Protein AF-0000000066107433 (afdb_homodimer)

Sequence (444 aa):
MSATPRVRVLEIFASLQGEGINLGRPAVFVRLAGCPIRCIYCDTKYSWDFNAGVEMGVEEIVAKALALSVVGHVVVTGGEPLIWQRRGLEELACALRALGSVEVETSGAYPPTPELDRCVDFYDVSPKLSNAGVKAPFSPFYASSPKAWFKFVVSNADDVEEVERFVVAYGIPRGRVFLMPMAESPEEHGEALRRIWDAAVRGGFRVTPRLHIMAWGNARGKMSATPRVRVLEIFASLQGEGINLGRPAVFVRLAGCPIRCIYCDTKYSWDFNAGVEMGVEEIVAKALALSVVGHVVVTGGEPLIWQRRGLEELACALRALGSVEVETSGAYPPTPELDRCVDFYDVSPKLSNAGVKAPFSPFYASSPKAWFKFVVSNADDVEEVERFVVAYGIPRGRVFLMPMAESPEEHGEALRRIWDAAVRGGFRVTPRLHIMAWGNARGK

Secondary structure (DSSP, 8-state):
-----EEEEEEEEEEE--SGGGTT-EEEEEEEP--SS--TT-TTGGG--TT-SEEEEHHHHHHHHHHT---EEEEEEES-GGGGTTTTHHHHHHHHGGGEEEEEEE-SSSPPPHHHHHH-SEEEE----GGGSS-----HHHHH-TTEEEEEEESSHHHHHHHHHHHHHHT--GGGEEEEE--SSHHHHHHHHHHHHHHHHHHT-EE---HHHHHHTT-TT-/-----EEEEEEEEEEE--SGGGTT-EEEEEEEP--SS--TT-TTGGG--TT-SEEEEHHHHHHHHHHT---EEEEEEES-GGGGTTTTHHHHHHHHGGGEEEEEEE-SSSPPPHHHHHH-SEEEE----GGGSS-----HHHHH-TTEEEEEEESSHHHHHHHHHHHHHHT--GGGEEEEE--SSHHHHHHHHHHHHHHHHHHT-EE---HHHHHHTT-TT-

pLDDT: mean 96.52, std 6.35, range [39.53, 98.94]

Nearest PDB structures (foldseek):
  6nhl-assembly1_B-2  TM=7.619E-01  e=6.346E-13  Escherichia coli K-12
  6nhl-assembly1_A  TM=7.654E-01  e=3.118E-12  Escherichia coli K-12
  4nmd-assembly1_A  TM=4.166E-01  e=2.588E-02  Geobacter sulfurreducens PCA
  4nmf-assembly1_A  TM=4.288E-01  e=5.076E-02  Geobacter sulfurreducens PCA
  5lky-assembly1_B  TM=4.663E-01  e=1.226E+00  Staphylococcus aureus subsp. aureus NCTC 8325

Structure (mmCIF, N/CA/C/O backbone):
data_AF-0000000066107433-model_v1
#
loop_
_entity.id
_entity.type
_entity.pdbx_description
1 polymer '7-carboxy-7-deazaguanine synthase'
#
loop_
_atom_site.group_PDB
_atom_site.id
_atom_site.type_symbol
_atom_site.label_atom_id
_atom_site.label_alt_id
_atom_site.label_comp_id
_atom_site.label_asym_id
_atom_site.label_entity_id
_atom_site.label_seq_id
_atom_site.pdbx_PDB_ins_code
_atom_site.Cartn_x
_atom_site.Cartn_y
_atom_site.Cartn_z
_atom_site.occupancy
_atom_site.B_iso_or_equiv
_atom_site.auth_seq_id
_atom_site.auth_comp_id
_atom_site.auth_asym_id
_atom_site.auth_atom_id
_atom_site.pdbx_PDB_model_num
ATOM 1 N N . MET A 1 1 ? -16.359 -33.125 -28.562 1 39.53 1 MET A N 1
ATOM 2 C CA . MET A 1 1 ? -16.688 -31.984 -27.719 1 39.53 1 MET A CA 1
ATOM 3 C C . MET A 1 1 ? -15.438 -31.469 -27 1 39.53 1 MET A C 1
ATOM 5 O O . MET A 1 1 ? -14.805 -32.219 -26.234 1 39.53 1 MET A O 1
ATOM 9 N N . SER A 1 2 ? -14.602 -30.594 -27.516 1 45.78 2 SER A N 1
ATOM 10 C CA . SER A 1 2 ? -13.227 -30.297 -27.141 1 45.78 2 SER A CA 1
ATOM 11 C C . SER A 1 2 ? -13.109 -30.016 -25.656 1 45.78 2 SER A C 1
ATOM 13 O O . SER A 1 2 ? -13.891 -29.234 -25.094 1 45.78 2 SER A O 1
ATOM 15 N N . ALA A 1 3 ? -12.68 -30.906 -24.875 1 60.78 3 ALA A N 1
ATOM 16 C CA . ALA A 1 3 ? -12.711 -30.938 -23.422 1 60.78 3 ALA A CA 1
ATOM 17 C C . ALA A 1 3 ? -12.219 -29.625 -22.828 1 60.78 3 ALA A C 1
ATOM 19 O O . ALA A 1 3 ? -11.25 -29.047 -23.312 1 60.78 3 ALA A O 1
ATOM 20 N N . THR A 1 4 ? -13.062 -28.797 -22.188 1 73.69 4 THR A N 1
ATOM 21 C CA . THR A 1 4 ? -12.727 -27.547 -21.531 1 73.69 4 THR A CA 1
ATOM 22 C C . THR A 1 4 ? -11.445 -27.688 -20.703 1 73.69 4 THR A C 1
ATOM 24 O O . THR A 1 4 ? -11.305 -28.641 -19.938 1 73.69 4 THR A O 1
ATOM 27 N N . PRO A 1 5 ? -10.414 -26.969 -21.109 1 87.44 5 PRO A N 1
ATOM 28 C CA . PRO A 1 5 ? -9.164 -27.094 -20.359 1 87.44 5 PRO A CA 1
ATOM 29 C C . PRO A 1 5 ? -9.383 -27.125 -18.844 1 87.44 5 PRO A C 1
ATOM 31 O O . PRO A 1 5 ? -10.328 -26.516 -18.344 1 87.44 5 PRO A O 1
ATOM 34 N N . ARG A 1 6 ? -8.727 -28.078 -18.219 1 94.25 6 ARG A N 1
ATOM 35 C CA . ARG A 1 6 ? -8.797 -28.234 -16.766 1 94.25 6 ARG A CA 1
ATOM 36 C C . ARG A 1 6 ? -7.465 -27.891 -16.125 1 94.25 6 ARG A C 1
ATOM 38 O O . ARG A 1 6 ? -6.402 -28.156 -16.688 1 94.25 6 ARG A O 1
ATOM 45 N N . VAL A 1 7 ? -7.5 -27.219 -15.016 1 96.62 7 VAL A N 1
ATOM 46 C CA . VAL A 1 7 ? -6.32 -26.922 -14.211 1 96.62 7 VAL A CA 1
ATOM 47 C C . VAL A 1 7 ? -6.52 -27.438 -12.789 1 96.62 7 VAL A C 1
ATOM 49 O O . VAL A 1 7 ? -7.633 -27.797 -12.406 1 96.62 7 VAL A O 1
ATOM 52 N N . ARG A 1 8 ? -5.461 -27.578 -12.094 1 97.62 8 ARG A N 1
ATOM 53 C CA . ARG A 1 8 ? -5.562 -28 -10.703 1 97.62 8 ARG A CA 1
ATOM 54 C C . ARG A 1 8 ? -5.594 -26.812 -9.758 1 97.62 8 ARG A C 1
ATOM 56 O O . ARG A 1 8 ? -4.668 -26 -9.75 1 97.62 8 ARG A O 1
ATOM 63 N N . VAL A 1 9 ? -6.652 -26.75 -8.992 1 98.44 9 VAL A N 1
ATOM 64 C CA . VAL A 1 9 ? -6.934 -25.625 -8.117 1 98.44 9 VAL A CA 1
ATOM 65 C C . VAL A 1 9 ? -6.809 -26.047 -6.656 1 98.44 9 VAL A C 1
ATOM 67 O O . VAL A 1 9 ? -7.383 -27.062 -6.254 1 98.44 9 VAL A O 1
ATOM 70 N N . LEU A 1 10 ? -6.004 -25.344 -5.898 1 98.19 10 LEU A N 1
ATOM 71 C CA . LEU A 1 10 ? -5.863 -25.609 -4.469 1 98.19 10 LEU A CA 1
ATOM 72 C C . LEU A 1 10 ? -6.992 -24.953 -3.682 1 98.19 10 LEU A C 1
ATOM 74 O O . LEU A 1 10 ? -7.547 -25.562 -2.764 1 98.19 10 LEU A O 1
ATOM 78 N N . GLU A 1 11 ? -7.348 -23.75 -3.986 1 97.88 11 GLU A N 1
ATOM 79 C CA . GLU A 1 11 ? -8.391 -23.016 -3.277 1 97.88 11 GLU A CA 1
ATOM 80 C C . GLU A 1 11 ? -8.875 -21.812 -4.09 1 97.88 11 GLU A C 1
ATOM 82 O O . GLU A 1 11 ? -8.133 -21.281 -4.918 1 97.88 11 GLU A O 1
ATOM 87 N N . ILE A 1 12 ? -10.031 -21.469 -3.979 1 98.56 12 ILE A N 1
ATOM 88 C CA . ILE A 1 12 ? -10.688 -20.266 -4.465 1 98.56 12 ILE A CA 1
ATOM 89 C C . ILE A 1 12 ? -11.336 -19.531 -3.295 1 98.56 12 ILE A C 1
ATOM 91 O O . ILE A 1 12 ? -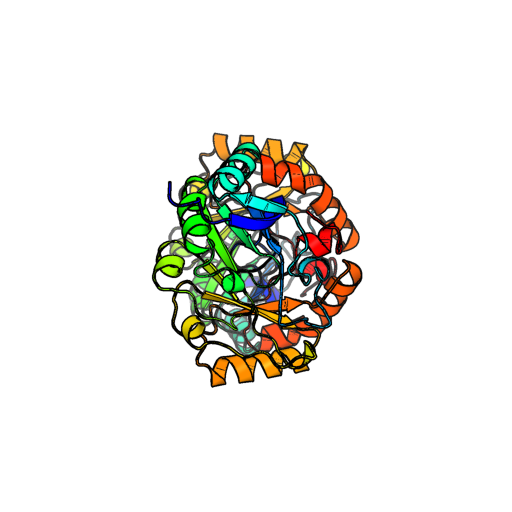12.18 -20.094 -2.59 1 98.56 12 ILE A O 1
ATOM 95 N N . PHE A 1 13 ? -10.938 -18.328 -3.045 1 98.19 13 PHE A N 1
ATOM 96 C CA . PHE A 1 13 ? -11.453 -17.594 -1.89 1 98.19 13 PHE A CA 1
ATOM 97 C C . PHE A 1 13 ? -11.43 -16.094 -2.139 1 98.19 13 PHE A C 1
ATOM 99 O O . PHE A 1 13 ? -10.781 -15.625 -3.074 1 98.19 13 PHE A O 1
ATOM 106 N N . ALA A 1 14 ? -12.172 -15.352 -1.384 1 98.44 14 ALA A N 1
ATOM 107 C CA . ALA A 1 14 ? -12.172 -13.891 -1.41 1 98.44 14 ALA A CA 1
ATOM 108 C C . ALA A 1 14 ? -11.367 -13.32 -0.245 1 98.44 14 ALA A C 1
ATOM 110 O O . ALA A 1 14 ? -11.438 -13.836 0.875 1 98.44 14 ALA A O 1
ATOM 111 N N . SER A 1 15 ? -10.578 -12.359 -0.499 1 98.31 15 SER A N 1
ATOM 112 C CA . SER A 1 15 ? -9.734 -11.711 0.505 1 98.31 15 SER A CA 1
ATOM 113 C C . SER A 1 15 ? -9.227 -10.367 0.011 1 98.31 15 SER A C 1
ATOM 115 O O . SER A 1 15 ? -9.789 -9.789 -0.923 1 98.31 15 SER A O 1
ATOM 117 N N . LEU A 1 16 ? -8.336 -9.789 0.695 1 98.5 16 LEU A N 1
ATOM 118 C CA . LEU A 1 16 ? -7.613 -8.602 0.253 1 98.5 16 LEU A CA 1
ATOM 119 C C . LEU A 1 16 ? -6.301 -8.984 -0.428 1 98.5 16 LEU A C 1
ATOM 121 O O . LEU A 1 16 ? -5.586 -9.867 0.048 1 98.5 16 LEU A O 1
ATOM 125 N N . GLN A 1 17 ? -6.051 -8.391 -1.572 1 98.5 17 GLN A N 1
ATOM 126 C CA . GLN A 1 17 ? -4.691 -8.492 -2.102 1 98.5 17 GLN A CA 1
ATOM 127 C C . GLN A 1 17 ? -3.676 -7.914 -1.124 1 98.5 17 GLN A C 1
ATOM 129 O O . GLN A 1 17 ? -3.725 -6.723 -0.802 1 98.5 17 GLN A O 1
ATOM 134 N N . GLY A 1 18 ? -2.777 -8.719 -0.676 1 97.69 18 GLY A N 1
ATOM 135 C CA . GLY A 1 18 ? -1.954 -8.336 0.46 1 97.69 18 GLY A CA 1
ATOM 136 C C . GLY A 1 18 ? -0.61 -7.762 0.056 1 97.69 18 GLY A C 1
ATOM 137 O O . GLY A 1 18 ? 0.207 -7.418 0.913 1 97.69 18 GLY A O 1
ATOM 138 N N . GLU A 1 19 ? -0.327 -7.648 -1.232 1 97.75 19 GLU A N 1
ATOM 139 C CA . GLU A 1 19 ? 1.009 -7.27 -1.683 1 97.75 19 GLU A CA 1
ATOM 140 C C . GLU A 1 19 ? 0.954 -6.535 -3.021 1 97.75 19 GLU A C 1
ATOM 142 O O . GLU A 1 19 ? -0.054 -6.602 -3.729 1 97.75 19 GLU A O 1
ATOM 147 N N . GLY A 1 20 ? 1.992 -5.75 -3.24 1 98 20 GLY A N 1
ATOM 148 C CA . GLY A 1 20 ? 2.223 -5.215 -4.57 1 98 20 GLY A CA 1
ATOM 149 C C . GLY A 1 20 ? 1.396 -3.977 -4.867 1 98 20 GLY A C 1
ATOM 150 O O . GLY A 1 20 ? 0.952 -3.287 -3.947 1 98 20 GLY A O 1
ATOM 151 N N . ILE A 1 21 ? 1.193 -3.75 -6.156 1 97.69 21 ILE A N 1
ATOM 152 C CA . ILE A 1 21 ? 0.624 -2.492 -6.629 1 97.69 21 ILE A CA 1
ATOM 153 C C . ILE A 1 21 ? -0.867 -2.447 -6.297 1 97.69 21 ILE A C 1
ATOM 155 O O . ILE A 1 21 ? -1.452 -1.366 -6.188 1 97.69 21 ILE A O 1
ATOM 159 N N . ASN A 1 22 ? -1.45 -3.594 -6.086 1 98.25 22 ASN A N 1
ATOM 160 C CA . ASN A 1 22 ? -2.881 -3.654 -5.801 1 98.25 22 ASN A CA 1
ATOM 161 C C . ASN A 1 22 ? -3.146 -3.957 -4.328 1 98.25 22 ASN A C 1
ATOM 163 O O . ASN A 1 22 ? -4.219 -4.449 -3.973 1 98.25 22 ASN A O 1
ATOM 167 N N . LEU A 1 23 ? -2.186 -3.656 -3.518 1 98.38 23 LEU A N 1
ATOM 168 C CA . LEU A 1 23 ? -2.273 -3.883 -2.08 1 98.38 23 LEU A CA 1
ATOM 169 C C . LEU A 1 23 ? -3.582 -3.332 -1.522 1 98.38 23 LEU A C 1
ATOM 171 O O . LEU A 1 23 ? -3.975 -2.207 -1.843 1 98.38 23 LEU A O 1
ATOM 175 N N . GLY A 1 24 ? -4.227 -4.219 -0.746 1 98.31 24 GLY A N 1
ATOM 176 C CA . GLY A 1 24 ? -5.398 -3.789 0.005 1 98.31 24 GLY A CA 1
ATOM 177 C C . GLY A 1 24 ? -6.695 -3.953 -0.766 1 98.31 24 GLY A C 1
ATOM 178 O O . GLY A 1 24 ? -7.781 -3.818 -0.198 1 98.31 24 GLY A O 1
ATOM 179 N N . ARG A 1 25 ? -6.656 -4.238 -2.039 1 98.31 25 ARG A N 1
ATOM 180 C CA . ARG A 1 25 ? -7.852 -4.359 -2.869 1 98.31 25 ARG A CA 1
ATOM 181 C C . ARG A 1 25 ? -8.57 -5.68 -2.613 1 98.31 25 ARG A C 1
ATOM 183 O O . ARG A 1 25 ? -7.938 -6.738 -2.59 1 98.31 25 ARG A O 1
ATOM 190 N N . PRO A 1 26 ? -9.852 -5.586 -2.395 1 98.5 26 PRO A N 1
ATOM 191 C CA . PRO A 1 26 ? -10.602 -6.844 -2.396 1 98.5 26 PRO A CA 1
ATOM 192 C C . PRO A 1 26 ? -10.453 -7.621 -3.705 1 98.5 26 PRO A C 1
ATOM 194 O O . PRO A 1 26 ? -10.453 -7.023 -4.785 1 98.5 26 PRO A O 1
ATOM 197 N N . ALA A 1 27 ? -10.305 -8.922 -3.562 1 98.69 27 ALA A N 1
ATOM 198 C CA . ALA A 1 27 ? -10.102 -9.75 -4.75 1 98.69 27 ALA A CA 1
ATOM 199 C C . ALA A 1 27 ? -10.547 -11.188 -4.5 1 98.69 27 ALA A C 1
ATOM 201 O O . ALA A 1 27 ? -10.633 -11.625 -3.35 1 98.69 27 ALA A O 1
ATOM 202 N N . VAL A 1 28 ? -10.867 -11.844 -5.555 1 98.81 28 VAL A N 1
ATOM 203 C CA . VAL A 1 28 ? -10.977 -13.297 -5.535 1 98.81 28 VAL A CA 1
ATOM 204 C C . VAL A 1 28 ? -9.641 -13.922 -5.926 1 98.81 28 VAL A C 1
ATOM 206 O O . VAL A 1 28 ? -9 -13.484 -6.883 1 98.81 28 VAL A O 1
ATOM 209 N N . PHE A 1 29 ? -9.258 -14.906 -5.199 1 98.81 29 PHE A N 1
ATOM 210 C CA . PHE A 1 29 ? -8.008 -15.617 -5.457 1 98.81 29 PHE A CA 1
ATOM 211 C C . PHE A 1 29 ? -8.281 -17 -6.02 1 98.81 29 PHE A C 1
ATOM 213 O O . PHE A 1 29 ? -9.141 -17.734 -5.508 1 98.81 29 PHE A O 1
ATOM 220 N N . VAL A 1 30 ? -7.617 -17.281 -7.043 1 98.81 30 VAL A N 1
ATOM 221 C CA . VAL A 1 30 ? -7.539 -18.625 -7.578 1 98.81 30 VAL A CA 1
ATOM 222 C C . VAL A 1 30 ? -6.113 -19.156 -7.449 1 98.81 30 VAL A C 1
ATOM 224 O O . VAL A 1 30 ? -5.219 -18.734 -8.188 1 98.81 30 VAL A O 1
ATOM 227 N N . ARG A 1 31 ? -5.926 -20.047 -6.531 1 98.56 31 ARG A N 1
ATOM 228 C CA . ARG A 1 31 ? -4.594 -20.594 -6.285 1 98.56 31 ARG A CA 1
ATOM 229 C C . ARG A 1 31 ? -4.414 -21.938 -6.984 1 98.56 31 ARG A C 1
ATOM 231 O O . ARG A 1 31 ? -5.105 -22.906 -6.66 1 98.56 31 ARG A O 1
ATOM 238 N N . LEU A 1 32 ? -3.51 -21.984 -7.867 1 98.44 32 LEU A N 1
ATOM 239 C CA . LEU A 1 32 ? -3.256 -23.188 -8.641 1 98.44 32 LEU A CA 1
ATOM 240 C C . LEU A 1 32 ? -2.15 -24.031 -7.996 1 98.44 32 LEU A C 1
ATOM 242 O O . LEU A 1 32 ? -1.384 -23.516 -7.176 1 98.44 32 LEU A O 1
ATOM 246 N N . ALA A 1 33 ? -2.113 -25.25 -8.383 1 97.94 33 ALA A N 1
ATOM 247 C CA . ALA A 1 33 ? -1.151 -26.188 -7.812 1 97.94 33 ALA A CA 1
ATOM 248 C C . ALA A 1 33 ? 0.144 -26.203 -8.617 1 97.94 33 ALA A C 1
ATOM 250 O O . ALA A 1 33 ? 0.143 -25.922 -9.812 1 97.94 33 ALA A O 1
ATOM 251 N N . GLY A 1 34 ? 1.255 -26.547 -7.887 1 98.06 34 GLY A N 1
ATOM 252 C CA . GLY A 1 34 ? 2.51 -26.875 -8.539 1 98.06 34 GLY A CA 1
ATOM 253 C C . GLY A 1 34 ? 3.459 -25.703 -8.648 1 98.06 34 GLY A C 1
ATOM 254 O O . GLY A 1 34 ? 3.084 -24.641 -9.148 1 98.06 34 GLY A O 1
ATOM 255 N N . CYS A 1 35 ? 4.602 -25.859 -8.195 1 97.5 35 CYS A N 1
ATOM 256 C CA . CYS A 1 35 ? 5.672 -24.891 -8.367 1 97.5 35 CYS A CA 1
ATOM 257 C C . CYS A 1 35 ? 7.027 -25.578 -8.477 1 97.5 35 CYS A C 1
ATOM 259 O O . CYS A 1 35 ? 7.469 -26.234 -7.539 1 97.5 35 CYS A O 1
ATOM 261 N N . PRO A 1 36 ? 7.723 -25.391 -9.539 1 96.5 36 PRO A N 1
ATOM 262 C CA . PRO A 1 36 ? 9.031 -26.031 -9.688 1 96.5 36 PRO A CA 1
ATOM 263 C C . PRO A 1 36 ? 10.148 -25.281 -8.984 1 96.5 36 PRO A C 1
ATOM 265 O O . PRO A 1 36 ? 11.258 -25.797 -8.852 1 96.5 36 PRO A O 1
ATOM 268 N N . ILE A 1 37 ? 10.008 -24.016 -8.469 1 95.31 37 ILE A N 1
ATOM 269 C CA . ILE A 1 37 ? 11.086 -23.141 -8.008 1 95.31 37 ILE A CA 1
ATOM 270 C C . ILE A 1 37 ? 11.5 -23.531 -6.598 1 95.31 37 ILE A C 1
ATOM 272 O O . ILE A 1 37 ? 12.695 -23.547 -6.281 1 95.31 37 ILE A O 1
ATOM 276 N N . ARG A 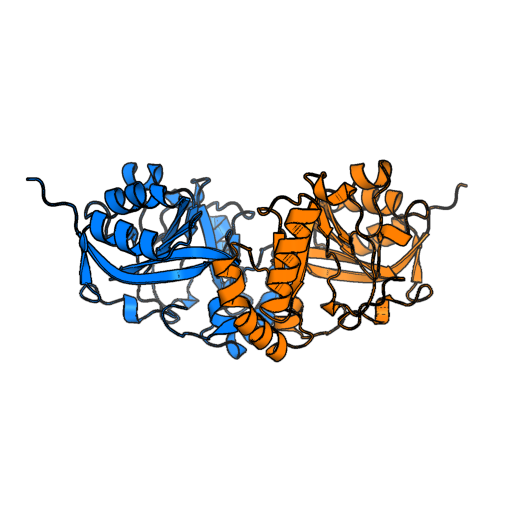1 38 ? 10.531 -23.766 -5.707 1 94.38 38 ARG A N 1
ATOM 277 C CA . ARG A 1 38 ? 10.742 -24.312 -4.367 1 94.38 38 ARG A CA 1
ATOM 278 C C . ARG A 1 38 ? 11.617 -23.375 -3.533 1 94.38 38 ARG A C 1
ATOM 280 O O . ARG A 1 38 ? 12.594 -23.812 -2.92 1 94.38 38 ARG A O 1
ATOM 287 N N . CYS A 1 39 ? 11.258 -22.141 -3.439 1 96.31 39 CYS A N 1
ATOM 288 C CA . CYS A 1 39 ? 11.984 -21.156 -2.633 1 96.31 39 CYS A CA 1
ATOM 289 C C . CYS A 1 39 ? 11.969 -21.562 -1.16 1 96.31 39 CYS A C 1
ATOM 291 O O . CYS A 1 39 ? 10.945 -22 -0.64 1 96.31 39 CYS A O 1
ATOM 293 N N . ILE A 1 40 ? 13.039 -21.328 -0.429 1 95.69 40 ILE A N 1
ATOM 294 C CA . ILE A 1 40 ? 13.18 -21.797 0.945 1 95.69 40 ILE A CA 1
ATOM 295 C C . ILE A 1 40 ? 12.25 -21 1.862 1 95.69 40 ILE A C 1
ATOM 297 O O . ILE A 1 40 ? 11.805 -21.516 2.891 1 95.69 40 ILE A O 1
ATOM 301 N N . TYR A 1 41 ? 11.922 -19.781 1.521 1 94.19 41 TYR A N 1
ATOM 302 C CA . TYR A 1 41 ? 11.125 -18.938 2.389 1 94.19 41 TYR A CA 1
ATOM 303 C C . TYR A 1 41 ? 9.664 -18.922 1.951 1 94.19 41 TYR A C 1
ATOM 305 O O . TYR A 1 41 ? 8.883 -18.062 2.373 1 94.19 41 TYR A O 1
ATOM 313 N N . CYS A 1 42 ? 9.32 -19.844 1.088 1 94.25 42 CYS A N 1
ATOM 314 C CA . CYS A 1 42 ? 7.957 -19.828 0.566 1 94.25 42 CYS A CA 1
ATOM 315 C C . CYS A 1 42 ? 6.938 -19.953 1.694 1 94.25 42 CYS A C 1
ATOM 317 O O . CYS A 1 42 ? 7.016 -20.891 2.5 1 94.25 42 CYS A O 1
ATOM 319 N N . ASP A 1 43 ? 5.953 -19.047 1.712 1 88.88 43 ASP A N 1
ATOM 320 C CA . ASP A 1 43 ? 4.949 -19.078 2.771 1 88.88 43 ASP A CA 1
ATOM 321 C C . ASP A 1 43 ? 3.768 -19.969 2.395 1 88.88 43 ASP A C 1
ATOM 323 O O . ASP A 1 43 ? 2.822 -20.109 3.172 1 88.88 43 ASP A O 1
ATOM 327 N N . THR A 1 44 ? 3.764 -20.578 1.164 1 91.94 44 THR A N 1
ATOM 328 C CA . THR A 1 44 ? 2.697 -21.438 0.669 1 91.94 44 THR A CA 1
ATOM 329 C C . THR A 1 44 ? 3.27 -22.75 0.116 1 91.94 44 THR A C 1
ATOM 331 O O . THR A 1 44 ? 2.912 -23.172 -0.985 1 91.94 44 THR A O 1
ATOM 334 N N . LYS A 1 45 ? 4.082 -23.375 0.83 1 92.38 45 LYS A N 1
ATOM 335 C CA . LYS A 1 45 ? 4.785 -24.594 0.418 1 92.38 45 LYS A CA 1
ATOM 336 C C . LYS A 1 45 ? 3.803 -25.688 0.005 1 92.38 45 LYS A C 1
ATOM 338 O O . LYS A 1 45 ? 4.133 -26.547 -0.815 1 92.38 45 LYS A O 1
ATOM 343 N N . TYR A 1 46 ? 2.6 -25.562 0.519 1 92 46 TYR A N 1
ATOM 344 C CA . TYR A 1 46 ? 1.591 -26.562 0.189 1 92 46 TYR A CA 1
ATOM 345 C C . TYR A 1 46 ? 1.165 -26.453 -1.27 1 92 46 TYR A C 1
ATOM 347 O O . TYR A 1 46 ? 0.494 -27.344 -1.8 1 92 46 TYR A O 1
ATOM 355 N N . SER A 1 47 ? 1.619 -25.406 -1.946 1 94.31 47 SER A N 1
ATOM 356 C CA . SER A 1 47 ? 1.275 -25.219 -3.352 1 94.31 47 SER A CA 1
ATOM 357 C C . SER A 1 47 ? 2.322 -25.844 -4.266 1 94.31 47 SER A C 1
ATOM 359 O O . SER A 1 47 ? 2.152 -25.875 -5.484 1 94.31 47 SER A O 1
ATOM 361 N N . TRP A 1 48 ? 3.363 -26.469 -3.73 1 96 48 TRP A N 1
ATOM 362 C CA . TRP A 1 48 ? 4.484 -26.969 -4.52 1 96 48 TRP A CA 1
ATOM 363 C C . TRP A 1 48 ? 4.078 -28.203 -5.309 1 96 48 TRP A C 1
ATOM 365 O O . TRP A 1 48 ? 4.582 -28.453 -6.41 1 96 48 TRP A O 1
ATOM 375 N N . ASP A 1 49 ? 3.18 -28.953 -4.668 1 96.12 49 ASP A N 1
ATOM 376 C CA . ASP A 1 49 ? 2.838 -30.266 -5.211 1 96.12 49 ASP A CA 1
ATOM 377 C C . ASP A 1 49 ? 1.983 -30.141 -6.473 1 96.12 49 ASP A C 1
ATOM 379 O O . ASP A 1 49 ? 0.866 -29.609 -6.418 1 96.12 49 ASP A O 1
ATOM 383 N N . PHE A 1 50 ? 2.402 -30.75 -7.527 1 94.38 50 PHE A N 1
ATOM 384 C CA . PHE A 1 50 ? 1.744 -30.672 -8.828 1 94.38 50 PHE A CA 1
ATOM 385 C C . PHE A 1 50 ? 0.415 -31.422 -8.812 1 94.38 50 PHE A C 1
ATOM 387 O O . PHE A 1 50 ? -0.446 -31.172 -9.656 1 94.38 50 PHE A O 1
ATOM 394 N N . ASN A 1 51 ? 0.326 -32.281 -7.934 1 95.31 51 ASN A N 1
ATOM 395 C CA . ASN A 1 51 ? -0.855 -33.125 -7.906 1 95.31 51 ASN A CA 1
ATOM 396 C C . ASN A 1 51 ? -1.835 -32.688 -6.82 1 95.31 51 ASN A C 1
ATOM 398 O O . ASN A 1 51 ? -2.881 -33.312 -6.637 1 95.31 51 ASN A O 1
ATOM 402 N N . ALA A 1 52 ? -1.495 -31.656 -6.09 1 95.75 52 ALA A N 1
ATOM 403 C CA . ALA A 1 52 ? -2.371 -31.172 -5.02 1 95.75 52 ALA A CA 1
ATOM 404 C C . ALA A 1 52 ? -3.617 -30.5 -5.59 1 95.75 52 ALA A C 1
ATOM 406 O O . ALA A 1 52 ? -3.725 -30.312 -6.805 1 95.75 52 ALA A O 1
ATOM 407 N N . GLY A 1 53 ? -4.559 -30.344 -4.758 1 96.12 53 GLY A N 1
ATOM 408 C CA . GLY A 1 53 ? -5.777 -29.672 -5.176 1 96.12 53 GLY A CA 1
ATOM 409 C C . GLY A 1 53 ? -6.727 -30.578 -5.945 1 96.12 53 GLY A C 1
ATOM 410 O O . GLY A 1 53 ? -6.73 -31.781 -5.746 1 96.12 53 GLY A O 1
ATOM 411 N N . VAL A 1 54 ? -7.57 -29.938 -6.715 1 97.38 54 VAL A N 1
ATOM 412 C CA . VAL A 1 54 ? -8.594 -30.641 -7.473 1 97.38 54 VAL A CA 1
ATOM 413 C C . VAL A 1 54 ? -8.609 -30.156 -8.922 1 97.38 54 VAL A C 1
ATOM 415 O O . VAL A 1 54 ? -8.469 -28.953 -9.172 1 97.38 54 VAL A O 1
ATOM 418 N N . GLU A 1 55 ? -8.688 -31.094 -9.781 1 97.25 55 GLU A N 1
ATOM 419 C CA . GLU A 1 55 ? -8.859 -30.719 -11.188 1 97.25 55 GLU A CA 1
ATOM 420 C C . GLU A 1 55 ? -10.219 -30.078 -11.43 1 97.25 55 GLU A C 1
ATOM 422 O O . GLU A 1 55 ? -11.25 -30.656 -11.055 1 97.25 55 GLU A O 1
ATOM 427 N N . MET A 1 56 ? -10.227 -28.906 -11.93 1 97.31 56 MET A N 1
ATOM 428 C CA . MET A 1 56 ? -11.461 -28.172 -12.195 1 97.31 56 MET A CA 1
ATOM 429 C C . MET A 1 56 ? -11.461 -27.594 -13.609 1 97.31 56 MET A C 1
ATOM 431 O O . MET A 1 56 ? -10.422 -27.156 -14.102 1 97.31 56 MET A O 1
ATOM 435 N N . GLY A 1 57 ? -12.602 -27.625 -14.219 1 97.38 57 GLY A N 1
ATOM 436 C CA . GLY A 1 57 ? -12.766 -26.906 -15.477 1 97.38 57 GLY A CA 1
ATOM 437 C C . GLY A 1 57 ? -12.844 -25.406 -15.297 1 97.38 57 GLY A C 1
ATOM 438 O O . GLY A 1 57 ? -13.227 -24.922 -14.227 1 97.38 57 GLY A O 1
ATOM 439 N N . VAL A 1 58 ? -12.5 -24.703 -16.375 1 97.5 58 VAL A N 1
ATOM 440 C CA . VAL A 1 58 ? -12.469 -23.25 -16.344 1 97.5 58 VAL A CA 1
ATOM 441 C C . VAL A 1 58 ? -13.836 -22.719 -15.938 1 97.5 58 VAL A C 1
ATOM 443 O O . VAL A 1 58 ? -13.938 -21.828 -15.086 1 97.5 58 VAL A O 1
ATOM 446 N N . GLU A 1 59 ? -14.844 -23.25 -16.484 1 96.56 59 GLU A N 1
ATOM 447 C CA . GLU A 1 59 ? -16.203 -22.781 -16.188 1 96.56 59 GLU A CA 1
ATOM 448 C C . GLU A 1 59 ? -16.547 -22.984 -14.727 1 96.56 59 GLU A C 1
ATOM 450 O O . GLU A 1 59 ? -17.203 -22.141 -14.109 1 96.56 59 GLU A O 1
ATOM 455 N N . GLU A 1 60 ? -16.125 -24.125 -14.227 1 97.81 60 GLU A N 1
ATOM 456 C CA . GLU A 1 60 ? -16.359 -24.438 -12.82 1 97.81 60 GLU A CA 1
ATOM 457 C C . GLU A 1 60 ? -15.656 -23.438 -11.914 1 97.81 60 GLU A C 1
ATOM 459 O O . GLU A 1 60 ? -16.234 -22.969 -10.922 1 97.81 60 GLU A O 1
ATOM 464 N N . ILE A 1 61 ? -14.477 -23.125 -12.227 1 98.56 61 ILE A N 1
ATOM 465 C CA . ILE A 1 61 ? -13.68 -22.172 -11.453 1 98.56 61 ILE A CA 1
ATOM 466 C C . ILE A 1 61 ? -14.352 -20.812 -11.453 1 98.56 61 ILE A C 1
ATOM 468 O O . ILE A 1 61 ? -14.508 -20.188 -10.406 1 98.56 61 ILE A O 1
ATOM 472 N N . VAL A 1 62 ? -14.781 -20.359 -12.602 1 98.19 62 VAL A N 1
ATOM 473 C CA . VAL A 1 62 ? -15.414 -19.047 -12.742 1 98.19 62 VAL A CA 1
ATOM 474 C C . VAL A 1 62 ? -16.703 -19.016 -11.93 1 98.19 62 VAL A C 1
ATOM 476 O O . VAL A 1 62 ? -17 -18.031 -11.25 1 98.19 62 VAL A O 1
ATOM 479 N N . ALA A 1 63 ? -17.453 -20.094 -11.992 1 98.31 63 ALA A N 1
ATOM 480 C CA . ALA A 1 63 ? -18.703 -20.172 -11.242 1 98.31 63 ALA A CA 1
ATOM 481 C C . ALA A 1 63 ? -18.453 -20.062 -9.742 1 98.31 63 ALA A C 1
ATOM 483 O O . ALA A 1 63 ? -19.156 -19.328 -9.031 1 98.31 63 ALA A O 1
ATOM 484 N N . LYS A 1 64 ? -17.5 -20.781 -9.258 1 98.56 64 LYS A N 1
ATOM 485 C CA . LYS A 1 64 ? -17.141 -20.734 -7.84 1 98.56 64 LYS A CA 1
ATOM 486 C C . LYS A 1 64 ? -16.672 -19.328 -7.441 1 98.56 64 LYS A C 1
ATOM 488 O O . LYS A 1 64 ? -16.984 -18.844 -6.359 1 98.56 64 LYS A O 1
ATOM 493 N N . ALA A 1 65 ? -15.844 -18.719 -8.297 1 98.62 65 ALA A N 1
ATOM 494 C CA . ALA A 1 65 ? -15.352 -17.375 -8.039 1 98.62 65 ALA A CA 1
ATOM 495 C C . ALA A 1 65 ? -16.5 -16.375 -7.965 1 98.62 65 ALA A C 1
ATOM 497 O O . ALA A 1 65 ? -16.562 -15.547 -7.051 1 98.62 65 ALA A O 1
ATOM 498 N N . LEU A 1 66 ? -17.422 -16.469 -8.922 1 98.19 66 LEU A N 1
ATOM 499 C CA . LEU A 1 66 ? -18.562 -15.562 -8.969 1 98.19 66 LEU A CA 1
ATOM 500 C C . LEU A 1 66 ? -19.438 -15.727 -7.727 1 98.19 66 LEU A C 1
ATOM 502 O O . LEU A 1 66 ? -20.016 -14.75 -7.246 1 98.19 66 LEU A O 1
ATOM 506 N N . ALA A 1 67 ? -19.469 -16.938 -7.199 1 98.25 67 ALA A N 1
ATOM 507 C CA . ALA A 1 67 ? -20.312 -17.25 -6.051 1 98.25 67 ALA A CA 1
ATOM 508 C C . ALA A 1 67 ? -19.812 -16.547 -4.797 1 98.25 67 ALA A C 1
ATOM 510 O O . ALA A 1 67 ? -20.547 -16.406 -3.814 1 98.25 67 ALA A O 1
ATOM 511 N N . LEU A 1 68 ? -18.578 -16.109 -4.746 1 98.06 68 LEU A N 1
ATOM 512 C CA . LEU A 1 68 ? -18 -15.422 -3.596 1 98.06 68 LEU A CA 1
ATOM 513 C C . LEU A 1 68 ? -18.516 -13.984 -3.508 1 98.06 68 LEU A C 1
ATOM 515 O O . LEU A 1 68 ? -18.328 -13.32 -2.484 1 98.06 68 LEU A O 1
ATOM 519 N N . SER A 1 69 ? -19.078 -13.414 -4.543 1 97.25 69 SER A N 1
ATOM 520 C CA . SER A 1 69 ? -19.766 -12.133 -4.59 1 97.25 69 SER A CA 1
ATOM 521 C C . SER A 1 69 ? -18.797 -10.977 -4.359 1 97.25 69 SER A C 1
ATOM 523 O O . SER A 1 69 ? -19.156 -9.992 -3.703 1 97.25 69 SER A O 1
ATOM 525 N N . VAL A 1 70 ? -17.562 -11.172 -4.699 1 97.62 70 VAL A N 1
ATOM 526 C CA . VAL A 1 70 ? -16.531 -10.133 -4.758 1 97.62 70 VAL A CA 1
ATOM 527 C C . VAL A 1 70 ? -16.109 -9.922 -6.207 1 97.62 70 VAL A C 1
ATOM 529 O O . VAL A 1 70 ? -15.68 -10.867 -6.883 1 97.62 70 VAL A O 1
ATOM 532 N N . VAL A 1 71 ? -16.266 -8.68 -6.664 1 96.12 71 VAL A N 1
ATOM 533 C CA . VAL A 1 71 ? -15.984 -8.398 -8.062 1 96.12 71 VAL A CA 1
ATOM 534 C C . VAL A 1 71 ? -15 -7.234 -8.164 1 96.12 71 VAL A C 1
ATOM 536 O O . VAL A 1 71 ? -14.766 -6.523 -7.18 1 96.12 71 VAL A O 1
ATOM 539 N N . GLY A 1 72 ? -14.352 -7.133 -9.328 1 97.56 72 GLY A N 1
ATOM 540 C CA . GLY A 1 72 ? -13.445 -6.027 -9.602 1 97.56 72 GLY A CA 1
ATOM 541 C C . GLY A 1 72 ? -12.016 -6.473 -9.844 1 97.56 72 GLY A C 1
ATOM 542 O O . GLY A 1 72 ? -11.289 -5.852 -10.625 1 97.56 72 GLY A O 1
ATOM 543 N N . HIS A 1 73 ? -11.672 -7.504 -9.117 1 98.62 73 HIS A N 1
ATOM 544 C CA . HIS A 1 73 ? -10.281 -7.934 -9.172 1 98.62 73 HIS A CA 1
ATOM 545 C C . HIS A 1 73 ? -10.156 -9.43 -8.891 1 98.62 73 HIS A C 1
ATOM 547 O O . HIS A 1 73 ? -10.805 -9.953 -7.977 1 98.62 73 HIS A O 1
ATOM 553 N N . VAL A 1 74 ? -9.422 -10.117 -9.664 1 98.88 74 VAL A N 1
ATOM 554 C CA . VAL A 1 74 ? -9.125 -11.523 -9.422 1 98.88 74 VAL A CA 1
ATOM 555 C C . VAL A 1 74 ? -7.617 -11.758 -9.508 1 98.88 74 VAL A C 1
ATOM 557 O O . VAL A 1 74 ? -6.941 -11.203 -10.375 1 98.88 74 VAL A O 1
ATOM 560 N N . VAL A 1 75 ? -7.121 -12.547 -8.633 1 98.88 75 VAL A N 1
ATOM 561 C CA . VAL A 1 75 ? -5.699 -12.875 -8.578 1 98.88 75 VAL A CA 1
ATOM 562 C C . VAL A 1 75 ? -5.504 -14.367 -8.852 1 98.88 75 VAL A C 1
ATOM 564 O O . VAL A 1 75 ? -6.023 -15.211 -8.117 1 98.88 75 VAL A O 1
ATOM 567 N N . VAL A 1 76 ? -4.852 -14.648 -9.922 1 98.94 76 VAL A N 1
ATOM 568 C CA . VAL A 1 76 ? -4.406 -16.016 -10.18 1 98.94 76 VAL A CA 1
ATOM 569 C C . VAL A 1 76 ? -3.02 -16.219 -9.578 1 98.94 76 VAL A C 1
ATOM 571 O O . VAL A 1 76 ? -2.062 -15.547 -9.961 1 98.94 76 VAL A O 1
ATOM 574 N N . THR A 1 77 ? -2.998 -17.047 -8.609 1 98.25 77 THR A N 1
ATOM 575 C CA . THR A 1 77 ? -1.763 -17.312 -7.875 1 98.25 77 THR A CA 1
ATOM 576 C C . THR A 1 77 ? -1.557 -18.797 -7.668 1 98.25 77 THR A C 1
ATOM 578 O O . THR A 1 77 ? -2.131 -19.625 -8.391 1 98.25 77 THR A O 1
ATOM 581 N N . GLY A 1 78 ? -0.697 -19.094 -6.672 1 95.25 78 GLY A N 1
ATOM 582 C CA . GLY A 1 78 ? -0.347 -20.469 -6.406 1 95.25 78 GLY A CA 1
ATOM 583 C C . GLY A 1 78 ? 1.148 -20.734 -6.438 1 95.25 78 GLY A C 1
ATOM 584 O O . GLY A 1 78 ? 1.937 -19.875 -6.027 1 95.25 78 GLY A O 1
ATOM 585 N N . GLY A 1 79 ? 1.441 -22.094 -6.656 1 94.62 79 GLY A N 1
ATOM 586 C CA . GLY A 1 79 ? 2.865 -22.234 -6.918 1 94.62 79 GLY A CA 1
ATOM 587 C C . GLY A 1 79 ? 3.371 -21.297 -7.996 1 94.62 79 GLY A C 1
ATOM 588 O O . GLY A 1 79 ? 3.436 -20.078 -7.793 1 94.62 79 GLY A O 1
ATOM 589 N N . GLU A 1 80 ? 3.553 -21.828 -9.133 1 98.06 80 GLU A N 1
ATOM 590 C CA . GLU A 1 80 ? 3.822 -21.031 -10.32 1 98.06 80 GLU A CA 1
ATOM 591 C C . GLU A 1 80 ? 2.715 -21.188 -11.359 1 98.06 80 GLU A C 1
ATOM 593 O O . GLU A 1 80 ? 2.725 -22.141 -12.141 1 98.06 80 GLU A O 1
ATOM 598 N N . PRO A 1 81 ? 1.787 -20.219 -11.352 1 98.25 81 PRO A N 1
ATOM 599 C CA . PRO A 1 81 ? 0.625 -20.359 -12.234 1 98.25 81 PRO A CA 1
ATOM 600 C C . PRO A 1 81 ? 1.013 -20.547 -13.695 1 98.25 81 PRO A C 1
ATOM 602 O O . PRO A 1 81 ? 0.304 -21.234 -14.445 1 98.25 81 PRO A O 1
ATOM 605 N N . LEU A 1 82 ? 2.105 -20 -14.109 1 98.5 82 LEU A N 1
ATOM 606 C CA . LEU A 1 82 ? 2.424 -20 -15.531 1 98.5 82 LEU A CA 1
ATOM 607 C C . LEU A 1 82 ? 2.816 -21.391 -16.016 1 98.5 82 LEU A C 1
ATOM 609 O O . LEU A 1 82 ? 2.914 -21.625 -17.219 1 98.5 82 LEU A O 1
ATOM 613 N N . ILE A 1 83 ? 3 -22.344 -15.117 1 97.12 83 ILE A N 1
ATOM 614 C CA . ILE A 1 83 ? 3.291 -23.719 -15.547 1 97.12 83 ILE A CA 1
ATOM 615 C C . ILE A 1 83 ? 2.057 -24.312 -16.219 1 97.12 83 ILE A C 1
ATOM 617 O O . ILE A 1 83 ? 2.143 -25.359 -16.859 1 97.12 83 ILE A O 1
ATOM 621 N N . TRP A 1 84 ? 0.96 -23.672 -16.062 1 97.81 84 TRP A N 1
ATOM 622 C CA . TRP A 1 84 ? -0.292 -24.188 -16.609 1 97.81 84 TRP A CA 1
ATOM 623 C C . TRP A 1 84 ? -0.593 -23.578 -17.969 1 97.81 84 TRP A C 1
ATOM 625 O O . TRP A 1 84 ? -1.648 -23.828 -18.547 1 97.81 84 TRP A O 1
ATOM 635 N N . GLN A 1 85 ? 0.294 -22.781 -18.469 1 97.69 85 GLN A N 1
ATOM 636 C CA . GLN A 1 85 ? 0.141 -22.281 -19.828 1 97.69 85 GLN A CA 1
ATOM 637 C C . GLN A 1 85 ? -0.03 -23.422 -20.828 1 97.69 85 GLN A C 1
ATOM 639 O O . GLN A 1 85 ? 0.577 -24.484 -20.672 1 97.69 85 GLN A O 1
ATOM 644 N N . ARG A 1 86 ? -0.877 -23.094 -21.828 1 96.62 86 ARG A N 1
ATOM 645 C CA . ARG A 1 86 ? -1.2 -24.062 -22.875 1 96.62 86 ARG A CA 1
ATOM 646 C C . ARG A 1 86 ? -1.869 -25.297 -22.297 1 96.62 86 ARG A C 1
ATOM 648 O O . ARG A 1 86 ? -1.935 -26.344 -22.938 1 96.62 86 ARG A O 1
ATOM 655 N N . ARG A 1 87 ? -2.229 -25.203 -21.047 1 95.62 87 ARG A N 1
ATOM 656 C CA . ARG A 1 87 ? -2.945 -26.266 -20.359 1 95.62 87 ARG A CA 1
ATOM 657 C C . ARG A 1 87 ? -4.16 -25.719 -19.609 1 95.62 87 ARG A C 1
ATOM 659 O O . ARG A 1 87 ? -4.516 -26.219 -18.547 1 95.62 87 ARG A O 1
ATOM 666 N N . GLY A 1 88 ? -4.656 -24.641 -20.141 1 97.12 88 GLY A N 1
ATOM 667 C CA . GLY A 1 88 ? -5.906 -24.141 -19.578 1 97.12 88 GLY A CA 1
ATOM 668 C C . GLY A 1 88 ? -5.77 -22.766 -18.938 1 97.12 88 GLY A C 1
ATOM 669 O O . GLY A 1 88 ? -6.77 -22.094 -18.688 1 97.12 88 GLY A O 1
ATOM 670 N N . LEU A 1 89 ? -4.52 -22.312 -18.688 1 98.44 89 LEU A N 1
ATOM 671 C CA . LEU A 1 89 ? -4.32 -21.062 -17.969 1 98.44 89 LEU A CA 1
ATOM 672 C C . LEU A 1 89 ? -4.859 -19.891 -18.781 1 98.44 89 LEU A C 1
ATOM 674 O O . LEU A 1 89 ? -5.461 -18.969 -18.234 1 98.44 89 LEU A O 1
ATOM 678 N N . GLU A 1 90 ? -4.629 -19.906 -20.141 1 98.5 90 GLU A N 1
ATOM 679 C CA . GLU A 1 90 ? -5.105 -18.812 -21 1 98.5 90 GLU A CA 1
ATOM 680 C C . GLU A 1 90 ? -6.625 -18.703 -20.953 1 98.5 90 GLU A C 1
ATOM 682 O O . GLU A 1 90 ? -7.164 -17.609 -20.75 1 98.5 90 GLU A O 1
ATOM 687 N N . GLU A 1 91 ? -7.254 -19.828 -21.109 1 98.38 91 GLU A N 1
ATOM 688 C CA . GLU A 1 91 ? -8.711 -19.859 -21.047 1 98.38 91 GLU A CA 1
ATOM 689 C C . GLU A 1 91 ? -9.227 -19.391 -19.688 1 98.38 91 GLU A C 1
ATOM 691 O O . GLU A 1 91 ? -10.211 -18.656 -19.625 1 98.38 91 GLU A O 1
ATOM 696 N N . LEU A 1 92 ? -8.523 -19.844 -18.641 1 98.62 92 LEU A N 1
ATOM 697 C CA . LEU A 1 92 ? -8.914 -19.453 -17.297 1 98.62 92 LEU A CA 1
ATOM 698 C C . LEU A 1 92 ? -8.805 -17.938 -17.125 1 98.62 92 LEU A C 1
ATOM 700 O O . LEU A 1 92 ? -9.766 -17.297 -16.703 1 98.62 92 LEU A O 1
ATOM 704 N N . ALA A 1 93 ? -7.645 -17.391 -17.438 1 98.81 93 ALA A N 1
ATOM 705 C CA . ALA A 1 93 ? -7.41 -15.953 -17.281 1 98.81 93 ALA A CA 1
ATOM 706 C C . ALA A 1 93 ? -8.438 -15.133 -18.047 1 98.81 93 ALA A C 1
ATOM 708 O O . ALA A 1 93 ? -8.984 -14.156 -17.531 1 98.81 93 ALA A O 1
ATOM 709 N N . CYS A 1 94 ? -8.719 -15.531 -19.281 1 98.69 94 CYS A N 1
ATOM 710 C CA . CYS A 1 94 ? -9.688 -14.812 -20.109 1 98.69 94 CYS A CA 1
ATOM 711 C C . CYS A 1 94 ? -11.086 -14.898 -19.516 1 98.69 94 CYS A C 1
ATOM 713 O O . CYS A 1 94 ? -11.812 -13.898 -19.484 1 98.69 94 CYS A O 1
ATOM 715 N N . ALA A 1 95 ? -11.422 -16.062 -19.031 1 98.5 95 ALA A N 1
ATOM 716 C CA . ALA A 1 95 ? -12.758 -16.25 -18.469 1 98.5 95 ALA A CA 1
ATOM 717 C C . ALA A 1 95 ? -12.93 -15.445 -17.188 1 98.5 95 ALA A C 1
ATOM 719 O O . ALA A 1 95 ? -14.016 -14.938 -16.906 1 98.5 95 ALA A O 1
ATOM 720 N N . LEU A 1 96 ? -11.891 -15.297 -16.406 1 98.75 96 LEU A N 1
ATOM 721 C CA . LEU A 1 96 ? -11.945 -14.617 -15.125 1 98.75 96 LEU A CA 1
ATOM 722 C C . LEU A 1 96 ? -12.133 -13.109 -15.312 1 98.75 96 LEU A C 1
ATOM 724 O O . LEU A 1 96 ? -12.453 -12.398 -14.359 1 98.75 96 LEU A O 1
ATOM 728 N N . ARG A 1 97 ? -11.953 -12.617 -16.531 1 98.56 97 ARG A N 1
ATOM 729 C CA . ARG A 1 97 ? -12.172 -11.203 -16.812 1 98.56 97 ARG A CA 1
ATOM 730 C C . ARG A 1 97 ? -13.617 -10.805 -16.531 1 98.56 97 ARG A C 1
ATOM 732 O O . ARG A 1 97 ? -13.914 -9.625 -16.359 1 98.56 97 ARG A O 1
ATOM 739 N N . ALA A 1 98 ? -14.492 -11.797 -16.5 1 97.56 98 ALA A N 1
ATOM 740 C CA . ALA A 1 98 ? -15.891 -11.531 -16.156 1 97.56 98 ALA A CA 1
ATOM 741 C C . ALA A 1 98 ? -16.016 -10.969 -14.742 1 97.56 98 ALA A C 1
ATOM 743 O O . ALA A 1 98 ? -17.016 -10.344 -14.406 1 97.56 98 ALA A O 1
ATOM 744 N N . LEU A 1 99 ? -15.008 -11.203 -13.891 1 97.94 99 LEU A N 1
ATOM 745 C CA . LEU A 1 99 ? -15.031 -10.734 -12.508 1 97.94 99 LEU A CA 1
ATOM 746 C C . LEU A 1 99 ? -14.344 -9.383 -12.383 1 97.94 99 LEU A C 1
ATOM 748 O O . LEU A 1 99 ? -14.453 -8.719 -11.352 1 97.94 99 LEU A O 1
ATOM 752 N N . GLY A 1 100 ? -13.594 -8.953 -13.328 1 98.19 100 GLY A N 1
ATOM 753 C CA . GLY A 1 100 ? -12.836 -7.715 -13.289 1 98.19 100 GLY A CA 1
ATOM 754 C C . GLY A 1 100 ? -11.422 -7.859 -13.82 1 98.19 100 GLY A C 1
ATOM 755 O O . GLY A 1 100 ? -11.188 -8.633 -14.75 1 98.19 100 GLY A O 1
ATOM 756 N N . SER A 1 101 ? -10.547 -6.996 -13.328 1 98.81 101 SER A N 1
ATOM 757 C CA . SER A 1 101 ? -9.148 -7.051 -13.742 1 98.81 101 SER A CA 1
ATOM 758 C C . SER A 1 101 ? -8.484 -8.344 -13.273 1 98.81 101 SER A C 1
ATOM 760 O O . SER A 1 101 ? -8.75 -8.812 -12.164 1 98.81 101 SER A O 1
ATOM 762 N N . VAL A 1 102 ? -7.59 -8.875 -14.055 1 98.94 102 VAL A N 1
ATOM 763 C CA . VAL A 1 102 ? -6.898 -10.125 -13.758 1 98.94 102 VAL A CA 1
ATOM 764 C C . VAL A 1 102 ? -5.434 -9.836 -13.43 1 98.94 102 VAL A C 1
ATOM 766 O O . VAL A 1 102 ? -4.723 -9.219 -14.219 1 98.94 102 VAL A O 1
ATOM 769 N N . GLU A 1 103 ? -5.027 -10.211 -12.305 1 98.94 103 GLU A N 1
ATOM 770 C CA . GLU A 1 103 ? -3.645 -10.156 -11.844 1 98.94 103 GLU A CA 1
ATOM 771 C C . GLU A 1 103 ? -3.053 -11.555 -11.695 1 98.94 103 GLU A C 1
ATOM 773 O O . GLU A 1 103 ? -3.695 -12.453 -11.148 1 98.94 103 GLU A O 1
ATOM 778 N N . VAL A 1 104 ? -1.877 -11.781 -12.211 1 98.94 104 VAL A N 1
ATOM 779 C CA . VAL A 1 104 ? -1.177 -13.055 -12.07 1 98.94 104 VAL A CA 1
ATOM 780 C C . VAL A 1 104 ? 0.072 -12.867 -11.211 1 98.94 104 VAL A C 1
ATOM 782 O O . VAL A 1 104 ? 0.921 -12.023 -11.516 1 98.94 104 VAL A O 1
ATOM 785 N N . GLU A 1 105 ? 0.16 -13.578 -10.148 1 98.75 105 GLU A N 1
ATOM 786 C CA . GLU A 1 105 ? 1.386 -13.633 -9.359 1 98.75 105 GLU A CA 1
ATOM 787 C C . GLU A 1 105 ? 2.346 -14.688 -9.898 1 98.75 105 GLU A C 1
ATOM 789 O O . GLU A 1 105 ? 1.977 -15.859 -10.047 1 98.75 105 GLU A O 1
ATOM 794 N N . THR A 1 106 ? 3.547 -14.32 -10.164 1 98.69 106 THR A N 1
ATOM 795 C CA . THR A 1 106 ? 4.488 -15.211 -10.828 1 98.69 106 THR A CA 1
ATOM 796 C C . THR A 1 106 ? 5.914 -14.953 -10.344 1 98.69 106 THR A C 1
ATOM 798 O O . THR A 1 106 ? 6.223 -13.859 -9.867 1 98.69 106 THR A O 1
ATOM 801 N N . SER A 1 107 ? 6.734 -15.969 -10.445 1 97.94 107 SER A N 1
ATOM 802 C CA . SER A 1 107 ? 8.156 -15.836 -10.141 1 97.94 107 SER A CA 1
ATOM 803 C C . SER A 1 107 ? 8.875 -15.016 -11.195 1 97.94 107 SER A C 1
ATOM 805 O O . SER A 1 107 ? 9.969 -14.5 -10.953 1 97.94 107 SER A O 1
ATOM 807 N N . GLY A 1 108 ? 8.312 -14.883 -12.312 1 98.56 108 GLY A N 1
ATOM 808 C CA . GLY A 1 108 ? 8.969 -14.219 -13.422 1 98.56 108 GLY A CA 1
ATOM 809 C C . GLY A 1 108 ? 9.867 -15.141 -14.227 1 98.56 108 GLY A C 1
ATOM 810 O O . GLY A 1 108 ? 10.508 -14.703 -15.188 1 98.56 108 GLY A O 1
ATOM 811 N N . ALA A 1 109 ? 9.859 -16.438 -13.938 1 98.06 109 ALA A N 1
ATOM 812 C CA . ALA A 1 109 ? 10.742 -17.406 -14.594 1 98.06 109 ALA A CA 1
ATOM 813 C C . ALA A 1 109 ? 10.266 -17.703 -16.016 1 98.06 109 ALA A C 1
ATOM 815 O O . ALA A 1 109 ? 11.07 -18 -16.906 1 98.06 109 ALA A O 1
ATOM 816 N N . TYR A 1 110 ? 8.945 -17.625 -16.234 1 98.12 110 TYR A N 1
ATOM 817 C CA . TYR A 1 110 ? 8.344 -18.016 -17.5 1 98.12 110 TYR A CA 1
ATOM 818 C C . TYR A 1 110 ? 7.621 -16.828 -18.156 1 98.12 110 TYR A C 1
ATOM 820 O O . TYR A 1 110 ? 6.844 -16.141 -17.5 1 98.12 110 TYR A O 1
ATOM 828 N N . PRO A 1 111 ? 7.828 -16.609 -19.375 1 98.62 111 PRO A N 1
ATOM 829 C CA . PRO A 1 111 ? 7.039 -15.586 -20.062 1 98.62 111 PRO A CA 1
ATOM 830 C C . PRO A 1 111 ? 5.621 -16.062 -20.391 1 98.62 111 PRO A C 1
ATOM 832 O O . PRO A 1 111 ? 5.402 -17.234 -20.641 1 98.62 111 PRO A O 1
ATOM 835 N N . PRO A 1 112 ? 4.723 -15.172 -20.375 1 98.88 112 PRO A N 1
ATOM 836 C CA . PRO A 1 112 ? 3.369 -15.547 -20.797 1 98.88 112 PRO A CA 1
ATOM 837 C C . PRO A 1 112 ? 3.254 -15.758 -22.297 1 98.88 112 PRO A C 1
ATOM 839 O O . PRO A 1 112 ? 3.982 -15.133 -23.078 1 98.88 112 PRO A O 1
ATOM 842 N N . THR A 1 113 ? 2.324 -16.641 -22.719 1 98.75 113 THR A N 1
ATOM 843 C CA . THR A 1 113 ? 1.923 -16.656 -24.109 1 98.75 113 THR A CA 1
ATOM 844 C C . THR A 1 113 ? 1.229 -15.352 -24.5 1 98.75 113 THR A C 1
ATOM 846 O O . THR A 1 113 ? 0.713 -14.641 -23.625 1 98.75 113 THR A O 1
ATOM 849 N N . PRO A 1 114 ? 1.25 -15.055 -25.766 1 98.62 114 PRO A N 1
ATOM 850 C CA . PRO A 1 114 ? 0.498 -13.875 -26.203 1 98.62 114 PRO A CA 1
ATOM 851 C C . PRO A 1 114 ? -0.974 -13.938 -25.797 1 98.62 114 PRO A C 1
ATOM 853 O O . PRO A 1 114 ? -1.564 -12.906 -25.453 1 98.62 114 PRO A O 1
ATOM 856 N N . GLU A 1 115 ? -1.52 -15.117 -25.844 1 98.31 115 GLU A N 1
ATOM 857 C CA . GLU A 1 115 ? -2.922 -15.297 -25.484 1 98.31 115 GLU A CA 1
ATOM 858 C C . GLU A 1 115 ? -3.156 -14.977 -24.016 1 98.31 115 GLU A C 1
ATOM 860 O O . GLU A 1 115 ? -4.145 -14.328 -23.656 1 98.31 115 GLU A O 1
ATOM 865 N N . LEU A 1 116 ? -2.271 -15.492 -23.172 1 98.81 116 LEU A N 1
ATOM 866 C CA . LEU A 1 116 ? -2.377 -15.18 -21.75 1 98.81 116 LEU A CA 1
ATOM 867 C C . LEU A 1 116 ? -2.225 -13.68 -21.5 1 98.81 116 LEU A C 1
ATOM 869 O O . LEU A 1 116 ? -3.016 -13.086 -20.781 1 98.81 116 LEU A O 1
ATOM 873 N N . ASP A 1 117 ? -1.239 -13.07 -22.156 1 98.88 117 ASP A N 1
ATOM 874 C CA . ASP A 1 117 ? -0.931 -11.656 -21.953 1 98.88 117 ASP A CA 1
ATOM 875 C C . ASP A 1 117 ? -2.127 -10.781 -22.312 1 98.88 117 ASP A C 1
ATOM 877 O O . ASP A 1 117 ? -2.35 -9.742 -21.703 1 98.88 117 ASP A O 1
ATOM 881 N N . ARG A 1 118 ? -2.871 -11.188 -23.25 1 98.62 118 ARG A N 1
ATOM 882 C CA . ARG A 1 118 ? -4.031 -10.422 -23.688 1 98.62 118 ARG A CA 1
ATOM 883 C C . ARG A 1 118 ? -5.09 -10.359 -22.594 1 98.62 118 ARG A C 1
ATOM 885 O O . ARG A 1 118 ? -5.883 -9.414 -22.531 1 98.62 118 ARG A O 1
ATOM 892 N N . CYS A 1 119 ? -5.062 -11.344 -21.719 1 98.75 119 CYS A N 1
ATOM 893 C CA . CYS A 1 119 ? -6.137 -11.461 -20.734 1 98.75 119 CYS A CA 1
ATOM 894 C C . CYS A 1 119 ? -5.672 -11.016 -19.359 1 98.75 119 CYS A C 1
ATOM 896 O O . CYS A 1 119 ? -6.461 -10.992 -18.406 1 98.75 119 CYS A O 1
ATOM 898 N N . VAL A 1 120 ? -4.438 -10.68 -19.203 1 98.94 120 VAL A N 1
ATOM 899 C CA . VAL A 1 120 ? -3.871 -10.305 -17.922 1 98.94 120 VAL A CA 1
ATOM 900 C C . VAL A 1 120 ? -3.68 -8.789 -17.859 1 98.94 120 VAL A C 1
ATOM 902 O O . VAL A 1 120 ? -3.191 -8.18 -18.812 1 98.94 120 VAL A O 1
ATOM 905 N N . ASP A 1 121 ? -4.109 -8.172 -16.766 1 98.94 121 ASP A N 1
ATOM 906 C CA . ASP A 1 121 ? -3.973 -6.73 -16.594 1 98.94 121 ASP A CA 1
ATOM 907 C C . ASP A 1 121 ? -2.729 -6.391 -15.781 1 98.94 121 ASP A C 1
ATOM 909 O O . ASP A 1 121 ? -2.115 -5.34 -15.984 1 98.94 121 ASP A O 1
ATOM 913 N N . PHE A 1 122 ? -2.326 -7.219 -14.805 1 98.88 122 PHE A N 1
ATOM 914 C CA . PHE A 1 122 ? -1.169 -7.027 -13.945 1 98.88 122 PHE A CA 1
ATOM 915 C C . PHE A 1 122 ? -0.379 -8.32 -13.797 1 98.88 122 PHE A C 1
ATOM 917 O O . PHE A 1 122 ? -0.957 -9.383 -13.547 1 98.88 122 PHE A O 1
ATOM 924 N N . TYR A 1 123 ? 0.854 -8.219 -14.008 1 98.94 123 TYR A N 1
ATOM 925 C CA . TYR A 1 123 ? 1.771 -9.25 -13.516 1 98.94 123 TYR A CA 1
ATOM 926 C C . TYR A 1 123 ? 2.457 -8.797 -12.234 1 98.94 123 TYR A C 1
ATOM 928 O O . TYR A 1 123 ? 3.201 -7.816 -12.234 1 98.94 123 TYR A O 1
ATOM 936 N N . ASP A 1 124 ? 2.16 -9.438 -11.18 1 98.88 124 ASP A N 1
ATOM 937 C CA . ASP A 1 124 ? 2.9 -9.266 -9.93 1 98.88 124 ASP A CA 1
ATOM 938 C C . ASP A 1 124 ? 4.082 -10.234 -9.852 1 98.88 124 ASP A C 1
ATOM 940 O O . ASP A 1 124 ? 3.914 -11.391 -9.469 1 98.88 124 ASP A O 1
ATOM 944 N N . VAL A 1 125 ? 5.238 -9.758 -10.164 1 98.88 125 VAL A N 1
ATOM 945 C CA . VAL A 1 125 ? 6.406 -10.602 -10.422 1 98.88 125 VAL A CA 1
ATOM 946 C C . VAL A 1 125 ? 7.336 -10.578 -9.211 1 98.88 125 VAL A C 1
ATOM 948 O O . VAL A 1 125 ? 7.668 -9.508 -8.688 1 98.88 125 VAL A O 1
ATOM 951 N N . SER A 1 126 ? 7.73 -11.703 -8.773 1 98.5 126 SER A N 1
ATOM 952 C CA . SER A 1 126 ? 8.648 -11.828 -7.645 1 98.5 126 SER A CA 1
ATOM 953 C C . SER A 1 126 ? 9.938 -12.531 -8.055 1 98.5 126 SER A C 1
ATOM 955 O O . SER A 1 126 ? 10.117 -13.719 -7.766 1 98.5 126 SER A O 1
ATOM 957 N N . PRO A 1 127 ? 10.812 -11.773 -8.68 1 98.62 127 PRO A N 1
ATOM 958 C CA . PRO A 1 127 ? 12.086 -12.406 -9.008 1 98.62 127 PRO A CA 1
ATOM 959 C C . PRO A 1 127 ? 12.812 -12.945 -7.781 1 98.62 127 PRO A C 1
ATOM 961 O O . PRO A 1 127 ? 12.664 -12.406 -6.684 1 98.62 127 PRO A O 1
ATOM 964 N N . LYS A 1 128 ? 13.484 -13.984 -7.961 1 98.5 128 LYS A N 1
ATOM 965 C CA . LYS A 1 128 ? 14.141 -14.641 -6.836 1 98.5 128 LYS A CA 1
ATOM 966 C C . LYS A 1 128 ? 15.594 -14.188 -6.703 1 98.5 128 LYS A C 1
ATOM 968 O O . LYS A 1 128 ? 16.359 -14.266 -7.664 1 98.5 128 LYS A O 1
ATOM 973 N N . LEU A 1 129 ? 15.898 -13.727 -5.52 1 98.5 129 LEU A N 1
ATOM 974 C CA . LEU A 1 129 ? 17.266 -13.375 -5.16 1 98.5 129 LEU A CA 1
ATOM 975 C C . LEU A 1 129 ? 18.016 -14.578 -4.59 1 98.5 129 LEU A C 1
ATOM 977 O O . LEU A 1 129 ? 17.469 -15.688 -4.543 1 98.5 129 LEU A O 1
ATOM 981 N N . SER A 1 130 ? 19.25 -14.281 -4.172 1 98.19 130 SER A N 1
ATOM 982 C CA . SER A 1 130 ? 20.062 -15.344 -3.586 1 98.19 130 SER A CA 1
ATOM 983 C C . SER A 1 130 ? 19.438 -15.875 -2.299 1 98.19 130 SER A C 1
ATOM 985 O O . SER A 1 130 ? 19.562 -17.062 -1.978 1 98.19 130 SER A O 1
ATOM 987 N N . ASN A 1 131 ? 18.656 -15.078 -1.612 1 98.06 131 ASN A N 1
ATOM 988 C CA . ASN A 1 131 ? 18.078 -15.453 -0.327 1 98.06 131 ASN A CA 1
ATOM 989 C C . ASN A 1 131 ? 16.953 -16.469 -0.496 1 98.06 131 ASN A C 1
ATOM 991 O O . ASN A 1 131 ? 16.484 -17.062 0.484 1 98.06 131 ASN A O 1
ATOM 995 N N . ALA A 1 132 ? 16.562 -16.703 -1.716 1 97.88 132 ALA A N 1
ATOM 996 C CA . ALA A 1 132 ? 15.547 -17.719 -1.979 1 97.88 132 ALA A CA 1
ATOM 997 C C . ALA A 1 132 ? 16.125 -19.125 -1.854 1 97.88 132 ALA A C 1
ATOM 999 O O . ALA A 1 132 ? 15.383 -20.094 -1.767 1 97.88 132 ALA A O 1
ATOM 1000 N N . GLY A 1 133 ? 17.438 -19.203 -1.917 1 97.62 133 GLY A N 1
ATOM 1001 C CA . GLY A 1 133 ? 18.109 -20.5 -1.776 1 97.62 133 GLY A CA 1
ATOM 1002 C C . GLY A 1 133 ? 18.016 -21.359 -3.021 1 97.62 133 GLY A C 1
ATOM 1003 O O . GLY A 1 133 ? 18.234 -22.562 -2.963 1 97.62 133 GLY A O 1
ATOM 1004 N N . VAL A 1 134 ? 17.516 -20.812 -4.117 1 95.62 134 VAL A N 1
ATOM 1005 C CA . VAL A 1 134 ? 17.375 -21.516 -5.387 1 95.62 134 VAL A CA 1
ATOM 1006 C C . VAL A 1 134 ? 17.828 -20.625 -6.531 1 95.62 134 VAL A C 1
ATOM 1008 O O . VAL A 1 134 ? 17.906 -19.406 -6.387 1 95.62 134 VAL A O 1
ATOM 1011 N N . LYS A 1 135 ? 18.219 -21.281 -7.621 1 91.81 135 LYS A N 1
ATOM 1012 C CA . LYS A 1 135 ? 18.469 -20.562 -8.867 1 91.81 135 LYS A CA 1
ATOM 1013 C C . LYS A 1 135 ? 17.234 -20.578 -9.766 1 91.81 135 LYS A C 1
ATOM 1015 O O . LYS A 1 135 ? 16.781 -21.656 -10.18 1 91.81 135 LYS A O 1
ATOM 1020 N N . ALA A 1 136 ? 16.625 -19.484 -9.859 1 93.94 136 ALA A N 1
ATOM 1021 C CA . ALA A 1 136 ? 15.477 -19.359 -10.75 1 93.94 136 ALA A CA 1
ATOM 1022 C C . ALA A 1 136 ? 15.766 -18.375 -11.883 1 93.94 136 ALA A C 1
ATOM 1024 O O . ALA A 1 136 ? 16.344 -17.312 -11.656 1 93.94 136 ALA A O 1
ATOM 1025 N N . PRO A 1 137 ? 15.461 -18.781 -13.117 1 96.12 137 PRO A N 1
ATOM 1026 C CA . PRO A 1 137 ? 15.641 -17.828 -14.211 1 96.12 137 PRO A CA 1
ATOM 1027 C C . PRO A 1 137 ? 14.672 -16.641 -14.125 1 96.12 137 PRO A C 1
ATOM 1029 O O . PRO A 1 137 ? 13.711 -16.688 -13.352 1 96.12 137 PRO A O 1
ATOM 1032 N N . PHE A 1 138 ? 14.945 -15.617 -14.812 1 98.44 138 PHE A N 1
ATOM 1033 C CA . PHE A 1 138 ? 14.078 -14.453 -14.961 1 98.44 138 PHE A CA 1
ATOM 1034 C C . PHE A 1 138 ? 13.867 -14.117 -16.438 1 98.44 138 PHE A C 1
ATOM 1036 O O . PHE A 1 138 ? 14.836 -13.977 -17.188 1 98.44 138 PHE A O 1
ATOM 1043 N N . SER A 1 139 ? 12.664 -14.102 -16.828 1 98.5 139 SER A N 1
ATOM 1044 C CA . SER A 1 139 ? 12.352 -13.766 -18.203 1 98.5 139 SER A CA 1
ATOM 1045 C C . SER A 1 139 ? 12.422 -12.266 -18.453 1 98.5 139 SER A C 1
ATOM 1047 O O . SER A 1 139 ? 11.727 -11.492 -17.781 1 98.5 139 SER A O 1
ATOM 1049 N N . PRO A 1 140 ? 13.07 -11.844 -19.469 1 97.5 140 PRO A N 1
ATOM 1050 C CA . PRO A 1 140 ? 13.172 -10.422 -19.781 1 97.5 140 PRO A CA 1
ATOM 1051 C C . PRO A 1 140 ? 11.844 -9.82 -20.234 1 97.5 140 PRO A C 1
ATOM 1053 O O . PRO A 1 140 ? 11.703 -8.594 -20.297 1 97.5 140 PRO A O 1
ATOM 1056 N N . PHE A 1 141 ? 10.922 -10.672 -20.547 1 98.62 141 PHE A N 1
ATOM 1057 C CA . PHE A 1 141 ? 9.602 -10.195 -20.922 1 98.62 141 PHE A CA 1
ATOM 1058 C C . PHE A 1 141 ? 9.078 -9.18 -19.922 1 98.62 141 PHE A C 1
ATOM 1060 O O . PHE A 1 141 ? 8.562 -8.125 -20.297 1 98.62 141 PHE A O 1
ATOM 1067 N N . TYR A 1 142 ? 9.273 -9.5 -18.703 1 98.81 142 TYR A N 1
ATOM 1068 C CA . TYR A 1 142 ? 8.602 -8.734 -17.641 1 98.81 142 TYR A CA 1
ATOM 1069 C C . TYR A 1 142 ? 9.211 -7.344 -17.516 1 98.81 142 TYR A C 1
ATOM 1071 O O . TYR A 1 142 ? 8.492 -6.375 -17.25 1 98.81 142 TYR A O 1
ATOM 1079 N N . ALA A 1 143 ? 10.477 -7.242 -17.703 1 98.56 143 ALA A N 1
ATOM 1080 C CA . ALA A 1 143 ? 11.125 -5.934 -17.625 1 98.56 143 ALA A CA 1
ATOM 1081 C C . ALA A 1 143 ? 10.562 -4.98 -18.688 1 98.56 143 ALA A C 1
ATOM 1083 O O . ALA A 1 143 ? 10.484 -3.771 -18.453 1 98.56 143 ALA A O 1
ATOM 1084 N N . SER A 1 144 ? 10.102 -5.484 -19.766 1 97.94 144 SER A N 1
ATOM 1085 C CA . SER A 1 144 ? 9.656 -4.668 -20.891 1 97.94 144 SER A CA 1
ATOM 1086 C C . SER A 1 144 ? 8.141 -4.488 -20.875 1 97.94 144 SER A C 1
ATOM 1088 O O . SER A 1 144 ? 7.605 -3.637 -21.594 1 97.94 144 SER A O 1
ATOM 1090 N N . SER A 1 145 ? 7.43 -5.258 -20.156 1 98.62 145 SER A N 1
ATOM 1091 C CA . SER A 1 145 ? 5.969 -5.199 -20.141 1 98.62 145 SER A CA 1
ATOM 1092 C C . SER A 1 145 ? 5.469 -4.09 -19.219 1 98.62 145 SER A C 1
ATOM 1094 O O . SER A 1 145 ? 5.801 -4.066 -18.031 1 98.62 145 SER A O 1
ATOM 1096 N N . PRO A 1 146 ? 4.613 -3.211 -19.719 1 98.25 146 PRO A N 1
ATOM 1097 C CA . PRO A 1 146 ? 4.055 -2.176 -18.844 1 98.25 146 PRO A CA 1
ATOM 1098 C C . PRO A 1 146 ? 3.072 -2.736 -17.828 1 98.25 146 PRO A C 1
ATOM 1100 O O . PRO A 1 146 ? 2.674 -2.029 -16.891 1 98.25 146 PRO A O 1
ATOM 1103 N N . LYS A 1 147 ? 2.709 -4.012 -17.922 1 98.81 147 LYS A N 1
ATOM 1104 C CA . LYS A 1 147 ? 1.763 -4.66 -17.016 1 98.81 147 LYS A CA 1
ATOM 1105 C C . LYS A 1 147 ? 2.479 -5.254 -15.805 1 98.81 147 LYS A C 1
ATOM 1107 O O . LYS A 1 147 ? 1.837 -5.656 -14.828 1 98.81 147 LYS A O 1
ATOM 1112 N N . ALA A 1 148 ? 3.826 -5.27 -15.859 1 98.88 148 ALA A N 1
ATOM 1113 C CA . ALA A 1 148 ? 4.602 -5.977 -14.844 1 98.88 148 ALA A CA 1
ATOM 1114 C C . ALA A 1 148 ? 4.992 -5.039 -13.703 1 98.88 148 ALA A C 1
ATOM 1116 O O . ALA A 1 148 ? 5.477 -3.932 -13.938 1 98.88 148 ALA A O 1
ATOM 1117 N N . TRP A 1 149 ? 4.707 -5.477 -12.539 1 98.88 149 TRP A N 1
ATOM 1118 C CA . TRP A 1 149 ? 5.168 -4.887 -11.281 1 98.88 149 TRP A CA 1
ATOM 1119 C C . TRP A 1 149 ? 5.977 -5.895 -10.477 1 98.88 149 TRP A C 1
ATOM 1121 O O . TRP A 1 149 ? 5.648 -7.082 -10.438 1 98.88 149 TRP A O 1
ATOM 1131 N N . PHE A 1 150 ? 7.016 -5.402 -9.812 1 98.94 150 PHE A N 1
ATOM 1132 C CA . PHE A 1 150 ? 7.988 -6.316 -9.219 1 98.94 150 PHE A CA 1
ATOM 1133 C C . PHE A 1 150 ? 7.988 -6.195 -7.699 1 98.94 150 PHE A C 1
ATOM 1135 O O . PHE A 1 150 ? 8.008 -5.09 -7.16 1 98.94 150 PHE A O 1
ATOM 1142 N N . LYS A 1 151 ? 7.91 -7.277 -7.043 1 98.75 151 LYS A N 1
ATOM 1143 C CA . LYS A 1 151 ? 8.078 -7.328 -5.594 1 98.75 151 LYS A CA 1
ATOM 1144 C C . LYS A 1 151 ? 9.18 -8.305 -5.203 1 98.75 151 LYS A C 1
ATOM 1146 O O . LYS A 1 151 ? 9.008 -9.523 -5.316 1 98.75 151 LYS A O 1
ATOM 1151 N N . PHE A 1 152 ? 10.258 -7.824 -4.773 1 98.88 152 PHE A N 1
ATOM 1152 C CA . PHE A 1 152 ? 11.398 -8.625 -4.328 1 98.88 152 PHE A CA 1
ATOM 1153 C C . PHE A 1 152 ? 11.281 -8.945 -2.842 1 98.88 152 PHE A C 1
ATOM 1155 O O . PHE A 1 152 ? 11.102 -8.047 -2.018 1 98.88 152 PHE A O 1
ATOM 1162 N N . VAL A 1 153 ? 11.406 -10.211 -2.516 1 98.81 153 VAL A N 1
ATOM 1163 C CA . VAL A 1 153 ? 11.422 -10.609 -1.112 1 98.81 153 VAL A CA 1
ATOM 1164 C C . VAL A 1 153 ? 12.789 -10.312 -0.501 1 98.81 153 VAL A C 1
ATOM 1166 O O . VAL A 1 153 ? 13.812 -10.812 -0.979 1 98.81 153 VAL A O 1
ATOM 1169 N N . VAL A 1 154 ? 12.781 -9.508 0.531 1 98.88 154 VAL A N 1
ATOM 1170 C CA . VAL A 1 154 ? 14.047 -9.086 1.122 1 98.88 154 VAL A CA 1
ATOM 1171 C C . VAL A 1 154 ? 13.977 -9.219 2.643 1 98.88 154 VAL A C 1
ATOM 1173 O O . VAL A 1 154 ? 12.914 -9.039 3.238 1 98.88 154 VAL A O 1
ATOM 1176 N N . SER A 1 155 ? 15.148 -9.461 3.283 1 98.25 155 SER A N 1
ATOM 1177 C CA . SER A 1 155 ? 15.18 -9.664 4.727 1 98.25 155 SER A CA 1
ATOM 1178 C C . SER A 1 155 ? 16.141 -8.688 5.398 1 98.25 155 SER A C 1
ATOM 1180 O O . SER A 1 155 ? 16.125 -8.531 6.621 1 98.25 155 SER A O 1
ATOM 1182 N N . ASN A 1 156 ? 16.984 -8.086 4.648 1 98.31 156 ASN A N 1
ATOM 1183 C CA . ASN A 1 156 ? 17.984 -7.176 5.176 1 98.31 156 ASN A CA 1
ATOM 1184 C C . ASN A 1 156 ? 18.531 -6.258 4.086 1 98.31 156 ASN A C 1
ATOM 1186 O O . ASN A 1 156 ? 18.109 -6.324 2.934 1 98.31 156 ASN A O 1
ATOM 1190 N N . ALA A 1 157 ? 19.469 -5.422 4.445 1 98.44 157 ALA A N 1
ATOM 1191 C CA . ALA A 1 157 ? 20.016 -4.406 3.551 1 98.44 157 ALA A CA 1
ATOM 1192 C C . ALA A 1 157 ? 20.812 -5.043 2.41 1 98.44 157 ALA A C 1
ATOM 1194 O O . ALA A 1 157 ? 20.812 -4.531 1.289 1 98.44 157 ALA A O 1
ATOM 1195 N N . ASP A 1 158 ? 21.469 -6.16 2.709 1 98.69 158 ASP A N 1
ATOM 1196 C CA . ASP A 1 158 ? 22.219 -6.852 1.662 1 98.69 158 ASP A CA 1
ATOM 1197 C C . ASP A 1 158 ? 21.297 -7.316 0.542 1 98.69 158 ASP A C 1
ATOM 1199 O O . ASP A 1 158 ? 21.656 -7.254 -0.636 1 98.69 158 ASP A O 1
ATOM 1203 N N . ASP A 1 159 ? 20.156 -7.832 0.904 1 98.88 159 ASP A N 1
ATOM 1204 C CA . ASP A 1 159 ? 19.156 -8.211 -0.098 1 98.88 159 ASP A CA 1
ATOM 1205 C C . ASP A 1 159 ? 18.75 -7.012 -0.949 1 98.88 159 ASP A C 1
ATOM 1207 O O . ASP A 1 159 ? 18.578 -7.137 -2.162 1 98.88 159 ASP A O 1
ATOM 1211 N N . VAL A 1 160 ? 18.578 -5.844 -0.347 1 98.88 160 VAL A N 1
ATOM 1212 C CA . VAL A 1 160 ? 18.188 -4.633 -1.056 1 98.88 160 VAL A CA 1
ATOM 1213 C C . VAL A 1 160 ? 19.266 -4.246 -2.066 1 98.88 160 VAL A C 1
ATOM 1215 O O . VAL A 1 160 ? 18.953 -3.836 -3.188 1 98.88 160 VAL A O 1
ATOM 1218 N N . GLU A 1 161 ? 20.484 -4.391 -1.667 1 98.75 161 GLU A N 1
ATOM 1219 C CA . GLU A 1 161 ? 21.578 -4.133 -2.596 1 98.75 161 GLU A CA 1
ATOM 1220 C C . GLU A 1 161 ? 21.531 -5.082 -3.791 1 98.75 161 GLU A C 1
ATOM 1222 O O . GLU A 1 161 ? 21.781 -4.672 -4.926 1 98.75 161 GLU A O 1
ATOM 1227 N N . GLU A 1 162 ? 21.219 -6.34 -3.461 1 98.88 162 GLU A N 1
ATOM 1228 C CA . GLU A 1 162 ? 21.078 -7.301 -4.551 1 98.88 162 GLU A CA 1
ATOM 1229 C C . GLU A 1 162 ? 19.938 -6.914 -5.48 1 98.88 162 GLU A C 1
ATOM 1231 O O . GLU A 1 162 ? 20.016 -7.109 -6.695 1 98.88 162 GLU A O 1
ATOM 1236 N N . VAL A 1 163 ? 18.844 -6.398 -4.949 1 98.88 163 VAL A N 1
ATOM 1237 C CA . VAL A 1 163 ? 17.75 -5.91 -5.766 1 98.88 163 VAL A CA 1
ATOM 1238 C C . VAL A 1 163 ? 18.234 -4.82 -6.711 1 98.88 163 VAL A C 1
ATOM 1240 O O . VAL A 1 163 ? 17.922 -4.828 -7.902 1 98.88 163 VAL A O 1
ATOM 1243 N N . GLU A 1 164 ? 19 -3.865 -6.195 1 98.69 164 GLU A N 1
ATOM 1244 C CA . GLU A 1 164 ? 19.547 -2.787 -7.016 1 98.69 164 GLU A CA 1
ATOM 1245 C C . GLU A 1 164 ? 20.344 -3.34 -8.203 1 98.69 164 GLU A C 1
ATOM 1247 O O . GLU A 1 164 ? 20.141 -2.914 -9.344 1 98.69 164 GLU A O 1
ATOM 1252 N N . ARG A 1 165 ? 21.188 -4.324 -7.898 1 98.62 165 ARG A N 1
ATOM 1253 C CA . ARG A 1 165 ? 22 -4.93 -8.961 1 98.62 165 ARG A CA 1
ATOM 1254 C C . ARG A 1 165 ? 21.109 -5.629 -9.984 1 98.62 165 ARG A C 1
ATOM 1256 O O . ARG A 1 165 ? 21.344 -5.531 -11.188 1 98.62 165 ARG A O 1
ATOM 1263 N N . PHE A 1 166 ? 20.109 -6.34 -9.516 1 98.69 166 PHE A N 1
ATOM 1264 C CA . PHE A 1 166 ? 19.172 -7.066 -10.367 1 98.69 166 PHE A CA 1
ATOM 1265 C C . PHE A 1 166 ? 18.438 -6.109 -11.289 1 98.69 166 PHE A C 1
ATOM 1267 O O . PHE A 1 166 ? 18.344 -6.34 -12.5 1 98.69 166 PHE A O 1
ATOM 1274 N N . VAL A 1 167 ? 17.875 -5.039 -10.703 1 98.62 167 VAL A N 1
ATOM 1275 C CA . VAL A 1 167 ? 17.078 -4.035 -11.398 1 98.62 167 VAL A CA 1
ATOM 1276 C C . VAL A 1 167 ? 17.906 -3.379 -12.5 1 98.62 167 VAL A C 1
ATOM 1278 O O . VAL A 1 167 ? 17.438 -3.197 -13.625 1 98.62 167 VAL A O 1
ATOM 1281 N N . VAL A 1 168 ? 19.156 -3.049 -12.219 1 98.31 168 VAL A N 1
ATOM 1282 C CA . VAL A 1 168 ? 20.062 -2.441 -13.188 1 98.31 168 VAL A CA 1
ATOM 1283 C C . VAL A 1 168 ? 20.391 -3.447 -14.289 1 98.31 168 VAL A C 1
ATOM 1285 O O . VAL A 1 168 ? 20.312 -3.121 -15.477 1 98.31 168 VAL A O 1
ATOM 1288 N N . ALA A 1 169 ? 20.672 -4.645 -13.93 1 98.19 169 ALA A N 1
ATOM 1289 C CA . ALA A 1 169 ? 21.109 -5.672 -14.867 1 98.19 169 ALA A CA 1
ATOM 1290 C C . ALA A 1 169 ? 20.016 -5.969 -15.898 1 98.19 169 ALA A C 1
ATOM 1292 O O . ALA A 1 169 ? 20.297 -6.199 -17.078 1 98.19 169 ALA A O 1
ATOM 1293 N N . TYR A 1 170 ? 18.766 -5.949 -15.477 1 98.19 170 TYR A N 1
ATOM 1294 C CA . TYR A 1 170 ? 17.688 -6.371 -16.359 1 98.19 170 TYR A CA 1
ATOM 1295 C C . TYR A 1 170 ? 16.938 -5.168 -16.906 1 98.19 170 TYR A C 1
ATOM 1297 O O . TYR A 1 170 ? 15.961 -5.324 -17.656 1 98.19 170 TYR A O 1
ATOM 1305 N N . GLY A 1 171 ? 17.328 -4.012 -16.516 1 98.12 171 GLY A N 1
ATOM 1306 C CA . GLY A 1 171 ? 16.703 -2.801 -17.016 1 98.12 171 GLY A CA 1
ATOM 1307 C C . GLY A 1 171 ? 15.266 -2.633 -16.547 1 98.12 171 GLY A C 1
ATOM 1308 O O . GLY A 1 171 ? 14.398 -2.201 -17.312 1 98.12 171 GLY A O 1
ATOM 1309 N N . ILE A 1 172 ? 14.953 -3.02 -15.328 1 98.5 172 ILE A N 1
ATOM 1310 C CA . ILE A 1 172 ? 13.617 -2.891 -14.758 1 98.5 172 ILE A CA 1
ATOM 1311 C C . ILE A 1 172 ? 13.375 -1.444 -14.328 1 98.5 172 ILE A C 1
ATOM 1313 O O . ILE A 1 172 ? 14.195 -0.856 -13.617 1 98.5 172 ILE A O 1
ATOM 1317 N N . PRO A 1 173 ? 12.281 -0.859 -14.789 1 96.5 173 PRO A N 1
ATOM 1318 C CA . PRO A 1 173 ? 11.992 0.491 -14.305 1 96.5 173 PRO A CA 1
ATOM 1319 C C . PRO A 1 173 ? 11.852 0.554 -12.781 1 96.5 173 PRO A C 1
ATOM 1321 O O . PRO A 1 173 ? 11.023 -0.153 -12.203 1 96.5 173 PRO A O 1
ATOM 1324 N N . ARG A 1 174 ? 12.523 1.419 -12.18 1 95.12 174 ARG A N 1
ATOM 1325 C CA . ARG A 1 174 ? 12.602 1.505 -10.727 1 95.12 174 ARG A CA 1
ATOM 1326 C C . ARG A 1 174 ? 11.234 1.819 -10.125 1 95.12 174 ARG A C 1
ATOM 1328 O O . ARG A 1 174 ? 10.914 1.354 -9.031 1 95.12 174 ARG A O 1
ATOM 1335 N N . GLY A 1 175 ? 10.469 2.568 -10.852 1 95.5 175 GLY A N 1
ATOM 1336 C CA . GLY A 1 175 ? 9.164 2.98 -10.359 1 95.5 175 GLY A CA 1
ATOM 1337 C C . GLY A 1 175 ? 8.172 1.833 -10.242 1 95.5 175 GLY A C 1
ATOM 1338 O O . GLY A 1 175 ? 7.109 1.981 -9.641 1 95.5 175 GLY A O 1
ATOM 1339 N N . ARG A 1 176 ? 8.523 0.665 -10.719 1 98.06 176 ARG A N 1
ATOM 1340 C CA . ARG A 1 176 ? 7.629 -0.489 -10.68 1 98.06 176 ARG A CA 1
ATOM 1341 C C . ARG A 1 176 ? 8.172 -1.565 -9.742 1 98.06 176 ARG A C 1
ATOM 1343 O O . ARG A 1 176 ? 7.719 -2.713 -9.781 1 98.06 176 ARG A O 1
ATOM 1350 N N . VAL A 1 177 ? 9.148 -1.178 -8.891 1 98.69 177 VAL A N 1
ATOM 1351 C CA . VAL A 1 177 ? 9.812 -2.125 -8.008 1 98.69 177 VAL A CA 1
ATOM 1352 C C . VAL A 1 177 ? 9.375 -1.887 -6.566 1 98.69 177 VAL A C 1
ATOM 1354 O O . VAL A 1 177 ? 9.391 -0.751 -6.086 1 98.69 177 VAL A O 1
ATOM 1357 N N . PHE A 1 178 ? 9.008 -2.959 -5.949 1 98.88 178 PHE A N 1
ATOM 1358 C CA . PHE A 1 178 ? 8.719 -2.982 -4.52 1 98.88 178 PHE A CA 1
ATOM 1359 C C . PHE A 1 178 ? 9.672 -3.92 -3.791 1 98.88 178 PHE A C 1
ATOM 1361 O O . PHE A 1 178 ? 10.062 -4.961 -4.328 1 98.88 178 PHE A O 1
ATOM 1368 N N . LEU A 1 179 ? 10.039 -3.494 -2.584 1 98.94 179 LEU A N 1
ATOM 1369 C CA . LEU A 1 179 ? 10.633 -4.41 -1.618 1 98.94 179 LEU A CA 1
ATOM 1370 C C . LEU A 1 179 ? 9.578 -5 -0.698 1 98.94 179 LEU A C 1
ATOM 1372 O O . LEU A 1 179 ? 8.727 -4.277 -0.169 1 98.94 179 LEU A O 1
ATOM 1376 N N . MET A 1 180 ? 9.633 -6.258 -0.554 1 98.88 180 MET A N 1
ATOM 1377 C CA . MET A 1 180 ? 8.648 -6.945 0.28 1 98.88 180 MET A CA 1
ATOM 1378 C C . MET A 1 180 ? 9.336 -7.723 1.396 1 98.88 180 MET A C 1
ATOM 1380 O O . MET A 1 180 ? 10.148 -8.609 1.131 1 98.88 180 MET A O 1
ATOM 1384 N N . PRO A 1 181 ? 9.023 -7.461 2.689 1 98.44 181 PRO A N 1
ATOM 1385 C CA . PRO A 1 181 ? 9.68 -8.133 3.811 1 98.44 181 PRO A CA 1
ATOM 1386 C C . PRO A 1 181 ? 9.469 -9.641 3.801 1 98.44 181 PRO A C 1
ATOM 1388 O O . PRO A 1 181 ? 8.336 -10.109 3.605 1 98.44 181 PRO A O 1
ATOM 1391 N N . MET A 1 182 ? 10.562 -10.32 3.994 1 98.12 182 MET A N 1
ATOM 1392 C CA . MET A 1 182 ? 10.516 -11.766 4.18 1 98.12 182 MET A CA 1
ATOM 1393 C C . MET A 1 182 ? 9.969 -12.125 5.559 1 98.12 182 MET A C 1
ATOM 1395 O O . MET A 1 182 ? 10.555 -11.766 6.578 1 98.12 182 MET A O 1
ATOM 1399 N N . ALA A 1 183 ? 8.797 -12.82 5.543 1 96.56 183 ALA A N 1
ATOM 1400 C CA . ALA A 1 183 ? 8.195 -13.109 6.844 1 96.56 183 ALA A CA 1
ATOM 1401 C C . ALA A 1 183 ? 7.148 -14.211 6.734 1 96.56 183 ALA A C 1
ATOM 1403 O O . ALA A 1 183 ? 6.516 -14.375 5.688 1 96.56 183 ALA A O 1
ATOM 1404 N N . GLU A 1 184 ? 6.949 -14.938 7.824 1 94.56 184 GLU A N 1
ATOM 1405 C CA . GLU A 1 184 ? 5.875 -15.914 7.93 1 94.56 184 GLU A CA 1
ATOM 1406 C C . GLU A 1 184 ? 4.992 -15.641 9.148 1 94.56 184 GLU A C 1
ATOM 1408 O O . GLU A 1 184 ? 4.031 -16.375 9.398 1 94.56 184 GLU A O 1
ATOM 1413 N N . SER A 1 185 ? 5.375 -14.688 9.938 1 94.88 185 SER A N 1
ATOM 1414 C CA . SER A 1 185 ? 4.602 -14.242 11.094 1 94.88 185 SER A CA 1
ATOM 1415 C C . SER A 1 185 ? 4.57 -12.719 11.195 1 94.88 185 SER A C 1
ATOM 1417 O O . SER A 1 185 ? 5.418 -12.039 10.609 1 94.88 185 SER A O 1
ATOM 1419 N N . PRO A 1 186 ? 3.58 -12.211 11.953 1 94.75 186 PRO A N 1
ATOM 1420 C CA . PRO A 1 186 ? 3.535 -10.766 12.141 1 94.75 186 PRO A CA 1
ATOM 1421 C C . PRO A 1 186 ? 4.816 -10.211 12.758 1 94.75 186 PRO A C 1
ATOM 1423 O O . PRO A 1 186 ? 5.301 -9.156 12.336 1 94.75 186 PRO A O 1
ATOM 1426 N N . GLU A 1 187 ? 5.348 -10.922 13.734 1 95.38 187 GLU A N 1
ATOM 1427 C CA . GLU A 1 187 ? 6.566 -10.477 14.406 1 95.38 187 GLU A CA 1
ATOM 1428 C C . GLU A 1 187 ? 7.742 -10.43 13.438 1 95.38 187 GLU A C 1
ATOM 1430 O O . GLU A 1 187 ? 8.5 -9.453 13.414 1 95.38 187 GLU A O 1
ATOM 1435 N N . GLU A 1 188 ? 7.91 -11.43 12.664 1 96.44 188 GLU A N 1
ATOM 1436 C CA . GLU A 1 188 ? 8.977 -11.484 11.672 1 96.44 188 GLU A CA 1
ATOM 1437 C C . GLU A 1 188 ? 8.82 -10.367 10.633 1 96.44 188 GLU A C 1
ATOM 1439 O O . GLU A 1 188 ? 9.812 -9.805 10.172 1 96.44 188 GLU A O 1
ATOM 1444 N N . HIS A 1 189 ? 7.605 -10.148 10.297 1 97.19 189 HIS A N 1
ATOM 1445 C CA . HIS A 1 189 ? 7.332 -9.102 9.32 1 97.19 189 HIS A CA 1
ATOM 1446 C C . HIS A 1 189 ? 7.816 -7.742 9.812 1 97.19 189 HIS A C 1
ATOM 1448 O O . HIS A 1 189 ? 8.508 -7.023 9.086 1 97.19 189 HIS A O 1
ATOM 1454 N N . GLY A 1 190 ? 7.406 -7.414 11.062 1 96.62 190 GLY A N 1
ATOM 1455 C CA . GLY A 1 190 ? 7.867 -6.164 11.648 1 96.62 190 GLY A CA 1
ATOM 1456 C C . GLY A 1 190 ? 9.383 -6.059 11.719 1 96.62 190 GLY A C 1
ATOM 1457 O O . GLY A 1 190 ? 9.953 -5.008 11.414 1 96.62 190 GLY A O 1
ATOM 1458 N N . GLU A 1 191 ? 10.039 -7.137 12.062 1 97.56 191 GLU A N 1
ATOM 1459 C CA . GLU A 1 191 ? 11.5 -7.16 12.18 1 97.56 191 GLU A CA 1
ATOM 1460 C C . GLU A 1 191 ? 12.156 -6.945 10.82 1 97.56 191 GLU A C 1
ATOM 1462 O O . GLU A 1 191 ? 13.094 -6.148 10.695 1 97.56 191 GLU A O 1
ATOM 1467 N N . ALA A 1 192 ? 11.703 -7.672 9.852 1 98 192 ALA A N 1
ATOM 1468 C CA . ALA A 1 192 ? 12.25 -7.52 8.508 1 98 192 ALA A CA 1
ATOM 1469 C C . ALA A 1 192 ? 12.031 -6.105 7.977 1 98 192 ALA A C 1
ATOM 1471 O O . ALA A 1 192 ? 12.922 -5.523 7.352 1 98 192 ALA A O 1
ATOM 1472 N N . LEU A 1 193 ? 10.852 -5.637 8.211 1 98.06 193 LEU A N 1
ATOM 1473 C CA . LEU A 1 193 ? 10.523 -4.277 7.797 1 98.06 193 LEU A CA 1
ATOM 1474 C C . LEU A 1 193 ? 11.508 -3.277 8.391 1 98.06 193 LEU A C 1
ATOM 1476 O O . LEU A 1 193 ? 12.039 -2.424 7.676 1 98.06 193 LEU A O 1
ATOM 1480 N N . ARG A 1 194 ? 11.828 -3.352 9.656 1 97.94 194 ARG A N 1
ATOM 1481 C CA . ARG A 1 194 ? 12.797 -2.473 10.312 1 97.94 194 ARG A CA 1
ATOM 1482 C C . ARG A 1 194 ? 14.172 -2.604 9.672 1 97.94 194 ARG A C 1
ATOM 1484 O O . ARG A 1 194 ? 14.852 -1.602 9.438 1 97.94 194 ARG A O 1
ATOM 1491 N N . ARG A 1 195 ? 14.555 -3.812 9.375 1 98.44 195 ARG A N 1
ATOM 1492 C CA . ARG A 1 195 ? 15.891 -4.086 8.867 1 98.44 195 ARG A CA 1
ATOM 1493 C C . ARG A 1 195 ? 16.094 -3.484 7.484 1 98.44 195 ARG A C 1
ATOM 1495 O O . ARG A 1 195 ? 17.203 -3.107 7.117 1 98.44 195 ARG A O 1
ATOM 1502 N N . ILE A 1 196 ? 15 -3.355 6.738 1 98.62 196 ILE A N 1
ATOM 1503 C CA . ILE A 1 196 ? 15.188 -2.953 5.348 1 98.62 196 ILE A CA 1
ATOM 1504 C C . ILE A 1 196 ? 14.82 -1.479 5.184 1 98.62 196 ILE A C 1
ATOM 1506 O O . ILE A 1 196 ? 15.07 -0.885 4.133 1 98.62 196 ILE A O 1
ATOM 1510 N N . TRP A 1 197 ? 14.273 -0.839 6.191 1 98.5 197 TRP A N 1
ATOM 1511 C CA . TRP A 1 197 ? 13.664 0.482 6.121 1 98.5 197 TRP A CA 1
ATOM 1512 C C . TRP A 1 197 ? 14.641 1.51 5.566 1 98.5 197 TRP A C 1
ATOM 1514 O O . TRP A 1 197 ? 14.383 2.137 4.539 1 98.5 197 TRP A O 1
ATOM 1524 N N . ASP A 1 198 ? 15.805 1.658 6.168 1 98.06 198 ASP A N 1
ATOM 1525 C CA . ASP A 1 198 ? 16.781 2.676 5.777 1 98.06 198 ASP A CA 1
ATOM 1526 C C . ASP A 1 198 ? 17.328 2.395 4.383 1 98.06 198 ASP A C 1
ATOM 1528 O O . ASP A 1 198 ? 17.562 3.32 3.602 1 98.06 198 ASP A O 1
ATOM 1532 N N . ALA A 1 199 ? 17.578 1.123 4.125 1 98.44 199 ALA A N 1
ATOM 1533 C CA . ALA A 1 199 ? 18.078 0.753 2.807 1 98.44 199 ALA A CA 1
ATOM 1534 C C . ALA A 1 199 ? 17.078 1.099 1.713 1 98.44 199 ALA A C 1
ATOM 1536 O O . ALA A 1 199 ? 17.469 1.502 0.612 1 98.44 199 ALA A O 1
ATOM 1537 N N . ALA A 1 200 ? 15.789 0.867 2 1 98.5 200 ALA A N 1
ATOM 1538 C CA . ALA A 1 200 ? 14.742 1.224 1.044 1 98.5 200 ALA A CA 1
ATOM 1539 C C . ALA A 1 200 ? 14.734 2.727 0.775 1 98.5 200 ALA A C 1
ATOM 1541 O O . ALA A 1 200 ? 14.688 3.156 -0.38 1 98.5 200 ALA A O 1
ATOM 1542 N N . VAL A 1 201 ? 14.805 3.525 1.812 1 98.25 201 VAL A N 1
ATOM 1543 C CA . VAL A 1 201 ? 14.789 4.98 1.703 1 98.25 201 VAL A CA 1
ATOM 1544 C C . VAL A 1 201 ? 16 5.449 0.903 1 98.25 201 VAL A C 1
ATOM 1546 O O . VAL A 1 201 ? 15.859 6.207 -0.062 1 98.25 201 VAL A O 1
ATOM 1549 N N . ARG A 1 202 ? 17.156 4.953 1.227 1 96.25 202 ARG A N 1
ATOM 1550 C CA . ARG A 1 202 ? 18.391 5.363 0.574 1 96.25 202 ARG A CA 1
ATOM 1551 C C . ARG A 1 202 ? 18.422 4.91 -0.882 1 96.25 202 ARG A C 1
ATOM 1553 O O . ARG A 1 202 ? 18.891 5.645 -1.757 1 96.25 202 ARG A O 1
ATOM 1560 N N . GLY A 1 203 ? 17.906 3.736 -1.091 1 96 203 GLY A N 1
ATOM 1561 C CA . GLY A 1 203 ? 17.938 3.16 -2.426 1 96 203 GLY A CA 1
ATOM 1562 C C . GLY A 1 203 ? 16.828 3.66 -3.326 1 96 203 GLY A C 1
ATOM 1563 O O . GLY A 1 203 ? 16.844 3.414 -4.531 1 96 203 GLY A O 1
ATOM 1564 N N . GLY A 1 204 ? 15.859 4.316 -2.707 1 97.25 204 GLY A N 1
ATOM 1565 C CA . GLY A 1 204 ? 14.75 4.832 -3.486 1 97.25 204 GLY A CA 1
ATOM 1566 C C . GLY A 1 204 ? 13.766 3.758 -3.912 1 97.25 204 GLY A C 1
ATOM 1567 O O . GLY A 1 204 ? 13.211 3.816 -5.012 1 97.25 204 GLY A O 1
ATOM 1568 N N . PHE A 1 205 ? 13.609 2.725 -3.158 1 98.44 205 PHE A N 1
ATOM 1569 C CA . PHE A 1 205 ? 12.68 1.647 -3.479 1 98.44 205 PHE A CA 1
ATOM 1570 C C . PHE A 1 205 ? 11.391 1.781 -2.67 1 98.44 205 PHE A C 1
ATOM 1572 O O . PHE A 1 205 ? 11.43 2.127 -1.487 1 98.44 205 PHE A O 1
ATOM 1579 N N . ARG A 1 206 ? 10.344 1.531 -3.307 1 98.62 206 ARG A N 1
ATOM 1580 C CA . ARG A 1 206 ? 9.07 1.427 -2.598 1 98.62 206 ARG A CA 1
ATOM 1581 C C . ARG A 1 206 ? 8.984 0.12 -1.816 1 98.62 206 ARG A C 1
ATOM 1583 O O . ARG A 1 206 ? 9.555 -0.892 -2.225 1 98.62 206 ARG A O 1
ATOM 1590 N N . VAL A 1 207 ? 8.258 0.173 -0.689 1 98.81 207 VAL A N 1
ATOM 1591 C CA . VAL A 1 207 ? 8.062 -1.018 0.131 1 98.81 207 VAL A CA 1
ATOM 1592 C C . VAL A 1 207 ? 6.586 -1.412 0.121 1 98.81 207 VAL A C 1
ATOM 1594 O O . VAL A 1 207 ? 5.707 -0.552 0.21 1 98.81 207 VAL A O 1
ATOM 1597 N N . THR A 1 208 ? 6.32 -2.648 -0.111 1 98.69 208 THR A N 1
ATOM 1598 C CA . THR A 1 208 ? 4.988 -3.215 0.065 1 98.69 208 THR A CA 1
ATOM 1599 C C . THR A 1 208 ? 4.984 -4.258 1.181 1 98.69 208 THR A C 1
ATOM 1601 O O . THR A 1 208 ? 5.855 -5.125 1.228 1 98.69 208 THR A O 1
ATOM 1604 N N . PRO A 1 209 ? 4.047 -4.152 2.143 1 98.12 209 PRO A N 1
ATOM 1605 C CA . PRO A 1 209 ? 3.939 -5.203 3.156 1 98.12 209 PRO A CA 1
ATOM 1606 C C . PRO A 1 209 ? 3.268 -6.469 2.625 1 98.12 209 PRO A C 1
ATOM 1608 O O . PRO A 1 209 ? 3.055 -6.598 1.417 1 98.12 209 PRO A O 1
ATOM 1611 N N . ARG A 1 210 ? 3.113 -7.387 3.488 1 97.38 210 ARG A N 1
ATOM 1612 C CA . ARG A 1 210 ? 2.221 -8.523 3.305 1 97.38 210 ARG A CA 1
ATOM 1613 C C . ARG A 1 210 ? 1.067 -8.484 4.301 1 97.38 210 ARG A C 1
ATOM 1615 O O . ARG A 1 210 ? 1.178 -9.016 5.41 1 97.38 210 ARG A O 1
ATOM 1622 N N . LEU A 1 211 ? -0.016 -7.891 3.854 1 97.19 211 LEU A N 1
ATOM 1623 C CA . LEU A 1 211 ? -1.124 -7.613 4.762 1 97.19 211 LEU A CA 1
ATOM 1624 C C . LEU A 1 211 ? -1.604 -8.891 5.438 1 97.19 211 LEU A C 1
ATOM 1626 O O . LEU A 1 211 ? -1.859 -8.906 6.645 1 97.19 211 LEU A O 1
ATOM 1630 N N . HIS A 1 212 ? -1.708 -9.984 4.648 1 96 212 HIS A N 1
ATOM 1631 C CA . HIS A 1 212 ? -2.248 -11.227 5.191 1 96 212 HIS A CA 1
ATOM 1632 C C . HIS A 1 212 ? -1.327 -11.812 6.258 1 96 212 HIS A C 1
ATOM 1634 O O . HIS A 1 212 ? -1.797 -12.383 7.242 1 96 212 HIS A O 1
ATOM 1640 N N . ILE A 1 213 ? -0.025 -11.648 6.066 1 95.69 213 ILE A N 1
ATOM 1641 C CA . ILE A 1 213 ? 0.924 -12.133 7.059 1 95.69 213 ILE A CA 1
ATOM 1642 C C . ILE A 1 213 ? 0.83 -11.281 8.32 1 95.69 213 ILE A C 1
ATOM 1644 O O . ILE A 1 213 ? 0.889 -11.805 9.438 1 95.69 213 ILE A O 1
ATOM 1648 N N . MET A 1 214 ? 0.654 -10.008 8.172 1 94.38 214 MET A N 1
ATOM 1649 C CA . MET A 1 214 ? 0.538 -9.102 9.312 1 94.38 214 MET A CA 1
ATOM 1650 C C . MET A 1 214 ? -0.708 -9.422 10.133 1 94.38 214 MET A C 1
ATOM 1652 O O . MET A 1 214 ? -0.7 -9.281 11.359 1 94.38 214 MET A O 1
ATOM 1656 N N . ALA A 1 215 ? -1.705 -9.867 9.438 1 93.88 215 ALA A N 1
ATOM 1657 C CA . ALA A 1 215 ? -2.98 -10.117 10.102 1 93.88 215 ALA A CA 1
ATOM 1658 C C . ALA A 1 215 ? -3.047 -11.539 10.648 1 93.88 215 ALA A C 1
ATOM 1660 O O . ALA A 1 215 ? -3.486 -11.758 11.781 1 93.88 215 ALA A O 1
ATOM 1661 N N . TRP A 1 216 ? -2.479 -12.523 9.805 1 93.25 216 TRP A N 1
ATOM 1662 C CA . TRP A 1 216 ? -2.84 -13.906 10.086 1 93.25 216 TRP A CA 1
ATOM 1663 C C . TRP A 1 216 ? -1.605 -14.797 10.102 1 93.25 216 TRP A C 1
ATOM 1665 O O . TRP A 1 216 ? -1.714 -16.016 10.266 1 93.25 216 TRP A O 1
ATOM 1675 N N . GLY A 1 217 ? -0.479 -14.195 9.938 1 91.38 217 GLY A N 1
ATOM 1676 C CA . GLY A 1 217 ? 0.667 -15.062 9.703 1 91.38 217 GLY A CA 1
ATOM 1677 C C . GLY A 1 217 ? 0.53 -15.914 8.461 1 91.38 217 GLY A C 1
ATOM 1678 O O . GLY A 1 217 ? 0.116 -15.422 7.406 1 91.38 217 GLY A O 1
ATOM 1679 N N . ASN A 1 218 ? 0.89 -17.078 8.484 1 86.5 218 ASN A N 1
ATOM 1680 C CA . ASN A 1 218 ? 0.884 -17.906 7.289 1 86.5 218 ASN A CA 1
ATOM 1681 C C . ASN A 1 218 ? -0.389 -18.75 7.199 1 86.5 218 ASN A C 1
ATOM 1683 O O . ASN A 1 218 ? -0.386 -19.828 6.602 1 86.5 218 ASN A O 1
ATOM 1687 N N . ALA A 1 219 ? -1.422 -18.281 7.746 1 88.44 219 ALA A N 1
ATOM 1688 C CA . ALA A 1 219 ? -2.695 -19 7.676 1 88.44 219 ALA A CA 1
ATOM 1689 C C . ALA A 1 219 ? -3.16 -19.141 6.23 1 88.44 219 ALA A C 1
ATOM 1691 O O . ALA A 1 219 ? -3.023 -18.219 5.43 1 88.44 219 ALA A O 1
ATOM 1692 N N . ARG A 1 220 ? -3.701 -20.281 5.859 1 85.44 220 ARG A N 1
ATOM 1693 C CA . ARG A 1 220 ? -4.148 -20.578 4.5 1 85.44 220 ARG A CA 1
ATOM 1694 C C . ARG A 1 220 ? -5.477 -19.891 4.203 1 85.44 220 ARG A C 1
ATOM 1696 O O . ARG A 1 220 ? -6.375 -19.875 5.047 1 85.44 220 ARG A O 1
ATOM 1703 N N . GLY A 1 221 ? -5.633 -19.438 2.99 1 84.88 221 GLY A N 1
ATOM 1704 C CA . GLY A 1 221 ? -6.902 -18.906 2.52 1 84.88 221 GLY A CA 1
ATOM 1705 C C . GLY A 1 221 ? -7.281 -17.594 3.176 1 84.88 221 GLY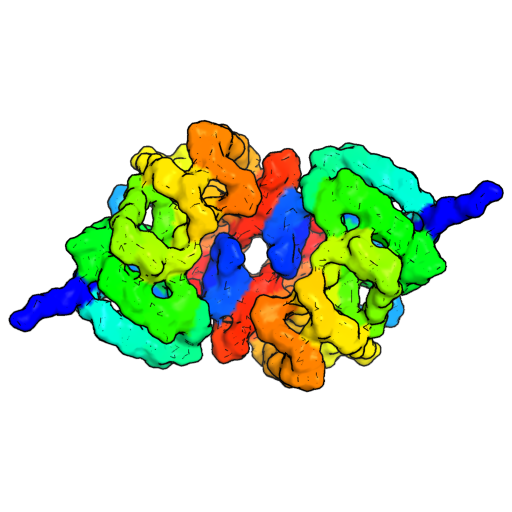 A C 1
ATOM 1706 O O . GLY A 1 221 ? -8.461 -17.312 3.383 1 84.88 221 GLY A O 1
ATOM 1707 N N . LYS A 1 222 ? -6.312 -16.984 3.684 1 87.75 222 LYS A N 1
ATOM 1708 C CA . LYS A 1 222 ? -6.559 -15.672 4.273 1 87.75 222 LYS A CA 1
ATOM 1709 C C . LYS A 1 222 ? -6.027 -14.555 3.379 1 87.75 222 LYS A C 1
ATOM 1711 O O . LYS A 1 222 ? -5.105 -14.773 2.588 1 87.75 222 LYS A O 1
ATOM 1716 N N . MET B 1 1 ? 11.633 44.594 2.432 1 40.16 1 MET B N 1
ATOM 1717 C CA . MET B 1 1 ? 12.078 43.312 1.962 1 40.16 1 MET B CA 1
ATOM 1718 C C . MET B 1 1 ? 11.094 42.219 2.357 1 40.16 1 MET B C 1
ATOM 1720 O O . MET B 1 1 ? 10.852 42 3.545 1 40.16 1 MET B O 1
ATOM 1724 N N . SER B 1 2 ? 10 41.938 1.662 1 46.88 2 SER B N 1
ATOM 1725 C CA . SER B 1 2 ? 8.781 41.25 2.059 1 46.88 2 SER B CA 1
ATOM 1726 C C . SER B 1 2 ? 9.094 39.906 2.756 1 46.88 2 SER B C 1
ATOM 1728 O O . SER B 1 2 ? 9.922 39.125 2.281 1 46.88 2 SER B O 1
ATOM 1730 N N . ALA B 1 3 ? 9.055 39.844 4.012 1 60.31 3 ALA B N 1
ATOM 1731 C CA . ALA B 1 3 ? 9.539 38.781 4.902 1 60.31 3 ALA B CA 1
ATOM 1732 C C . ALA B 1 3 ? 9.086 37.406 4.426 1 60.31 3 ALA B C 1
ATOM 1734 O O . ALA B 1 3 ? 7.934 37.25 4.023 1 60.31 3 ALA B O 1
ATOM 1735 N N . THR B 1 4 ? 9.922 36.531 3.916 1 74.25 4 THR B N 1
ATOM 1736 C CA . THR B 1 4 ? 9.648 35.188 3.482 1 74.25 4 THR B CA 1
ATOM 1737 C C . THR B 1 4 ? 8.711 34.469 4.465 1 74.25 4 THR B C 1
ATOM 1739 O O . THR B 1 4 ? 8.938 34.5 5.676 1 74.25 4 THR B O 1
ATOM 1742 N N . PRO B 1 5 ? 7.516 34.156 3.998 1 87.5 5 PRO B N 1
ATOM 1743 C CA . PRO B 1 5 ? 6.582 33.5 4.918 1 87.5 5 PRO B CA 1
ATOM 1744 C C . PRO B 1 5 ? 7.254 32.438 5.773 1 87.5 5 PRO B C 1
ATOM 1746 O O . PRO B 1 5 ? 8.203 31.781 5.328 1 87.5 5 PRO B O 1
ATOM 1749 N N . ARG B 1 6 ? 6.953 32.5 7.039 1 94.31 6 ARG B N 1
ATOM 1750 C CA . ARG B 1 6 ? 7.484 31.531 7.992 1 94.31 6 ARG B CA 1
ATOM 1751 C C . ARG B 1 6 ? 6.375 30.625 8.531 1 94.31 6 ARG B C 1
ATOM 1753 O O . ARG B 1 6 ? 5.242 31.078 8.719 1 94.31 6 ARG B O 1
ATOM 1760 N N . VAL B 1 7 ? 6.656 29.375 8.672 1 96.69 7 VAL B N 1
ATOM 1761 C CA . VAL B 1 7 ? 5.742 28.422 9.289 1 96.69 7 VAL B CA 1
ATOM 1762 C C . VAL B 1 7 ? 6.441 27.719 10.453 1 96.69 7 VAL B C 1
ATOM 1764 O O . VAL B 1 7 ? 7.656 27.844 10.617 1 96.69 7 VAL B O 1
ATOM 1767 N N . ARG B 1 8 ? 5.68 27.141 11.297 1 97.62 8 ARG B N 1
ATOM 1768 C CA . ARG B 1 8 ? 6.262 26.406 12.414 1 97.62 8 ARG B CA 1
ATOM 1769 C C . ARG B 1 8 ? 6.41 24.922 12.078 1 97.62 8 ARG B C 1
ATOM 1771 O O . ARG B 1 8 ? 5.426 24.25 11.758 1 97.62 8 ARG B O 1
ATOM 1778 N N . VAL B 1 9 ? 7.629 24.469 12.164 1 98.44 9 VAL B N 1
ATOM 1779 C CA . VAL B 1 9 ? 8 23.109 11.758 1 98.44 9 VAL B CA 1
ATOM 1780 C C . VAL B 1 9 ? 8.391 22.297 12.984 1 98.44 9 VAL B C 1
ATOM 1782 O O . VAL B 1 9 ? 9.195 22.734 13.805 1 98.44 9 VAL B O 1
ATOM 1785 N N . LEU B 1 10 ? 7.766 21.156 13.148 1 98.19 10 LEU B N 1
ATOM 1786 C CA . LEU B 1 10 ? 8.102 20.234 14.234 1 98.19 10 LEU B CA 1
ATOM 1787 C C . LEU B 1 10 ? 9.312 19.391 13.875 1 98.19 10 LEU B C 1
ATOM 1789 O O . LEU B 1 10 ? 10.203 19.172 14.703 1 98.19 10 LEU B O 1
ATOM 1793 N N . GLU B 1 11 ? 9.375 18.875 12.688 1 97.81 11 GLU B N 1
ATOM 1794 C CA . GLU B 1 11 ? 10.477 18.016 12.25 1 97.81 11 GLU B CA 1
ATOM 1795 C C . GLU B 1 11 ? 10.508 17.906 10.727 1 97.81 11 GLU B C 1
ATOM 1797 O O . GLU B 1 11 ? 9.484 18.062 10.062 1 97.81 11 GLU B O 1
ATOM 1802 N N . ILE B 1 12 ? 11.586 17.766 10.188 1 98.56 12 ILE B N 1
ATOM 1803 C CA . ILE B 1 12 ? 11.891 17.438 8.797 1 98.56 12 ILE B CA 1
ATOM 1804 C C . ILE B 1 12 ? 12.758 16.172 8.75 1 98.56 12 ILE B C 1
ATOM 1806 O O . ILE B 1 12 ? 13.844 16.141 9.328 1 98.56 12 ILE B O 1
ATOM 1810 N N . PHE B 1 13 ? 12.281 15.141 8.117 1 98.19 13 PHE B N 1
ATOM 1811 C CA . PHE B 1 13 ? 13.016 13.883 8.109 1 98.19 13 PHE B CA 1
ATOM 1812 C C . PHE B 1 13 ? 12.703 13.086 6.852 1 98.19 13 PHE B C 1
ATOM 1814 O O . PHE B 1 13 ? 11.742 13.383 6.141 1 98.19 13 PHE B O 1
ATOM 1821 N N . ALA B 1 14 ? 13.523 12.133 6.52 1 98.44 14 ALA B N 1
ATOM 1822 C CA . ALA B 1 14 ? 13.305 11.203 5.414 1 98.44 14 ALA B CA 1
ATOM 1823 C C . ALA B 1 14 ? 12.828 9.852 5.93 1 98.44 14 ALA B C 1
ATOM 1825 O O . ALA B 1 14 ? 13.312 9.359 6.953 1 98.44 14 ALA B O 1
ATOM 1826 N N . SER B 1 15 ? 11.875 9.305 5.305 1 98.38 15 SER B N 1
ATOM 1827 C CA . SER B 1 15 ? 11.297 8.016 5.672 1 98.38 15 SER B CA 1
ATOM 1828 C C . SER B 1 15 ? 10.477 7.426 4.531 1 98.38 15 SER B C 1
ATOM 1830 O O . SER B 1 15 ? 10.641 7.824 3.375 1 98.38 15 SER B O 1
ATOM 1832 N N . LEU B 1 16 ? 9.758 6.414 4.793 1 98.5 16 LEU B N 1
ATOM 1833 C CA . LEU B 1 16 ? 8.773 5.863 3.865 1 98.5 16 LEU B CA 1
ATOM 1834 C C . LEU B 1 16 ? 7.387 6.43 4.145 1 98.5 16 LEU B C 1
ATOM 1836 O O . LEU B 1 16 ? 6.984 6.551 5.301 1 98.5 16 LEU B O 1
ATOM 1840 N N . GLN B 1 17 ? 6.719 6.859 3.092 1 98.5 17 GLN B N 1
ATOM 1841 C CA . GLN B 1 17 ? 5.297 7.129 3.264 1 98.5 17 GLN B CA 1
ATOM 1842 C C . GLN B 1 17 ? 4.555 5.879 3.725 1 98.5 17 GLN B C 1
ATOM 1844 O O . GLN B 1 17 ? 4.527 4.867 3.018 1 98.5 17 GLN B O 1
ATOM 1849 N N . GLY B 1 18 ? 3.965 5.941 4.867 1 97.69 18 GLY B N 1
ATOM 1850 C CA . GLY B 1 18 ? 3.484 4.734 5.516 1 97.69 18 GLY B CA 1
ATOM 1851 C C . GLY B 1 18 ? 2.012 4.469 5.266 1 97.69 18 GLY B C 1
ATOM 1852 O O . GLY B 1 18 ? 1.456 3.492 5.773 1 97.69 18 GLY B O 1
ATOM 1853 N N . GLU B 1 19 ? 1.325 5.309 4.5 1 97.81 19 GLU B N 1
ATOM 1854 C CA . GLU B 1 19 ? -0.124 5.203 4.359 1 97.81 19 GLU B CA 1
ATOM 1855 C C . GLU B 1 19 ? -0.586 5.73 3.002 1 97.81 19 GLU B C 1
ATOM 1857 O O . GLU B 1 19 ? 0.154 6.445 2.324 1 97.81 19 GLU B O 1
ATOM 1862 N N . GLY B 1 20 ? -1.745 5.238 2.607 1 98 20 GLY B N 1
ATOM 1863 C CA . GLY B 1 20 ? -2.443 5.848 1.485 1 98 20 GLY B CA 1
ATOM 1864 C C . GLY B 1 20 ? -1.935 5.371 0.137 1 98 20 GLY B C 1
ATOM 1865 O O . GLY B 1 20 ? -1.34 4.297 0.036 1 98 20 GLY B O 1
ATOM 1866 N N . ILE B 1 21 ? -2.166 6.215 -0.856 1 97.69 21 ILE B N 1
ATOM 1867 C CA . ILE B 1 21 ? -1.953 5.82 -2.244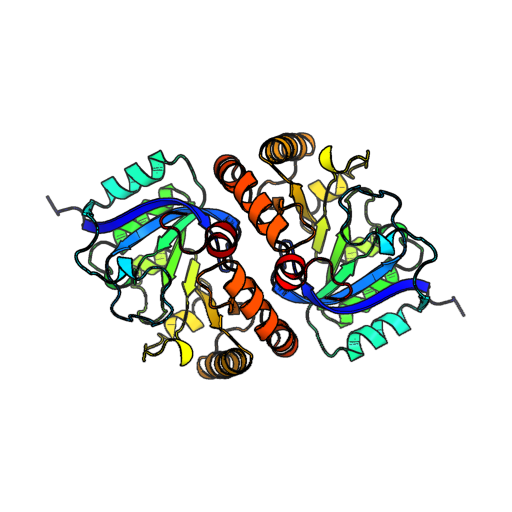 1 97.69 21 ILE B CA 1
ATOM 1868 C C . ILE B 1 21 ? -0.456 5.758 -2.539 1 97.69 21 ILE B C 1
ATOM 1870 O O . ILE B 1 21 ? -0.027 5.047 -3.451 1 97.69 21 ILE B O 1
ATOM 1874 N N . ASN B 1 22 ? 0.326 6.43 -1.743 1 98.25 22 ASN B N 1
ATOM 1875 C CA . ASN B 1 22 ? 1.768 6.461 -1.968 1 98.25 22 ASN B CA 1
ATOM 1876 C C . ASN B 1 22 ? 2.512 5.602 -0.95 1 98.25 22 ASN B C 1
ATOM 1878 O O . ASN B 1 22 ? 3.701 5.809 -0.708 1 98.25 22 ASN B O 1
ATOM 1882 N N . LEU B 1 23 ? 1.806 4.668 -0.393 1 98.38 23 LEU B N 1
ATOM 1883 C CA . LEU B 1 23 ? 2.363 3.76 0.603 1 98.38 23 LEU B CA 1
ATOM 1884 C C . LEU B 1 23 ? 3.686 3.172 0.121 1 98.38 23 LEU B C 1
ATOM 1886 O O . LEU B 1 23 ? 3.791 2.73 -1.024 1 98.38 23 LEU B O 1
ATOM 1890 N N . GLY B 1 24 ? 4.664 3.275 1.035 1 98.31 24 GLY B N 1
ATOM 1891 C CA . GLY B 1 24 ? 5.934 2.602 0.804 1 98.31 24 GLY B CA 1
ATOM 1892 C C . GLY B 1 24 ? 6.941 3.463 0.069 1 98.31 24 GLY B C 1
ATOM 1893 O O . GLY B 1 24 ? 8.117 3.104 -0.029 1 98.31 24 GLY B O 1
ATOM 1894 N N . ARG B 1 25 ? 6.555 4.59 -0.456 1 98.31 25 ARG B N 1
ATOM 1895 C CA . ARG B 1 25 ? 7.445 5.453 -1.226 1 98.31 25 ARG B CA 1
ATOM 1896 C C . ARG B 1 25 ? 8.391 6.223 -0.309 1 98.31 25 ARG B C 1
ATOM 1898 O O . ARG B 1 25 ? 7.957 6.805 0.688 1 98.31 25 ARG B O 1
ATOM 1905 N N . PRO B 1 26 ? 9.656 6.184 -0.646 1 98.5 26 PRO B N 1
ATOM 1906 C CA . PRO B 1 26 ? 10.539 7.113 0.059 1 98.5 26 PRO B CA 1
ATOM 1907 C C . PRO B 1 26 ? 10.109 8.57 -0.094 1 98.5 26 PRO B C 1
ATOM 1909 O O . PRO B 1 26 ? 9.695 8.984 -1.18 1 98.5 26 PRO B O 1
ATOM 1912 N N . ALA B 1 27 ? 10.203 9.289 1.009 1 98.69 27 ALA B N 1
ATOM 1913 C CA . ALA B 1 27 ? 9.766 10.68 0.979 1 98.69 27 ALA B CA 1
ATOM 1914 C C . ALA B 1 27 ? 10.461 11.5 2.062 1 98.69 27 ALA B C 1
ATOM 1916 O O . ALA B 1 27 ? 10.961 10.945 3.043 1 98.69 27 ALA B O 1
ATOM 1917 N N . VAL B 1 28 ? 10.531 12.758 1.826 1 98.81 28 VAL B N 1
ATOM 1918 C CA . VAL B 1 28 ? 10.852 13.719 2.881 1 98.81 28 VAL B CA 1
ATOM 1919 C C . VAL B 1 28 ? 9.562 14.227 3.525 1 98.81 28 VAL B C 1
ATOM 1921 O O . VAL B 1 28 ? 8.594 14.547 2.828 1 98.81 28 VAL B O 1
ATOM 1924 N N . PHE B 1 29 ? 9.562 14.273 4.801 1 98.81 29 PHE B N 1
ATOM 1925 C CA . PHE B 1 29 ? 8.406 14.75 5.559 1 98.81 29 PHE B CA 1
ATOM 1926 C C . PHE B 1 29 ? 8.695 16.125 6.172 1 98.81 29 PHE B C 1
ATOM 1928 O O . PHE B 1 29 ? 9.758 16.328 6.75 1 98.81 29 PHE B O 1
ATOM 1935 N N . VAL B 1 30 ? 7.785 16.953 5.973 1 98.81 30 VAL B N 1
ATOM 1936 C CA . VAL B 1 30 ? 7.742 18.234 6.684 1 98.81 30 VAL B CA 1
ATOM 1937 C C . VAL B 1 30 ? 6.516 18.281 7.59 1 98.81 30 VAL B C 1
ATOM 1939 O O . VAL B 1 30 ? 5.387 18.422 7.109 1 98.81 30 VAL B O 1
ATOM 1942 N N . ARG B 1 31 ? 6.746 18.141 8.859 1 98.56 31 ARG B N 1
ATOM 1943 C CA . ARG B 1 31 ? 5.645 18.125 9.812 1 98.56 31 ARG B CA 1
ATOM 1944 C C . ARG B 1 31 ? 5.453 19.5 10.453 1 98.56 31 ARG B C 1
ATOM 1946 O O . ARG B 1 31 ? 6.34 20 11.156 1 98.56 31 ARG B O 1
ATOM 1953 N N . LEU B 1 32 ? 4.336 20.062 10.234 1 98.44 32 LEU B N 1
ATOM 1954 C CA . LEU B 1 32 ? 4.031 21.391 10.758 1 98.44 32 LEU B CA 1
ATOM 1955 C C . LEU B 1 32 ? 3.305 21.297 12.094 1 98.44 32 LEU B C 1
ATOM 1957 O O . LEU B 1 32 ? 2.764 20.25 12.438 1 98.44 32 LEU B O 1
ATOM 1961 N N . ALA B 1 33 ? 3.328 22.391 12.781 1 97.88 33 ALA B N 1
ATOM 1962 C CA . ALA B 1 33 ? 2.732 22.438 14.109 1 97.88 33 ALA B CA 1
ATOM 1963 C C . ALA B 1 33 ? 1.271 22.875 14.047 1 97.88 33 ALA B C 1
ATOM 1965 O O . ALA B 1 33 ? 0.867 23.578 13.117 1 97.88 33 ALA B O 1
ATOM 1966 N N . GLY B 1 34 ? 0.493 22.391 15.07 1 98.06 34 GLY B N 1
ATOM 1967 C CA . GLY B 1 34 ? -0.84 22.922 15.312 1 98.06 34 GLY B CA 1
ATOM 1968 C C . GLY B 1 34 ? -1.936 22.094 14.656 1 98.06 34 GLY B C 1
ATOM 1969 O O . GLY B 1 34 ? -1.882 21.812 13.461 1 98.06 34 GLY B O 1
ATOM 1970 N N . CYS B 1 35 ? -2.863 21.703 15.406 1 97.5 35 CYS B N 1
ATOM 1971 C CA . CYS B 1 35 ? -4.059 21.031 14.898 1 97.5 35 CYS B CA 1
ATOM 1972 C C . CYS B 1 35 ? -5.273 21.375 15.758 1 97.5 35 CYS B C 1
ATOM 1974 O O . CYS B 1 35 ? -5.312 21.047 16.938 1 97.5 35 CYS B O 1
ATOM 1976 N N . PRO B 1 36 ? -6.277 21.938 15.18 1 96.5 36 PRO B N 1
ATOM 1977 C CA . PRO B 1 36 ? -7.465 22.297 15.969 1 96.5 36 PRO B CA 1
ATOM 1978 C C . PRO B 1 36 ? -8.414 21.109 16.156 1 96.5 36 PRO B C 1
ATOM 1980 O O . PRO B 1 36 ? -9.344 21.188 16.969 1 96.5 36 PRO B O 1
ATOM 1983 N N . ILE B 1 37 ? -8.297 19.906 15.492 1 95.31 37 ILE B N 1
ATOM 1984 C CA . ILE B 1 37 ? -9.281 18.844 15.438 1 95.31 37 ILE B CA 1
ATOM 1985 C C . ILE B 1 37 ? -9.188 17.984 16.703 1 95.31 37 ILE B C 1
ATOM 1987 O O . ILE B 1 37 ? -10.211 17.594 17.281 1 95.31 37 ILE B O 1
ATOM 1991 N N . ARG B 1 38 ? -7.977 17.625 17.109 1 94.44 38 ARG B N 1
ATOM 1992 C CA . ARG B 1 38 ? -7.68 16.953 18.375 1 94.44 38 ARG B CA 1
ATOM 1993 C C . ARG B 1 38 ? -8.383 15.594 18.453 1 94.44 38 ARG B C 1
ATOM 1995 O O . ARG B 1 38 ? -9.047 15.289 19.438 1 94.44 38 ARG B O 1
ATOM 2002 N N . CYS B 1 39 ? -8.188 14.766 17.484 1 96.31 39 CYS B N 1
ATOM 2003 C CA . CYS B 1 39 ? -8.766 13.43 17.453 1 96.31 39 CYS B CA 1
ATOM 2004 C C . CYS B 1 39 ? -8.242 12.594 18.625 1 96.31 39 CYS B C 1
ATOM 2006 O O . CYS B 1 39 ? -7.055 12.641 18.938 1 96.31 39 CYS B O 1
ATOM 2008 N N . ILE B 1 40 ? -9.055 11.75 19.219 1 95.69 40 ILE B N 1
ATOM 2009 C CA . ILE B 1 40 ? -8.703 11.016 20.422 1 95.69 40 ILE B CA 1
ATOM 2010 C C . ILE B 1 40 ? -7.664 9.945 20.094 1 95.69 40 ILE B C 1
ATOM 2012 O O . ILE B 1 40 ? -6.852 9.578 20.953 1 95.69 40 ILE B O 1
ATOM 2016 N N . TYR B 1 41 ? -7.637 9.445 18.891 1 94.12 41 TYR B N 1
ATOM 2017 C CA . TYR B 1 41 ? -6.738 8.359 18.531 1 94.12 41 TYR B CA 1
ATOM 2018 C C . TYR B 1 41 ? -5.496 8.891 17.812 1 94.12 41 TYR B C 1
ATOM 2020 O O . TYR B 1 41 ? -4.754 8.125 17.188 1 94.12 41 TYR B O 1
ATOM 2028 N N . CYS B 1 42 ? -5.305 10.18 17.891 1 94.19 42 CYS B N 1
ATOM 2029 C CA . CYS B 1 42 ? -4.18 10.758 17.156 1 94.19 42 CYS B CA 1
ATOM 2030 C C . CYS B 1 42 ? -2.861 10.156 17.625 1 94.19 42 CYS B C 1
ATOM 2032 O O . CYS B 1 42 ? -2.559 10.156 18.812 1 94.19 42 CYS B O 1
ATOM 2034 N N . ASP B 1 43 ? -2.053 9.695 16.656 1 89 43 ASP B N 1
ATOM 2035 C CA . ASP B 1 43 ? -0.782 9.062 17.016 1 89 43 ASP B CA 1
ATOM 2036 C C . ASP B 1 43 ? 0.34 10.102 17.078 1 89 43 ASP B C 1
ATOM 2038 O O . ASP B 1 43 ? 1.489 9.758 17.375 1 89 43 ASP B O 1
ATOM 2042 N N . THR B 1 44 ? 0.056 11.406 16.797 1 91.94 44 THR B N 1
ATOM 2043 C CA . THR B 1 44 ? 1.029 12.492 16.828 1 91.94 44 THR B CA 1
ATOM 2044 C C . THR B 1 44 ? 0.506 13.672 17.641 1 91.94 44 THR B C 1
ATOM 2046 O O . THR B 1 44 ? 0.564 14.82 17.188 1 91.94 44 THR B O 1
ATOM 2049 N N . LYS B 1 45 ? 0.047 13.438 18.766 1 92.38 45 LYS B N 1
ATOM 2050 C CA . LYS B 1 45 ? -0.574 14.438 19.641 1 92.38 45 LYS B CA 1
ATOM 2051 C C . LYS B 1 45 ? 0.377 15.602 19.906 1 92.38 45 LYS B C 1
ATOM 2053 O O . LYS B 1 45 ? -0.064 16.719 20.156 1 92.38 45 LYS B O 1
ATOM 2058 N N . TYR B 1 46 ? 1.655 15.328 19.766 1 91.94 46 TYR B N 1
ATOM 2059 C CA . TYR B 1 46 ? 2.643 16.375 20.016 1 91.94 46 TYR B CA 1
ATOM 2060 C C . TYR B 1 46 ? 2.58 17.438 18.922 1 91.94 46 TYR B C 1
ATOM 2062 O O . TYR B 1 46 ? 3.172 18.516 19.062 1 91.94 46 TYR B O 1
ATOM 2070 N N . SER B 1 47 ? 1.8 17.172 17.875 1 94.31 47 SER B N 1
ATOM 2071 C CA . SER B 1 47 ? 1.666 18.141 16.797 1 94.31 47 SER B CA 1
ATOM 2072 C C . SER B 1 47 ? 0.492 19.094 17.047 1 94.31 47 SER B C 1
ATOM 2074 O O . SER B 1 47 ? 0.286 20.047 16.281 1 94.31 47 SER B O 1
ATOM 2076 N N . TRP B 1 48 ? -0.244 18.938 18.125 1 96 48 TRP B N 1
ATOM 2077 C CA . TRP B 1 48 ? -1.468 19.703 18.375 1 96 48 TRP B CA 1
ATOM 2078 C C . TRP B 1 48 ? -1.15 21.156 18.719 1 96 48 TRP B C 1
ATOM 2080 O O . TRP B 1 48 ? -1.926 22.047 18.391 1 96 48 TRP B O 1
ATOM 2090 N N . ASP B 1 49 ? -0.003 21.297 19.375 1 96.12 49 ASP B N 1
ATOM 2091 C CA . ASP B 1 49 ? 0.342 22.594 19.922 1 96.12 49 ASP B CA 1
ATOM 2092 C C . ASP B 1 49 ? 0.741 23.562 18.812 1 96.12 49 ASP B C 1
ATOM 2094 O O . ASP B 1 49 ? 1.735 23.344 18.109 1 96.12 49 ASP B O 1
ATOM 2098 N N . PHE B 1 50 ? 0.108 24.688 18.766 1 94.31 50 PHE B N 1
ATOM 2099 C CA . PHE B 1 50 ? 0.318 25.688 17.734 1 94.31 50 PHE B CA 1
ATOM 2100 C C . PHE B 1 50 ? 1.681 26.359 17.891 1 94.31 50 PHE B C 1
ATOM 2102 O O . PHE B 1 50 ? 2.199 26.953 16.953 1 94.31 50 PHE B O 1
ATOM 2109 N N . ASN B 1 51 ? 2.16 26.297 19.031 1 95.25 51 ASN B N 1
ATOM 2110 C CA . ASN B 1 51 ? 3.402 27 19.328 1 95.25 51 ASN B CA 1
ATOM 2111 C C . ASN B 1 51 ? 4.594 26.047 19.344 1 95.25 51 ASN B C 1
ATOM 2113 O O . ASN B 1 51 ? 5.727 26.469 19.609 1 95.25 51 ASN B O 1
ATOM 2117 N N . ALA B 1 52 ? 4.355 24.766 19.109 1 95.62 52 ALA B N 1
ATOM 2118 C CA . ALA B 1 52 ? 5.438 23.781 19.125 1 95.62 52 ALA B CA 1
ATOM 2119 C C . ALA B 1 52 ? 6.344 23.953 17.906 1 95.62 52 ALA B C 1
ATOM 2121 O O . ALA B 1 52 ? 6.055 24.75 17.016 1 95.62 52 ALA B O 1
ATOM 2122 N N . GLY B 1 53 ? 7.453 23.359 17.984 1 96.12 53 GLY B N 1
ATOM 2123 C CA . GLY B 1 53 ? 8.375 23.406 16.859 1 96.12 53 GLY B CA 1
ATOM 2124 C C . GLY B 1 53 ? 9.164 24.703 16.781 1 96.12 53 GLY B C 1
ATOM 2125 O O . GLY B 1 53 ? 9.406 25.344 17.812 1 96.12 53 GLY B O 1
ATOM 2126 N N . VAL B 1 54 ? 9.641 24.969 15.602 1 97.38 54 VAL B N 1
ATOM 2127 C CA . VAL B 1 54 ? 10.484 26.141 15.367 1 97.38 54 VAL B CA 1
ATOM 2128 C C . VAL B 1 54 ? 9.977 26.891 14.141 1 97.38 54 VAL B C 1
ATOM 2130 O O . VAL B 1 54 ? 9.602 26.281 13.133 1 97.38 54 VAL B O 1
ATOM 2133 N N . GLU B 1 55 ? 9.922 28.172 14.305 1 97.25 55 GLU B N 1
ATOM 2134 C CA . GLU B 1 55 ? 9.602 28.984 13.141 1 97.25 55 GLU B CA 1
ATOM 2135 C C . GLU B 1 55 ? 10.719 28.953 12.109 1 97.25 55 GLU B C 1
ATOM 2137 O O . GLU B 1 55 ? 11.883 29.188 12.438 1 97.25 55 GLU B O 1
ATOM 2142 N N . MET B 1 56 ? 10.406 28.562 10.93 1 97.38 56 MET B N 1
ATOM 2143 C CA . MET B 1 56 ? 11.383 28.469 9.852 1 97.38 56 MET B CA 1
ATOM 2144 C C . MET B 1 56 ? 10.859 29.141 8.586 1 97.38 56 MET B C 1
ATOM 2146 O O . MET B 1 56 ? 9.664 29.062 8.281 1 97.38 56 MET B O 1
ATOM 2150 N N . GLY B 1 57 ? 11.766 29.766 7.887 1 97.44 57 GLY B N 1
ATOM 2151 C CA . GLY B 1 57 ? 11.43 30.266 6.559 1 97.44 57 GLY B CA 1
ATOM 2152 C C . GLY B 1 57 ? 11.344 29.156 5.523 1 97.44 57 GLY B C 1
ATOM 2153 O O . GLY B 1 57 ? 11.969 28.109 5.68 1 97.44 57 GLY B O 1
ATOM 2154 N N . VAL B 1 58 ? 10.586 29.453 4.469 1 97.56 58 VAL B N 1
ATOM 2155 C CA . VAL B 1 58 ? 10.367 28.469 3.408 1 97.56 58 VAL B CA 1
ATOM 2156 C C . VAL B 1 58 ? 11.703 28.016 2.836 1 97.56 58 VAL B C 1
ATOM 2158 O O . VAL B 1 58 ? 11.93 26.812 2.652 1 97.56 58 VAL B O 1
ATOM 2161 N N . GLU B 1 59 ? 12.562 28.922 2.604 1 96.62 59 GLU B N 1
ATOM 2162 C CA . GLU B 1 59 ? 13.859 28.578 2.014 1 96.62 59 GLU B CA 1
ATOM 2163 C C . GLU B 1 59 ? 14.664 27.672 2.938 1 96.62 59 GLU B C 1
ATOM 2165 O O . GLU B 1 59 ? 15.352 26.766 2.475 1 96.62 59 GLU B O 1
ATOM 2170 N N . GLU B 1 60 ? 14.578 27.984 4.207 1 97.81 60 GLU B N 1
ATOM 2171 C CA . GLU B 1 60 ? 15.266 27.172 5.203 1 97.81 60 GLU B CA 1
ATOM 2172 C C . GLU B 1 60 ? 14.734 25.75 5.211 1 97.81 60 GLU B C 1
ATOM 2174 O O . GLU B 1 60 ? 15.516 24.797 5.277 1 97.81 60 GLU B O 1
ATOM 2179 N N . ILE B 1 61 ? 13.5 25.609 5.148 1 98.56 61 ILE B N 1
ATOM 2180 C CA . ILE B 1 61 ? 12.852 24.297 5.152 1 98.56 61 ILE B CA 1
ATOM 2181 C C . ILE B 1 61 ? 13.289 23.5 3.922 1 98.56 61 ILE B C 1
ATOM 2183 O O . ILE B 1 61 ? 13.664 22.328 4.035 1 98.56 61 ILE B O 1
ATOM 2187 N N . VAL B 1 62 ? 13.273 24.125 2.779 1 98.25 62 VAL B N 1
ATOM 2188 C CA . VAL B 1 62 ? 13.641 23.469 1.53 1 98.25 62 VAL B CA 1
ATOM 2189 C C . VAL B 1 62 ? 15.102 23.031 1.586 1 98.25 62 VAL B C 1
ATOM 2191 O O . VAL B 1 62 ? 15.438 21.922 1.169 1 98.25 62 VAL B O 1
ATOM 2194 N N . ALA B 1 63 ? 15.945 23.891 2.135 1 98.31 63 ALA B N 1
ATOM 2195 C CA . ALA B 1 63 ? 17.359 23.547 2.252 1 98.31 63 ALA B CA 1
ATOM 2196 C C . ALA B 1 63 ? 17.562 22.328 3.137 1 98.31 63 ALA B C 1
ATOM 2198 O O . ALA B 1 63 ? 18.328 21.422 2.799 1 98.31 63 ALA B O 1
ATOM 2199 N N . LYS B 1 64 ? 16.906 22.297 4.25 1 98.62 64 LYS B N 1
ATOM 2200 C CA . LYS B 1 64 ? 17 21.156 5.16 1 98.62 64 LYS B CA 1
ATOM 2201 C C . LYS B 1 64 ? 16.469 19.891 4.504 1 98.62 64 LYS B C 1
ATOM 2203 O O . LYS B 1 64 ? 17.031 18.812 4.684 1 98.62 64 LYS B O 1
ATOM 2208 N N . ALA B 1 65 ? 15.352 20.016 3.791 1 98.62 65 ALA B N 1
ATOM 2209 C CA . ALA B 1 65 ? 14.773 18.859 3.09 1 98.62 65 ALA B CA 1
ATOM 2210 C C . ALA B 1 65 ? 15.742 18.328 2.039 1 98.62 65 ALA B C 1
ATOM 2212 O O . ALA B 1 65 ? 15.953 17.109 1.951 1 98.62 65 ALA B O 1
ATOM 2213 N N . LEU B 1 66 ? 16.328 19.234 1.269 1 98.25 66 LEU B N 1
ATOM 2214 C CA . LEU B 1 66 ? 17.266 18.844 0.219 1 98.25 66 LEU B CA 1
ATOM 2215 C C . LEU B 1 66 ? 18.484 18.141 0.809 1 98.25 66 LEU B C 1
ATOM 2217 O O . LEU B 1 66 ? 19.047 17.234 0.192 1 98.25 66 LEU B O 1
ATOM 2221 N N . ALA B 1 67 ? 18.859 18.547 2.016 1 98.25 67 ALA B N 1
ATOM 2222 C CA . ALA B 1 67 ? 20.047 18.016 2.67 1 98.25 67 ALA B CA 1
ATOM 2223 C C . ALA B 1 67 ? 19.859 16.547 3.045 1 98.25 67 ALA B C 1
ATOM 2225 O O . ALA B 1 67 ? 20.828 15.844 3.309 1 98.25 67 ALA B O 1
ATOM 2226 N N . LEU B 1 68 ? 18.656 16.047 3.119 1 98.06 68 LEU B N 1
ATOM 2227 C CA . LEU B 1 68 ? 18.359 14.664 3.473 1 98.06 68 LEU B CA 1
ATOM 2228 C C . LEU B 1 68 ? 18.656 13.734 2.305 1 98.06 68 LEU B C 1
ATOM 2230 O O . LEU B 1 68 ? 18.719 12.516 2.477 1 98.06 68 LEU B O 1
ATOM 2234 N N . SER B 1 69 ? 18.797 14.211 1.094 1 97.25 69 SER B N 1
ATOM 2235 C CA . SER B 1 69 ? 19.25 13.5 -0.097 1 97.25 69 SER B CA 1
ATOM 2236 C C . SER B 1 69 ? 18.25 12.438 -0.522 1 97.25 69 SER B C 1
ATOM 2238 O O . SER B 1 69 ? 18.641 11.352 -0.962 1 97.25 69 SER B O 1
ATOM 2240 N N . VAL B 1 70 ? 17 12.633 -0.208 1 97.69 70 VAL B N 1
ATOM 2241 C CA . VAL B 1 70 ? 15.867 11.852 -0.704 1 97.69 70 VAL B CA 1
ATOM 2242 C C . VAL B 1 70 ? 14.984 12.727 -1.592 1 97.69 70 VAL B C 1
ATOM 2244 O O . VAL B 1 70 ? 14.516 13.781 -1.163 1 97.69 70 VAL B O 1
ATOM 2247 N N . VAL B 1 71 ? 14.836 12.281 -2.838 1 96.12 71 VAL B N 1
ATOM 2248 C CA . VAL B 1 71 ? 14.094 13.102 -3.795 1 96.12 71 VAL B CA 1
ATOM 2249 C C . VAL B 1 71 ? 12.969 12.273 -4.418 1 96.12 71 VAL B C 1
ATOM 2251 O O . VAL B 1 71 ? 12.953 11.047 -4.289 1 96.12 71 VAL B O 1
ATOM 2254 N N . GLY B 1 72 ? 11.984 12.984 -4.984 1 97.62 72 GLY B N 1
ATOM 2255 C CA . GLY B 1 72 ? 10.898 12.336 -5.695 1 97.62 72 GLY B CA 1
ATOM 2256 C C . GLY B 1 72 ? 9.539 12.602 -5.074 1 97.62 72 GLY B C 1
ATOM 2257 O O . GLY B 1 72 ? 8.531 12.672 -5.781 1 97.62 72 GLY B O 1
ATOM 2258 N N . HIS B 1 73 ? 9.586 12.688 -3.766 1 98.62 73 HIS B N 1
ATOM 2259 C CA . HIS B 1 73 ? 8.32 12.812 -3.055 1 98.62 73 HIS B CA 1
ATOM 2260 C C . HIS B 1 73 ? 8.5 13.562 -1.737 1 98.62 73 HIS B C 1
ATOM 2262 O O . HIS B 1 73 ? 9.453 13.312 -1.003 1 98.62 73 HIS B O 1
ATOM 2268 N N . VAL B 1 74 ? 7.66 14.477 -1.463 1 98.88 74 VAL B N 1
ATOM 2269 C CA . VAL B 1 74 ? 7.656 15.18 -0.183 1 98.88 74 VAL B CA 1
ATOM 2270 C C . VAL B 1 74 ? 6.246 15.172 0.402 1 98.88 74 VAL B C 1
ATOM 2272 O O . VAL B 1 74 ? 5.266 15.367 -0.321 1 98.88 74 VAL B O 1
ATOM 2275 N N . VAL B 1 75 ? 6.164 14.977 1.663 1 98.94 75 VAL B N 1
ATOM 2276 C CA . VAL B 1 75 ? 4.891 14.945 2.377 1 98.94 75 VAL B CA 1
ATOM 2277 C C . VAL B 1 75 ? 4.836 16.094 3.383 1 98.94 75 VAL B C 1
ATOM 2279 O O . VAL B 1 75 ? 5.668 16.172 4.289 1 98.94 75 VAL B O 1
ATOM 2282 N N . VAL B 1 76 ? 3.934 16.984 3.145 1 98.94 76 VAL B N 1
ATOM 2283 C CA . VAL B 1 76 ? 3.631 18.016 4.145 1 98.94 76 VAL B CA 1
ATOM 2284 C C . VAL B 1 76 ? 2.537 17.5 5.082 1 98.94 76 VAL B C 1
ATOM 2286 O O . VAL B 1 76 ? 1.426 17.203 4.641 1 98.94 76 VAL B O 1
ATOM 2289 N N . THR B 1 77 ? 2.926 17.312 6.281 1 98.25 77 THR B N 1
ATOM 2290 C CA . THR B 1 77 ? 2.025 16.766 7.285 1 98.25 77 THR B CA 1
ATOM 2291 C C . THR B 1 77 ? 2.113 17.547 8.586 1 98.25 77 THR B C 1
ATOM 2293 O O . THR B 1 77 ? 2.559 18.703 8.594 1 98.25 77 THR B O 1
ATOM 2296 N N . GLY B 1 78 ? 1.637 16.875 9.656 1 95.25 78 GLY B N 1
ATOM 2297 C CA . GLY B 1 78 ? 1.591 17.531 10.953 1 95.25 78 GLY B CA 1
ATOM 2298 C C . GLY B 1 78 ? 0.216 17.5 11.594 1 95.25 78 GLY B C 1
ATOM 2299 O O . GLY B 1 78 ? -0.509 16.516 11.461 1 95.25 78 GLY B O 1
ATOM 2300 N N . GLY B 1 79 ? 0.057 18.516 12.539 1 94.69 79 GLY B N 1
ATOM 2301 C CA . GLY B 1 79 ? -1.343 18.609 12.922 1 94.69 79 GLY B CA 1
ATOM 2302 C C . GLY B 1 79 ? -2.281 18.719 11.734 1 94.69 79 GLY B C 1
ATOM 2303 O O . GLY B 1 79 ? -2.447 17.766 10.969 1 94.69 79 GLY B O 1
ATOM 2304 N N . GLU B 1 80 ? -2.721 19.891 11.523 1 98.06 80 GLU B N 1
ATOM 2305 C CA . GLU B 1 80 ? -3.453 20.219 10.305 1 98.06 80 GLU B CA 1
ATOM 2306 C C . GLU B 1 80 ? -2.703 21.25 9.469 1 98.06 80 GLU B C 1
ATOM 2308 O O . GLU B 1 80 ? -2.812 22.453 9.719 1 98.06 80 GLU B O 1
ATOM 2313 N N . PRO B 1 81 ? -1.967 20.75 8.461 1 98.25 81 PRO B N 1
ATOM 2314 C CA . PRO B 1 81 ? -1.124 21.656 7.688 1 98.25 81 PRO B CA 1
ATOM 2315 C C . PRO B 1 81 ? -1.91 22.812 7.086 1 98.25 81 PRO B C 1
ATOM 2317 O O . PRO B 1 81 ? -1.376 23.922 6.941 1 98.25 81 PRO B O 1
ATOM 2320 N N . LEU B 1 82 ? -3.139 22.609 6.77 1 98.5 82 LEU B N 1
ATOM 2321 C CA . LEU B 1 82 ? -3.875 23.609 6.012 1 98.5 82 LEU B CA 1
ATOM 2322 C C . LEU B 1 82 ? -4.191 24.828 6.883 1 98.5 82 LEU B C 1
ATOM 2324 O O . LEU B 1 82 ? -4.613 25.875 6.375 1 98.5 82 LEU B O 1
ATOM 2328 N N . ILE B 1 83 ? -3.955 24.766 8.18 1 97.12 83 ILE B N 1
ATOM 2329 C CA . ILE B 1 83 ? -4.168 25.938 9.023 1 97.12 83 ILE B CA 1
ATOM 2330 C C . ILE B 1 83 ? -3.121 27 8.703 1 97.12 83 ILE B C 1
ATOM 2332 O O . ILE B 1 83 ? -3.248 28.156 9.125 1 97.12 83 ILE B O 1
ATOM 2336 N N . TRP B 1 84 ? -2.131 26.625 7.984 1 97.81 84 TRP B N 1
ATOM 2337 C CA . TRP B 1 84 ? -1.044 27.547 7.66 1 97.81 84 TRP B CA 1
ATOM 2338 C C . TRP B 1 84 ? -1.266 28.203 6.297 1 97.81 84 TRP B C 1
ATOM 2340 O O . TRP B 1 84 ? -0.414 28.938 5.812 1 97.81 84 TRP B O 1
ATOM 2350 N N . GLN B 1 85 ? -2.367 27.922 5.691 1 97.69 85 GLN B N 1
ATOM 2351 C CA . GLN B 1 85 ? -2.713 28.625 4.457 1 97.69 85 GLN B CA 1
ATOM 2352 C C . GLN B 1 85 ? -2.693 30.141 4.656 1 97.69 85 GLN B C 1
ATOM 2354 O O . GLN B 1 85 ? -3.07 30.625 5.723 1 97.69 85 GLN B O 1
ATOM 2359 N N . ARG B 1 86 ? -2.244 30.797 3.561 1 96.62 86 ARG B N 1
ATOM 2360 C CA . ARG B 1 86 ? -2.125 32.25 3.555 1 96.62 86 ARG B CA 1
ATOM 2361 C C . ARG B 1 86 ? -1.137 32.719 4.617 1 96.62 86 ARG B C 1
ATOM 2363 O O . ARG B 1 86 ? -1.122 33.906 4.98 1 96.62 86 ARG B O 1
ATOM 2370 N N . ARG B 1 87 ? -0.429 31.781 5.176 1 95.56 87 ARG B N 1
ATOM 2371 C CA . ARG B 1 87 ? 0.608 32.094 6.16 1 95.56 87 ARG B CA 1
ATOM 2372 C C . ARG B 1 87 ? 1.903 31.344 5.82 1 95.56 87 ARG B C 1
ATOM 2374 O O . ARG B 1 87 ? 2.645 30.938 6.719 1 95.56 87 ARG B O 1
ATOM 2381 N N . GLY B 1 88 ? 2.045 31.094 4.555 1 97.12 88 GLY B N 1
ATOM 2382 C CA . GLY B 1 88 ? 3.316 30.531 4.125 1 97.12 88 GLY B CA 1
ATOM 2383 C C . GLY B 1 88 ? 3.191 29.141 3.533 1 97.12 88 GLY B C 1
ATOM 2384 O O . GLY B 1 88 ? 4.113 28.656 2.881 1 97.12 88 GLY B O 1
ATOM 2385 N N . LEU B 1 89 ? 2.031 28.469 3.736 1 98.44 89 LEU B N 1
ATOM 2386 C CA . LEU B 1 89 ? 1.886 27.094 3.287 1 98.44 89 LEU B CA 1
ATOM 2387 C C . LEU B 1 89 ? 1.975 27 1.767 1 98.44 89 LEU B C 1
ATOM 2389 O O . LEU B 1 89 ? 2.584 26.078 1.23 1 98.44 89 LEU B O 1
ATOM 2393 N N . GLU B 1 90 ? 1.339 28 1.041 1 98.5 90 GLU B N 1
ATOM 2394 C CA . GLU B 1 90 ? 1.373 27.984 -0.418 1 98.5 90 GLU B CA 1
ATOM 2395 C C . GLU B 1 90 ? 2.805 28.094 -0.938 1 98.5 90 GLU B C 1
ATOM 2397 O O . GLU B 1 90 ? 3.215 27.312 -1.797 1 98.5 90 GLU B O 1
ATOM 2402 N N . GLU B 1 91 ? 3.506 29.031 -0.382 1 98.38 91 GLU B N 1
ATOM 2403 C CA . GLU B 1 91 ? 4.898 29.219 -0.776 1 98.38 91 GLU B CA 1
ATOM 2404 C C . GLU B 1 91 ? 5.73 27.984 -0.472 1 98.38 91 GLU B C 1
ATOM 2406 O O . GLU B 1 91 ? 6.582 27.578 -1.273 1 98.38 91 GLU B O 1
ATOM 2411 N N . LEU B 1 92 ? 5.461 27.406 0.707 1 98.62 92 LEU B N 1
ATOM 2412 C CA . LEU B 1 92 ? 6.188 26.203 1.097 1 98.62 92 LEU B CA 1
ATOM 2413 C C . LEU B 1 92 ? 5.922 25.062 0.115 1 98.62 92 LEU B C 1
ATOM 2415 O O . LEU B 1 92 ? 6.863 24.453 -0.411 1 98.62 92 LEU B O 1
ATOM 2419 N N . ALA B 1 93 ? 4.656 24.766 -0.136 1 98.81 93 ALA B N 1
ATOM 2420 C CA . ALA B 1 93 ? 4.281 23.672 -1.032 1 98.81 93 ALA B CA 1
ATOM 2421 C C . ALA B 1 93 ? 4.898 23.859 -2.414 1 98.81 93 ALA B C 1
ATOM 2423 O O . ALA B 1 93 ? 5.434 22.922 -2.998 1 98.81 93 ALA B O 1
ATOM 2424 N N . CYS B 1 94 ? 4.84 25.078 -2.939 1 98.69 94 CYS B N 1
ATOM 2425 C CA . CYS B 1 94 ? 5.391 25.359 -4.262 1 98.69 94 CYS B CA 1
ATOM 2426 C C . CYS B 1 94 ? 6.902 25.172 -4.27 1 98.69 94 CYS B C 1
ATOM 2428 O O . CYS B 1 94 ? 7.457 24.594 -5.215 1 98.69 94 CYS B O 1
ATOM 2430 N N . ALA B 1 95 ? 7.539 25.625 -3.219 1 98.5 95 ALA B N 1
ATOM 2431 C CA . ALA B 1 95 ? 8.992 25.516 -3.148 1 98.5 95 ALA B CA 1
ATOM 2432 C C . ALA B 1 95 ? 9.438 24.062 -3.039 1 98.5 95 ALA B C 1
ATOM 2434 O O . ALA B 1 95 ? 10.477 23.672 -3.582 1 98.5 95 ALA B O 1
ATOM 2435 N N . LEU B 1 96 ? 8.672 23.234 -2.375 1 98.75 96 LEU B N 1
ATOM 2436 C CA . LEU B 1 96 ? 9.016 21.844 -2.131 1 98.75 96 LEU B CA 1
ATOM 2437 C C . LEU B 1 96 ? 8.922 21.016 -3.414 1 98.75 96 LEU B C 1
ATOM 2439 O O . LEU B 1 96 ? 9.414 19.891 -3.477 1 98.75 96 LEU B O 1
ATOM 2443 N N . ARG B 1 97 ? 8.32 21.594 -4.453 1 98.56 97 ARG B N 1
ATOM 2444 C CA . ARG B 1 97 ? 8.242 20.906 -5.738 1 98.56 97 ARG B CA 1
ATOM 2445 C C . ARG B 1 97 ? 9.633 20.641 -6.305 1 98.56 97 ARG B C 1
ATOM 2447 O O . ARG B 1 97 ? 9.805 19.781 -7.172 1 98.56 97 ARG B O 1
ATOM 2454 N N . ALA B 1 98 ? 10.617 21.391 -5.812 1 97.56 98 ALA B N 1
ATOM 2455 C CA . ALA B 1 98 ? 11.992 21.172 -6.23 1 97.56 98 ALA B CA 1
ATOM 2456 C C . ALA B 1 98 ? 12.461 19.766 -5.852 1 97.56 98 ALA B C 1
ATOM 2458 O O . ALA B 1 98 ? 13.422 19.25 -6.426 1 97.56 98 ALA B O 1
ATOM 2459 N N . LEU B 1 99 ? 11.805 19.125 -4.871 1 97.94 99 LEU B N 1
ATOM 2460 C CA . LEU B 1 99 ? 12.18 17.797 -4.402 1 97.94 99 LEU B CA 1
ATOM 2461 C C . LEU B 1 99 ? 11.375 16.719 -5.125 1 97.94 99 LEU B C 1
ATOM 2463 O O . LEU B 1 99 ? 11.703 15.539 -5.039 1 97.94 99 LEU B O 1
ATOM 2467 N N . GLY B 1 100 ? 10.32 17.047 -5.789 1 98.19 100 GLY B N 1
ATOM 2468 C CA . GLY B 1 100 ? 9.445 16.094 -6.453 1 98.19 100 GLY B CA 1
ATOM 2469 C C . GLY B 1 100 ? 7.973 16.391 -6.23 1 98.19 100 GLY B C 1
ATOM 2470 O O . GLY B 1 100 ? 7.574 17.562 -6.129 1 98.19 100 GLY B O 1
ATOM 2471 N N . SER B 1 101 ? 7.172 15.336 -6.309 1 98.81 101 SER B N 1
ATOM 2472 C CA . SER B 1 101 ? 5.734 15.484 -6.086 1 98.81 101 SER B CA 1
ATOM 2473 C C . SER B 1 101 ? 5.438 15.883 -4.645 1 98.81 101 SER B C 1
ATOM 2475 O O . SER B 1 101 ? 6.098 15.406 -3.715 1 98.81 101 SER B O 1
ATOM 2477 N N . VAL B 1 102 ? 4.43 16.672 -4.438 1 98.94 102 VAL B N 1
ATOM 2478 C CA . VAL B 1 102 ? 4.047 17.172 -3.121 1 98.94 102 VAL B CA 1
ATOM 2479 C C . VAL B 1 102 ? 2.727 16.531 -2.691 1 98.94 102 VAL B C 1
ATOM 2481 O O . VAL B 1 102 ? 1.727 16.625 -3.406 1 98.94 102 VAL B O 1
ATOM 2484 N N . GLU B 1 103 ? 2.74 15.891 -1.62 1 98.94 103 GLU B N 1
ATOM 2485 C CA . GLU B 1 103 ? 1.57 15.312 -0.964 1 98.94 103 GLU B CA 1
ATOM 2486 C C . GLU B 1 103 ? 1.257 16.047 0.342 1 98.94 103 GLU B C 1
ATOM 2488 O O . GLU B 1 103 ? 2.156 16.312 1.141 1 98.94 103 GLU B O 1
ATOM 2493 N N . VAL B 1 104 ? 0.025 16.406 0.562 1 98.94 104 VAL B N 1
ATOM 2494 C CA . VAL B 1 104 ? -0.41 17.031 1.806 1 98.94 104 VAL B CA 1
ATOM 2495 C C . VAL B 1 104 ? -1.353 16.094 2.555 1 98.94 104 VAL B C 1
ATOM 2497 O O . VAL B 1 104 ? -2.363 15.648 2.006 1 98.94 104 VAL B O 1
ATOM 2500 N N . GLU B 1 105 ? -1.01 15.75 3.744 1 98.75 105 GLU B N 1
ATOM 2501 C CA . GLU B 1 105 ? -1.915 15.023 4.629 1 98.75 105 GLU B CA 1
ATOM 2502 C C . GLU B 1 105 ? -2.834 15.984 5.383 1 98.75 105 GLU B C 1
ATOM 2504 O O . GLU B 1 105 ? -2.365 16.906 6.043 1 98.75 105 GLU B O 1
ATOM 2509 N N . THR B 1 106 ? -4.098 15.758 5.324 1 98.69 106 THR B N 1
ATOM 2510 C CA . THR B 1 106 ? -5.059 16.703 5.883 1 98.69 106 THR B CA 1
ATOM 2511 C C . THR B 1 106 ? -6.293 15.969 6.41 1 98.69 106 THR B C 1
ATOM 2513 O O . THR B 1 106 ? -6.59 14.852 5.98 1 98.69 106 THR B O 1
ATOM 2516 N N . SER B 1 107 ? -6.957 16.578 7.352 1 97.94 107 SER B N 1
ATOM 2517 C CA . SER B 1 107 ? -8.211 16.062 7.871 1 97.94 107 SER B CA 1
ATOM 2518 C C . SER B 1 107 ? -9.336 16.219 6.852 1 97.94 107 SER B C 1
ATOM 2520 O O . SER B 1 107 ? -10.367 15.539 6.949 1 97.94 107 SER B O 1
ATOM 2522 N N . GLY B 1 108 ? -9.172 17.031 5.922 1 98.56 108 GLY B N 1
ATOM 2523 C CA . GLY B 1 108 ? -10.227 17.328 4.965 1 98.56 108 GLY B CA 1
ATOM 2524 C C . GLY B 1 108 ? -11.18 18.406 5.441 1 98.56 108 GLY B C 1
ATOM 2525 O O . GLY B 1 108 ? -12.133 18.75 4.742 1 98.56 108 GLY B O 1
ATOM 2526 N N . ALA B 1 109 ? -10.898 19.047 6.586 1 98.06 109 ALA B N 1
ATOM 2527 C CA . ALA B 1 109 ? -11.797 20.031 7.172 1 98.06 109 ALA B CA 1
ATOM 2528 C C . ALA B 1 109 ? -11.734 21.359 6.41 1 98.06 109 ALA B C 1
ATOM 2530 O O . ALA B 1 109 ? -12.719 22.094 6.348 1 98.06 109 ALA B O 1
ATOM 2531 N N . TYR B 1 110 ? -10.57 21.656 5.816 1 98.12 110 TYR B N 1
ATOM 2532 C CA . TYR B 1 110 ? -10.336 22.938 5.172 1 98.12 110 TYR B CA 1
ATOM 2533 C C . TYR B 1 110 ? -10.016 22.75 3.689 1 98.12 110 TYR B C 1
ATOM 2535 O O . TYR B 1 110 ? -9.18 21.922 3.324 1 98.12 110 TYR B O 1
ATOM 2543 N N . PRO B 1 111 ? -10.609 23.484 2.859 1 98.62 111 PRO B N 1
ATOM 2544 C CA . PRO B 1 111 ? -10.227 23.438 1.447 1 98.62 111 PRO B CA 1
ATOM 2545 C C . PRO B 1 111 ? -8.922 24.188 1.169 1 98.62 111 PRO B C 1
ATOM 2547 O O . PRO B 1 111 ? -8.625 25.188 1.833 1 98.62 111 PRO B O 1
ATOM 2550 N N . PRO B 1 112 ? -8.195 23.734 0.242 1 98.88 112 PRO B N 1
ATOM 2551 C CA . PRO B 1 112 ? -6.996 24.484 -0.14 1 98.88 112 PRO B CA 1
ATOM 2552 C C . PRO B 1 112 ? -7.32 25.766 -0.913 1 98.88 112 PRO B C 1
ATOM 2554 O O . PRO B 1 112 ? -8.328 25.812 -1.616 1 98.88 112 PRO B O 1
ATOM 2557 N N . THR B 1 113 ? -6.449 26.781 -0.789 1 98.75 113 THR B N 1
ATOM 2558 C CA . THR B 1 113 ? -6.5 27.891 -1.729 1 98.75 113 THR B CA 1
ATOM 2559 C C . THR B 1 113 ? -6.145 27.422 -3.139 1 98.75 113 THR B C 1
ATOM 2561 O O . THR B 1 113 ? -5.496 26.391 -3.312 1 98.75 113 THR B O 1
ATOM 2564 N N . PRO B 1 114 ? -6.598 28.172 -4.109 1 98.62 114 PRO B N 1
ATOM 2565 C CA . PRO B 1 114 ? -6.188 27.828 -5.473 1 98.62 114 PRO B CA 1
ATOM 2566 C C . PRO B 1 114 ? -4.672 27.781 -5.641 1 98.62 114 PRO B C 1
ATOM 2568 O O . PRO B 1 114 ? -4.152 26.938 -6.379 1 98.62 114 PRO B O 1
ATOM 2571 N N . GLU B 1 115 ? -4.004 28.672 -4.941 1 98.31 115 GLU B N 1
ATOM 2572 C CA . GLU B 1 115 ? -2.549 28.719 -5.016 1 98.31 115 GLU B CA 1
ATOM 2573 C C . GLU B 1 115 ? -1.919 27.453 -4.449 1 98.31 115 GLU B C 1
ATOM 2575 O O . GLU B 1 115 ? -0.971 26.922 -5.027 1 98.31 115 GLU B O 1
ATOM 2580 N N . LEU B 1 116 ? -2.426 27.016 -3.307 1 98.81 116 LEU B N 1
ATOM 2581 C CA . LEU B 1 116 ? -1.936 25.766 -2.73 1 98.81 116 LEU B CA 1
ATOM 2582 C C . LEU B 1 116 ? -2.217 24.594 -3.662 1 98.81 116 LEU B C 1
ATOM 2584 O O . LEU B 1 116 ? -1.332 23.781 -3.918 1 98.81 116 LEU B O 1
ATOM 2588 N N . ASP B 1 117 ? -3.422 24.547 -4.195 1 98.88 117 ASP B N 1
ATOM 2589 C CA . ASP B 1 117 ? -3.854 23.438 -5.039 1 98.88 117 ASP B CA 1
ATOM 2590 C C . ASP B 1 117 ? -2.959 23.312 -6.273 1 98.88 117 ASP B C 1
ATOM 2592 O O . ASP B 1 117 ? -2.715 22.203 -6.754 1 98.88 117 ASP B O 1
ATOM 2596 N N . ARG B 1 118 ? -2.48 24.375 -6.742 1 98.62 118 ARG B N 1
ATOM 2597 C CA . ARG B 1 118 ? -1.63 24.359 -7.93 1 98.62 118 ARG B CA 1
ATOM 2598 C C . ARG B 1 118 ? -0.311 23.641 -7.648 1 98.62 118 ARG B C 1
ATOM 2600 O O . ARG B 1 118 ? 0.318 23.109 -8.562 1 98.62 118 ARG B O 1
ATOM 2607 N N . CYS B 1 119 ? 0.066 23.625 -6.383 1 98.75 119 CYS B N 1
ATOM 2608 C CA . CYS B 1 119 ? 1.395 23.125 -6.047 1 98.75 119 CYS B CA 1
ATOM 2609 C C . CYS B 1 119 ? 1.314 21.75 -5.406 1 98.75 119 CYS B C 1
ATOM 2611 O O . CYS B 1 119 ? 2.342 21.141 -5.098 1 98.75 119 CYS B O 1
ATOM 2613 N N . VAL B 1 120 ? 0.152 21.234 -5.195 1 98.94 120 VAL B N 1
ATOM 2614 C CA . VAL B 1 120 ? -0.043 19.953 -4.539 1 98.94 120 VAL B CA 1
ATOM 2615 C C . VAL B 1 120 ? -0.422 18.891 -5.574 1 98.94 120 VAL B C 1
ATOM 2617 O O . VAL B 1 120 ? -1.259 19.141 -6.445 1 98.94 120 VAL B O 1
ATOM 2620 N N . ASP B 1 121 ? 0.229 17.75 -5.512 1 98.94 121 ASP B N 1
ATOM 2621 C CA . ASP B 1 121 ? -0.053 16.656 -6.441 1 98.94 121 ASP B CA 1
ATOM 2622 C C . ASP B 1 121 ? -1.026 15.656 -5.832 1 98.94 121 ASP B C 1
ATOM 2624 O O . ASP B 1 121 ? -1.813 15.031 -6.547 1 98.94 121 ASP B O 1
ATOM 2628 N N . PHE B 1 122 ? -0.989 15.414 -4.512 1 98.88 122 PHE B N 1
ATOM 2629 C CA . PHE B 1 122 ? -1.845 14.484 -3.791 1 98.88 122 PHE B CA 1
ATOM 2630 C C . PHE B 1 122 ? -2.357 15.109 -2.498 1 98.88 122 PHE B C 1
ATOM 2632 O O . PHE B 1 122 ? -1.586 15.703 -1.74 1 98.88 122 PHE B O 1
ATOM 2639 N N . TYR B 1 123 ? -3.6 15.016 -2.312 1 98.94 123 TYR B N 1
ATOM 2640 C CA . TYR B 1 123 ? -4.164 15.195 -0.98 1 98.94 123 TYR B CA 1
ATOM 2641 C C . TYR B 1 123 ? -4.484 13.852 -0.34 1 98.94 123 TYR B C 1
ATOM 2643 O O . TYR B 1 123 ? -5.328 13.102 -0.842 1 98.94 123 TYR B O 1
ATOM 2651 N N . ASP B 1 124 ? -3.799 13.516 0.67 1 98.88 124 ASP B N 1
ATOM 2652 C CA . ASP B 1 124 ? -4.141 12.367 1.504 1 98.88 124 ASP B CA 1
ATOM 2653 C C . ASP B 1 124 ? -5.09 12.766 2.631 1 98.88 124 ASP B C 1
ATOM 2655 O O . ASP B 1 124 ? -4.648 13.266 3.67 1 98.88 124 ASP B O 1
ATOM 2659 N N . VAL B 1 125 ?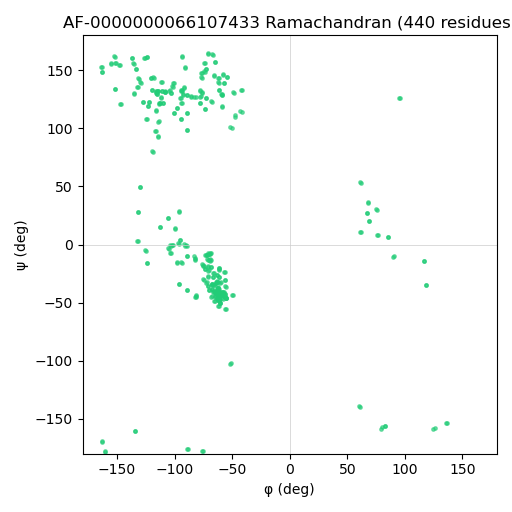 -6.34 12.531 2.455 1 98.88 125 VAL B N 1
ATOM 2660 C CA . VAL B 1 125 ? -7.398 13.109 3.279 1 98.88 125 VAL B CA 1
ATOM 2661 C C . VAL B 1 125 ? -7.906 12.062 4.27 1 98.88 125 VAL B C 1
ATOM 2663 O O . VAL B 1 125 ? -8.211 10.93 3.883 1 98.88 125 VAL B O 1
ATOM 2666 N N . SER B 1 126 ? -7.992 12.406 5.484 1 98.5 126 SER B N 1
ATOM 2667 C CA . SER B 1 126 ? -8.5 11.516 6.523 1 98.5 126 SER B CA 1
ATOM 2668 C C . SER B 1 126 ? -9.734 12.102 7.199 1 98.5 126 SER B C 1
ATOM 2670 O O . SER B 1 126 ? -9.648 12.633 8.305 1 98.5 126 SER B O 1
ATOM 2672 N N . PRO B 1 127 ? -10.852 11.945 6.531 1 98.62 127 PRO B N 1
ATOM 2673 C CA . PRO B 1 127 ? -12.062 12.43 7.199 1 98.62 127 PRO B CA 1
ATOM 2674 C C . PRO B 1 127 ? -12.297 11.766 8.555 1 98.62 127 PRO B C 1
ATOM 2676 O O . PRO B 1 127 ? -11.906 10.617 8.758 1 98.62 127 PRO B O 1
ATOM 2679 N N . LYS B 1 128 ? -12.82 12.484 9.414 1 98.44 128 LYS B N 1
ATOM 2680 C CA . LYS B 1 128 ? -13.008 11.984 10.781 1 98.44 128 LYS B CA 1
ATOM 2681 C C . LYS B 1 128 ? -14.398 11.383 10.961 1 98.44 128 LYS B C 1
ATOM 2683 O O . LYS B 1 128 ? -15.398 12.039 10.68 1 98.44 128 LYS B O 1
ATOM 2688 N N . LEU B 1 129 ? -14.398 10.164 11.414 1 98.5 129 LEU B N 1
ATOM 2689 C CA . LEU B 1 129 ? -15.625 9.469 11.773 1 98.5 129 LEU B CA 1
ATOM 2690 C C . LEU B 1 129 ? -15.984 9.719 13.234 1 98.5 129 LEU B C 1
ATOM 2692 O O . LEU B 1 129 ? -15.305 10.492 13.922 1 98.5 129 LEU B O 1
ATOM 2696 N N . SER B 1 130 ? -17.062 9.039 13.648 1 98.19 130 SER B N 1
ATOM 2697 C CA . SER B 1 130 ? -17.5 9.18 15.031 1 98.19 130 SER B CA 1
ATOM 2698 C C . SER B 1 130 ? -16.438 8.656 16 1 98.19 130 SER B C 1
ATOM 2700 O O . SER B 1 130 ? -16.297 9.172 17.109 1 98.19 130 SER B O 1
ATOM 2702 N N . ASN B 1 131 ? -15.617 7.738 15.586 1 98.06 131 ASN B N 1
ATOM 2703 C CA . ASN B 1 131 ? -14.625 7.109 16.453 1 98.06 131 ASN B CA 1
ATOM 2704 C C . ASN B 1 131 ? -13.477 8.062 16.766 1 98.06 131 ASN B C 1
ATOM 2706 O O . ASN B 1 131 ? -12.656 7.777 17.641 1 98.06 131 ASN B O 1
ATOM 2710 N N . ALA B 1 132 ? -13.445 9.172 16.094 1 97.81 132 ALA B N 1
ATOM 2711 C CA . ALA B 1 132 ? -12.422 10.18 16.375 1 97.81 132 ALA B CA 1
ATOM 2712 C C . ALA B 1 132 ? -12.734 10.914 17.672 1 97.81 132 ALA B C 1
ATOM 2714 O O . ALA B 1 132 ? -11.867 11.594 18.234 1 97.81 132 ALA B O 1
ATOM 2715 N N . GLY B 1 133 ? -13.969 10.828 18.109 1 97.56 133 GLY B N 1
ATOM 2716 C CA . GLY B 1 133 ? -14.375 11.469 19.359 1 97.56 133 GLY B CA 1
ATOM 2717 C C . GLY B 1 133 ? -14.539 12.977 19.219 1 97.56 133 GL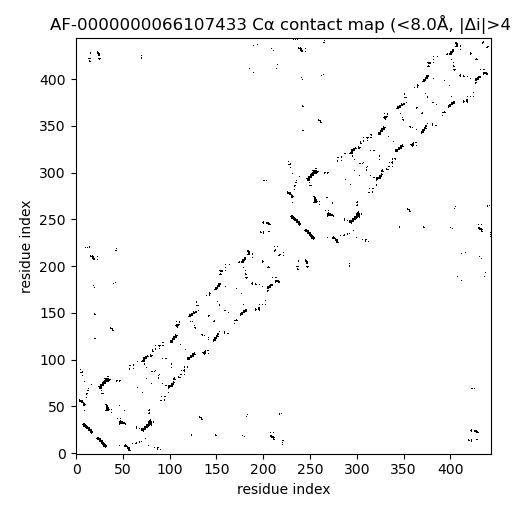Y B C 1
ATOM 2718 O O . GLY B 1 133 ? -14.57 13.688 20.234 1 97.56 133 GLY B O 1
ATOM 2719 N N . VAL B 1 134 ? -14.469 13.5 18.016 1 95.56 134 VAL B N 1
ATOM 2720 C CA . VAL B 1 134 ? -14.617 14.93 17.75 1 95.56 134 VAL B CA 1
ATOM 2721 C C . VAL B 1 134 ? -15.539 15.133 16.547 1 95.56 134 VAL B C 1
ATOM 2723 O O . VAL B 1 134 ? -15.734 14.211 15.742 1 95.56 134 VAL B O 1
ATOM 2726 N N . LYS B 1 135 ? -16.156 16.312 16.5 1 92.12 135 LYS B N 1
ATOM 2727 C CA . LYS B 1 135 ? -16.875 16.734 15.297 1 92.12 135 LYS B CA 1
ATOM 2728 C C . LYS B 1 135 ? -15.984 17.578 14.398 1 92.12 135 LYS B C 1
ATOM 2730 O O . LYS B 1 135 ? -15.508 18.641 14.812 1 92.12 135 LYS B O 1
ATOM 2735 N N . ALA B 1 136 ? -15.594 17.031 13.328 1 93.88 136 ALA B N 1
ATOM 2736 C CA . ALA B 1 136 ? -14.797 17.781 12.352 1 93.88 136 ALA B CA 1
ATOM 2737 C C . ALA B 1 136 ? -15.555 17.938 11.039 1 93.88 136 ALA B C 1
ATOM 2739 O O . ALA B 1 136 ? -16.188 16.984 10.555 1 93.88 136 ALA B O 1
ATOM 2740 N N . PRO B 1 137 ? -15.594 19.172 10.508 1 96.12 137 PRO B N 1
ATOM 2741 C CA . PRO B 1 137 ? -16.234 19.312 9.203 1 96.12 137 PRO B CA 1
ATOM 2742 C C . PRO B 1 137 ? -15.453 18.625 8.086 1 96.12 137 PRO B C 1
ATOM 2744 O O . PRO B 1 137 ? -14.312 18.219 8.281 1 96.12 137 PRO B O 1
ATOM 2747 N N . PHE B 1 138 ? -16.078 18.422 6.992 1 98.38 138 PHE B N 1
ATOM 2748 C CA . PHE B 1 138 ? -15.469 17.906 5.773 1 98.38 138 PHE B CA 1
ATOM 2749 C C . PHE B 1 138 ? -15.766 18.812 4.586 1 98.38 138 PHE B C 1
ATOM 2751 O O . PHE B 1 138 ? -16.922 19.141 4.324 1 98.38 138 PHE B O 1
ATOM 2758 N N . SER B 1 139 ? -14.758 19.266 3.975 1 98.5 139 SER B N 1
ATOM 2759 C CA . SER B 1 139 ? -14.938 20.125 2.811 1 98.5 139 SER B CA 1
ATOM 2760 C C . SER B 1 139 ? -15.289 19.312 1.569 1 98.5 139 SER B C 1
ATOM 2762 O O . SER B 1 139 ? -14.539 18.406 1.18 1 98.5 139 SER B O 1
AT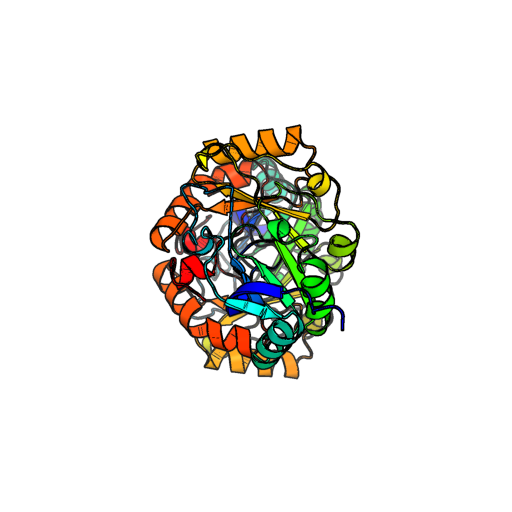OM 2764 N N . PRO B 1 140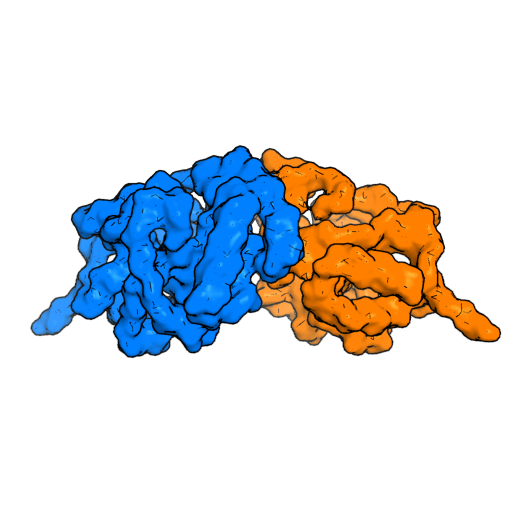 ? -16.266 19.703 0.836 1 97.56 140 PRO B N 1
ATOM 2765 C CA . PRO B 1 140 ? -16.656 18.984 -0.382 1 97.56 140 PRO B CA 1
ATOM 2766 C C . PRO B 1 140 ? -15.633 19.125 -1.503 1 97.56 140 PRO B C 1
ATOM 2768 O O . PRO B 1 140 ? -15.695 18.391 -2.492 1 97.56 140 PRO B O 1
ATOM 2771 N N . PHE B 1 141 ? -14.734 20.047 -1.318 1 98.69 141 PHE B N 1
ATOM 2772 C CA . PHE B 1 141 ? -13.672 20.203 -2.303 1 98.69 141 PHE B CA 1
ATOM 2773 C C . PHE B 1 141 ? -13.016 18.875 -2.617 1 98.69 141 PHE B C 1
ATOM 2775 O O . PHE B 1 141 ? -12.805 18.531 -3.785 1 98.69 141 PHE B O 1
ATOM 2782 N N . TYR B 1 142 ? -12.781 18.141 -1.588 1 98.81 142 TYR B N 1
ATOM 2783 C CA . TYR B 1 142 ? -11.945 16.953 -1.735 1 98.81 142 TYR B CA 1
ATOM 2784 C C . TYR B 1 142 ? -12.672 15.859 -2.514 1 98.81 142 TYR B C 1
ATOM 2786 O O . TYR B 1 142 ? -12.055 15.133 -3.299 1 98.81 142 TYR B O 1
ATOM 2794 N N . ALA B 1 143 ? -13.938 15.766 -2.311 1 98.56 143 ALA B N 1
ATOM 2795 C CA . ALA B 1 143 ? -14.703 14.758 -3.043 1 98.56 143 ALA B CA 1
ATOM 2796 C C . ALA B 1 143 ? -14.625 15 -4.547 1 98.56 143 ALA B C 1
ATOM 2798 O O . ALA B 1 143 ? -14.656 14.055 -5.34 1 98.56 143 ALA B O 1
ATOM 2799 N N . SER B 1 144 ? -14.453 16.203 -4.961 1 98 144 SER B N 1
ATOM 2800 C CA . SER B 1 144 ? -14.492 16.578 -6.371 1 98 144 SER B CA 1
ATOM 2801 C C . SER B 1 144 ? -13.086 16.672 -6.961 1 98 144 SER B C 1
ATOM 2803 O O . SER B 1 144 ? -12.922 16.719 -8.18 1 98 144 SER B O 1
ATOM 2805 N N . SER B 1 145 ? -12.094 16.719 -6.172 1 98.62 145 SER B N 1
ATOM 2806 C CA . SER B 1 145 ? -10.719 16.875 -6.656 1 98.62 145 SER B CA 1
ATOM 2807 C C . SER B 1 145 ? -10.125 15.531 -7.082 1 98.62 145 SER B C 1
ATOM 2809 O O . SER B 1 145 ? -10.078 14.586 -6.293 1 98.62 145 SER B O 1
ATOM 2811 N N . PRO B 1 146 ? -9.602 15.461 -8.297 1 98.25 146 PRO B N 1
ATOM 2812 C CA . PRO B 1 146 ? -8.961 14.219 -8.719 1 98.25 146 PRO B CA 1
ATOM 2813 C C . PRO B 1 146 ? -7.641 13.961 -7.992 1 98.25 146 PRO B C 1
ATOM 2815 O O . PRO B 1 146 ? -7.082 12.867 -8.086 1 98.25 146 PRO B O 1
ATOM 2818 N N . LYS B 1 147 ? -7.141 14.922 -7.207 1 98.88 147 LYS B N 1
ATOM 2819 C CA . LYS B 1 147 ? -5.883 14.805 -6.473 1 98.88 147 LYS B CA 1
ATOM 2820 C C . LYS B 1 147 ? -6.105 14.195 -5.094 1 98.88 147 LYS B C 1
ATOM 2822 O O . LYS B 1 147 ? -5.148 13.82 -4.41 1 98.88 147 LYS B O 1
ATOM 2827 N N . ALA B 1 148 ? -7.387 14.055 -4.703 1 98.94 148 ALA B N 1
ATOM 2828 C CA . ALA B 1 148 ? -7.699 13.648 -3.338 1 98.94 148 ALA B CA 1
ATOM 2829 C C . ALA B 1 148 ? -7.855 12.133 -3.24 1 98.94 148 ALA B C 1
ATOM 2831 O O . ALA B 1 148 ? -8.547 11.516 -4.055 1 98.94 148 ALA B O 1
ATOM 2832 N N . TRP B 1 149 ? -7.176 11.586 -2.312 1 98.88 149 TRP B N 1
ATOM 2833 C CA . TRP B 1 149 ? -7.312 10.203 -1.866 1 98.88 149 TRP B CA 1
ATOM 2834 C C . TRP B 1 149 ? -7.684 10.141 -0.389 1 98.88 149 TRP B C 1
ATOM 2836 O O . TRP B 1 149 ? -7.199 10.945 0.414 1 98.88 149 TRP B O 1
ATOM 2846 N N . PHE B 1 150 ? -8.516 9.18 -0.044 1 98.94 150 PHE B N 1
ATOM 2847 C CA . PHE B 1 150 ? -9.125 9.195 1.283 1 98.94 150 PHE B CA 1
ATOM 2848 C C . PHE B 1 150 ? -8.672 7.992 2.098 1 98.94 150 PHE B C 1
ATOM 2850 O O . PHE B 1 150 ? -8.664 6.863 1.595 1 98.94 150 PHE B O 1
ATOM 2857 N N . LYS B 1 151 ? -8.258 8.211 3.273 1 98.75 151 LYS B N 1
ATOM 2858 C CA . LYS B 1 151 ? -7.965 7.145 4.223 1 98.75 151 LYS B CA 1
ATOM 2859 C C . LYS B 1 151 ? -8.742 7.332 5.52 1 98.75 151 LYS B C 1
ATOM 2861 O O . LYS B 1 151 ? -8.438 8.219 6.312 1 98.75 151 LYS B O 1
ATOM 2866 N N . PHE B 1 152 ? -9.695 6.555 5.75 1 98.88 152 PHE B N 1
ATOM 2867 C CA . PHE B 1 152 ? -10.516 6.582 6.953 1 98.88 152 PHE B CA 1
ATOM 2868 C C . PHE B 1 152 ? -9.914 5.703 8.047 1 98.88 152 PHE B C 1
ATOM 2870 O O . PHE B 1 152 ? -9.625 4.527 7.812 1 98.88 152 PHE B O 1
ATOM 2877 N N . VAL B 1 153 ? -9.758 6.266 9.211 1 98.81 153 VAL B N 1
ATOM 2878 C CA . VAL B 1 153 ? -9.281 5.484 10.344 1 98.81 153 VAL B CA 1
ATOM 2879 C C . VAL B 1 153 ? -10.422 4.641 10.906 1 98.81 153 VAL B C 1
ATOM 2881 O O . VAL B 1 153 ? -11.461 5.176 11.305 1 98.81 153 VAL B O 1
ATOM 2884 N N . VAL B 1 154 ? -10.219 3.355 10.922 1 98.88 154 VAL B N 1
ATOM 2885 C CA . VAL B 1 154 ? -11.289 2.459 11.344 1 98.88 154 VAL B CA 1
ATOM 2886 C C . VAL B 1 154 ? -10.742 1.427 12.328 1 98.88 154 VAL B C 1
ATOM 2888 O O . VAL B 1 154 ? -9.586 1.017 12.227 1 98.88 154 VAL B O 1
ATOM 2891 N N . SER B 1 155 ? -11.609 0.94 13.25 1 98.25 155 SER B N 1
ATOM 2892 C CA . SER B 1 155 ? -11.18 -0.007 14.273 1 98.25 155 SER B CA 1
ATOM 2893 C C . SER B 1 155 ? -12.016 -1.279 14.242 1 98.25 155 SER B C 1
ATOM 2895 O O . SER B 1 155 ? -11.648 -2.287 14.852 1 98.25 155 SER B O 1
ATOM 2897 N N . ASN B 1 156 ? -13.125 -1.232 13.602 1 98.31 156 ASN B N 1
ATOM 2898 C CA . ASN B 1 156 ? -14.047 -2.365 13.547 1 98.31 156 ASN B CA 1
ATOM 2899 C C . ASN B 1 156 ? -15.016 -2.238 12.375 1 98.31 156 ASN B C 1
ATOM 2901 O O . ASN B 1 156 ? -14.953 -1.275 11.609 1 98.31 156 ASN B O 1
ATOM 2905 N N . ALA B 1 157 ? -15.906 -3.189 12.258 1 98.44 157 ALA B N 1
ATOM 2906 C CA . ALA B 1 157 ? -16.844 -3.271 11.141 1 98.44 157 ALA B CA 1
ATOM 2907 C C . ALA B 1 157 ? -17.844 -2.117 11.172 1 98.44 157 ALA B C 1
ATOM 2909 O O . ALA B 1 157 ? -18.266 -1.625 10.125 1 98.44 157 ALA B O 1
ATOM 2910 N N . ASP B 1 158 ? -18.219 -1.699 12.375 1 98.69 158 ASP B N 1
ATOM 2911 C CA . ASP B 1 158 ? -19.141 -0.578 12.492 1 98.69 158 ASP B CA 1
ATOM 2912 C C . ASP B 1 158 ? -18.547 0.692 11.891 1 98.69 158 ASP B C 1
ATOM 2914 O O . ASP B 1 158 ? -19.25 1.475 11.25 1 98.69 158 ASP B O 1
ATOM 2918 N N . ASP B 1 159 ? -17.281 0.919 12.148 1 98.88 159 ASP B N 1
ATOM 2919 C CA . ASP B 1 159 ? -16.594 2.053 11.531 1 98.88 159 ASP B CA 1
ATOM 2920 C C . ASP B 1 159 ? -16.641 1.961 10.008 1 98.88 159 ASP B C 1
ATOM 2922 O O . ASP B 1 159 ? -16.828 2.971 9.32 1 98.88 159 ASP B O 1
ATOM 2926 N N . VAL B 1 160 ? -16.469 0.773 9.445 1 98.88 160 VAL B N 1
ATOM 2927 C CA . VAL B 1 160 ? -16.484 0.565 7.996 1 98.88 160 VAL B CA 1
ATOM 2928 C C . VAL B 1 160 ? -17.875 0.914 7.441 1 98.88 160 VAL B C 1
ATOM 2930 O O . VAL B 1 160 ? -17.984 1.523 6.375 1 98.88 160 VAL B O 1
ATOM 2933 N N . GLU B 1 161 ? -18.875 0.537 8.156 1 98.75 161 GLU B N 1
ATOM 2934 C CA . GLU B 1 161 ? -20.234 0.906 7.75 1 98.75 161 GLU B CA 1
ATOM 2935 C C . GLU B 1 161 ? -20.406 2.422 7.723 1 98.75 161 GLU B C 1
ATOM 2937 O O . GLU B 1 161 ? -21.062 2.963 6.824 1 98.75 161 GLU B O 1
ATOM 2942 N N . GLU B 1 162 ? -19.844 3.051 8.773 1 98.88 162 GLU B N 1
ATOM 2943 C CA . GLU B 1 162 ? -19.906 4.508 8.789 1 98.88 162 GLU B CA 1
ATOM 2944 C C . GLU B 1 162 ? -19.156 5.109 7.602 1 98.88 162 GLU B C 1
ATOM 2946 O O . GLU B 1 162 ? -19.578 6.125 7.051 1 98.88 162 GLU B O 1
ATOM 2951 N N . VAL B 1 163 ? -18.047 4.523 7.199 1 98.88 163 VAL B N 1
ATOM 2952 C CA . VAL B 1 163 ? -17.328 4.973 6.016 1 98.88 163 VAL B CA 1
ATOM 2953 C C . VAL B 1 163 ? -18.234 4.891 4.793 1 98.88 163 VAL B C 1
ATOM 2955 O O . VAL B 1 163 ? -18.297 5.824 3.992 1 98.88 163 VAL B O 1
ATOM 2958 N N . GLU B 1 164 ? -18.938 3.779 4.621 1 98.69 164 GLU B N 1
ATOM 2959 C CA . GLU B 1 164 ? -19.844 3.605 3.496 1 98.69 164 GLU B CA 1
ATOM 2960 C C . GLU B 1 164 ? -20.875 4.734 3.441 1 98.69 164 GLU B C 1
ATOM 2962 O O . GLU B 1 164 ? -21.094 5.328 2.385 1 98.69 164 GLU B O 1
ATOM 2967 N N . ARG B 1 165 ? -21.453 5.031 4.609 1 98.62 165 ARG B N 1
ATOM 2968 C CA . ARG B 1 165 ? -22.438 6.102 4.676 1 98.62 165 ARG B CA 1
ATOM 2969 C C . ARG B 1 165 ? -21.828 7.445 4.316 1 98.62 165 ARG B C 1
ATOM 2971 O O . ARG B 1 165 ? -22.422 8.242 3.598 1 98.62 165 ARG B O 1
ATOM 2978 N N . PHE B 1 166 ? -20.641 7.703 4.828 1 98.69 166 PHE B N 1
ATOM 2979 C CA . PHE B 1 166 ? -19.922 8.945 4.574 1 98.69 166 PHE B CA 1
ATOM 2980 C C . PHE B 1 166 ? -19.625 9.109 3.088 1 98.69 166 PHE B C 1
ATOM 2982 O O . PHE B 1 166 ? -19.891 10.172 2.518 1 98.69 166 PHE B O 1
ATOM 2989 N N . VAL B 1 167 ? -19.078 8.055 2.463 1 98.62 167 VAL B N 1
ATOM 2990 C CA . VAL B 1 167 ? -18.688 8.031 1.06 1 98.62 167 VAL B CA 1
ATOM 2991 C C . VAL B 1 167 ? -19.891 8.297 0.172 1 98.62 167 VAL B C 1
ATOM 2993 O O . VAL B 1 167 ? -19.812 9.086 -0.777 1 98.62 167 VAL B O 1
ATOM 2996 N N . VAL B 1 168 ? -21.031 7.715 0.471 1 98.31 168 VAL B N 1
ATOM 2997 C CA . VAL B 1 168 ? -22.266 7.91 -0.279 1 98.31 168 VAL B CA 1
ATOM 2998 C C . VAL B 1 168 ? -22.766 9.336 -0.085 1 98.31 168 VAL B C 1
ATOM 3000 O O . VAL B 1 168 ? -23.094 10.023 -1.056 1 98.31 168 VAL B O 1
ATOM 3003 N N . ALA B 1 169 ? -22.75 9.797 1.112 1 98.19 169 ALA B N 1
ATOM 3004 C CA . ALA B 1 169 ? -23.297 11.109 1.45 1 98.19 169 ALA B CA 1
ATOM 3005 C C . ALA B 1 169 ? -22.547 12.227 0.727 1 98.19 169 ALA B C 1
ATOM 3007 O O . ALA B 1 169 ? -23.141 13.211 0.29 1 98.19 169 ALA B O 1
ATOM 3008 N N . TYR B 1 170 ? -21.25 12.086 0.576 1 98.19 170 TYR B N 1
ATOM 3009 C CA . TYR B 1 170 ? -20.438 13.172 0.031 1 98.19 170 TYR B CA 1
ATOM 3010 C C . TYR B 1 170 ? -20.062 12.891 -1.42 1 98.19 170 TYR B C 1
ATOM 3012 O O . TYR B 1 170 ? -19.344 13.68 -2.043 1 98.19 170 TYR B O 1
ATOM 3020 N N . GLY B 1 171 ? -20.484 11.781 -1.93 1 98.12 171 GLY B N 1
ATOM 3021 C CA . GLY B 1 171 ? -20.219 11.453 -3.32 1 98.12 171 GLY B CA 1
ATOM 3022 C C . GLY B 1 171 ? -18.75 11.195 -3.598 1 98.12 171 GLY B C 1
ATOM 3023 O O . GLY B 1 171 ? -18.234 11.594 -4.641 1 98.12 171 GLY B O 1
ATOM 3024 N N . ILE B 1 172 ? -18.016 10.586 -2.676 1 98.5 172 ILE B N 1
ATOM 3025 C CA . ILE B 1 172 ? -16.609 10.273 -2.844 1 98.5 172 ILE B CA 1
ATOM 3026 C C . ILE B 1 172 ? -16.453 9.047 -3.736 1 98.5 172 ILE B C 1
ATOM 3028 O O . ILE B 1 172 ? -17.094 8.016 -3.502 1 98.5 172 ILE B O 1
ATOM 3032 N N . PRO B 1 173 ? -15.641 9.164 -4.773 1 96.62 173 PRO B N 1
ATOM 3033 C CA . PRO B 1 173 ? -15.414 7.957 -5.578 1 96.62 173 PRO B CA 1
ATOM 3034 C C . PRO B 1 173 ? -14.828 6.809 -4.766 1 96.62 173 PRO B C 1
ATOM 3036 O O . PRO B 1 173 ? -13.766 6.957 -4.152 1 96.62 173 PRO B O 1
ATOM 3039 N N . ARG B 1 174 ? -15.406 5.695 -4.844 1 95.19 174 ARG B N 1
ATOM 3040 C CA . ARG B 1 174 ? -15.039 4.547 -4.02 1 95.19 174 ARG B CA 1
ATOM 3041 C C . ARG B 1 174 ? -13.617 4.09 -4.316 1 95.19 174 ARG B C 1
ATOM 3043 O O . ARG B 1 174 ? -12.906 3.625 -3.418 1 95.19 174 ARG B O 1
ATOM 3050 N N . GLY B 1 175 ? -13.219 4.262 -5.539 1 95.69 175 GLY B N 1
ATOM 3051 C CA . GLY B 1 175 ? -11.898 3.811 -5.957 1 95.69 175 GLY B CA 1
ATOM 3052 C C . GLY B 1 175 ? -10.773 4.617 -5.336 1 95.69 175 GLY B C 1
ATOM 3053 O O . GLY B 1 175 ? -9.602 4.227 -5.418 1 95.69 175 GLY B O 1
ATOM 3054 N N . ARG B 1 176 ? -11.07 5.688 -4.641 1 98.06 176 ARG B N 1
ATOM 3055 C CA . ARG B 1 176 ? -10.055 6.535 -4.031 1 98.06 176 ARG B CA 1
ATOM 3056 C C . ARG B 1 176 ? -10.125 6.465 -2.508 1 98.06 176 ARG B C 1
ATOM 3058 O O . ARG B 1 176 ? -9.547 7.309 -1.814 1 98.06 176 ARG B O 1
ATOM 3065 N N . VAL B 1 177 ? -10.852 5.438 -1.991 1 98.75 177 VAL B N 1
ATOM 3066 C CA . VAL B 1 177 ? -11.078 5.305 -0.557 1 98.75 177 VAL B CA 1
ATOM 3067 C C . VAL B 1 177 ? -10.258 4.137 -0.009 1 98.75 177 VAL B C 1
ATOM 3069 O O . VAL B 1 177 ? -10.289 3.037 -0.563 1 98.75 177 VAL B O 1
ATOM 3072 N N . PHE B 1 178 ? -9.578 4.422 1.046 1 98.88 178 PHE B N 1
ATOM 3073 C CA . PHE B 1 178 ? -8.875 3.414 1.825 1 98.88 178 PHE B CA 1
ATOM 3074 C C . PHE B 1 178 ? -9.414 3.352 3.248 1 98.88 178 PHE B C 1
ATOM 3076 O O . PHE B 1 178 ? -9.789 4.375 3.822 1 98.88 178 PHE B O 1
ATOM 3083 N N . LEU B 1 179 ? -9.438 2.131 3.76 1 98.94 179 LEU B N 1
ATOM 3084 C CA . LEU B 1 179 ? -9.578 1.924 5.199 1 98.94 179 LEU B CA 1
ATOM 3085 C C . LEU B 1 179 ? -8.211 1.777 5.859 1 98.94 179 LEU B C 1
ATOM 3087 O O . LEU B 1 179 ? -7.359 1.034 5.371 1 98.94 179 LEU B O 1
ATOM 3091 N N . MET B 1 180 ? -8.047 2.475 6.895 1 98.88 180 MET B N 1
ATOM 3092 C CA . MET B 1 180 ? -6.77 2.441 7.605 1 98.88 180 MET B CA 1
ATOM 3093 C C . MET B 1 180 ? -6.965 2.021 9.055 1 98.88 180 MET B C 1
ATOM 3095 O O . MET B 1 180 ? -7.691 2.68 9.805 1 98.88 180 MET B O 1
ATOM 3099 N N . PRO B 1 181 ? -6.312 0.943 9.531 1 98.44 181 PRO B N 1
ATOM 3100 C CA . PRO B 1 181 ? -6.496 0.453 10.898 1 98.44 181 PRO B CA 1
ATOM 3101 C C . PRO B 1 181 ? -6.082 1.477 11.953 1 98.44 181 PRO B C 1
ATOM 3103 O O . PRO B 1 181 ? -5.012 2.084 11.844 1 98.44 181 PRO B O 1
ATOM 3106 N N . MET B 1 182 ? -6.953 1.616 12.906 1 98.12 182 MET B N 1
ATOM 3107 C CA . MET B 1 182 ? -6.652 2.432 14.078 1 98.12 182 MET B CA 1
ATOM 3108 C C . MET B 1 182 ? -5.664 1.72 14.992 1 98.12 182 MET B C 1
ATOM 3110 O O . MET B 1 182 ? -5.957 0.641 15.516 1 98.12 182 MET B O 1
ATOM 3114 N N . ALA B 1 183 ? -4.465 2.354 15.148 1 96.56 183 ALA B N 1
ATOM 3115 C CA . ALA B 1 183 ? -3.465 1.659 15.953 1 96.56 183 ALA B CA 1
ATOM 3116 C C . ALA B 1 183 ? -2.35 2.609 16.391 1 96.56 183 ALA B C 1
ATOM 3118 O O . ALA B 1 183 ? -2.051 3.58 15.688 1 96.56 183 ALA B O 1
ATOM 3119 N N . GLU B 1 184 ? -1.723 2.303 17.516 1 94.5 184 GLU B N 1
ATOM 3120 C CA . GLU B 1 184 ? -0.537 3.021 17.969 1 94.5 184 GLU B CA 1
ATOM 3121 C C . GLU B 1 184 ? 0.624 2.064 18.234 1 94.5 184 GLU B C 1
ATOM 3123 O O . GLU B 1 184 ? 1.715 2.492 18.609 1 94.5 184 GLU B O 1
ATOM 3128 N N . SER B 1 185 ? 0.367 0.789 18.109 1 94.88 185 SER B N 1
ATOM 3129 C CA . SER B 1 185 ? 1.384 -0.249 18.234 1 94.88 185 SER B CA 1
ATOM 3130 C C . SER B 1 185 ? 1.226 -1.313 17.156 1 94.88 185 SER B C 1
ATOM 3132 O O . SER B 1 185 ? 0.157 -1.441 16.562 1 94.88 185 SER B O 1
ATOM 3134 N N . PRO B 1 186 ? 2.311 -2.066 16.922 1 94.69 186 PRO B N 1
ATOM 3135 C CA . PRO B 1 186 ? 2.205 -3.15 15.945 1 94.69 186 PRO B CA 1
ATOM 3136 C C . PRO B 1 186 ? 1.106 -4.152 16.297 1 94.69 186 PRO B C 1
ATOM 3138 O O . PRO B 1 186 ? 0.372 -4.602 15.406 1 94.69 186 PRO B O 1
ATOM 3141 N N . GLU B 1 187 ? 1.013 -4.484 17.562 1 95.38 187 GLU B N 1
ATOM 3142 C CA . GLU B 1 187 ? 0.007 -5.449 18 1 95.38 187 GLU B CA 1
ATOM 3143 C C . GLU B 1 187 ? -1.404 -4.926 17.75 1 95.38 187 GLU B C 1
ATOM 3145 O O . GLU B 1 187 ? -2.258 -5.652 17.234 1 95.38 187 GLU B O 1
ATOM 3150 N N . GLU B 1 188 ? -1.656 -3.719 18.094 1 96.44 188 GLU B N 1
ATOM 3151 C CA . GLU B 1 188 ? -2.959 -3.102 17.859 1 96.44 188 GLU B CA 1
ATOM 3152 C C . GLU B 1 188 ? -3.285 -3.035 16.375 1 96.44 188 GLU B C 1
ATOM 3154 O O . GLU B 1 188 ? -4.441 -3.199 15.977 1 96.44 188 GLU B O 1
ATOM 3159 N N . HIS B 1 189 ? -2.281 -2.76 15.633 1 97.19 189 HIS B N 1
ATOM 3160 C CA . HIS B 1 189 ? -2.475 -2.676 14.195 1 97.19 189 HIS B CA 1
ATOM 3161 C C . HIS B 1 189 ? -2.971 -4 13.625 1 97.19 189 HIS B C 1
ATOM 3163 O O . HIS B 1 189 ? -3.943 -4.031 12.867 1 97.19 189 HIS B O 1
ATOM 3169 N N . GLY B 1 190 ? -2.246 -5.086 14 1 96.56 190 GLY B N 1
ATOM 3170 C CA . GLY B 1 190 ? -2.68 -6.398 13.555 1 96.56 190 GLY B CA 1
ATOM 3171 C C . GLY B 1 190 ? -4.098 -6.734 13.984 1 96.56 190 GLY B C 1
ATOM 3172 O O . GLY B 1 190 ? -4.875 -7.277 13.195 1 96.56 190 GLY B O 1
ATOM 3173 N N . GLU B 1 191 ? -4.453 -6.387 15.195 1 97.5 191 GLU B N 1
ATOM 3174 C CA . GLU B 1 191 ? -5.785 -6.66 15.719 1 97.5 191 GLU B CA 1
ATOM 3175 C C . GLU B 1 191 ? -6.855 -5.887 14.953 1 97.5 191 GLU B C 1
ATOM 3177 O O . GLU B 1 191 ? -7.883 -6.445 14.57 1 97.5 191 GLU B O 1
ATOM 3182 N N . ALA B 1 192 ? -6.617 -4.617 14.773 1 98 192 ALA B N 1
ATOM 3183 C CA . ALA B 1 192 ? -7.57 -3.797 14.031 1 98 192 ALA B CA 1
ATOM 3184 C C . ALA B 1 192 ? -7.727 -4.301 12.594 1 98 192 ALA B C 1
ATOM 3186 O O . ALA B 1 192 ? -8.836 -4.34 12.062 1 98 192 ALA B O 1
ATOM 3187 N N . LEU B 1 193 ? -6.605 -4.605 12.023 1 98.06 193 LEU B N 1
ATOM 3188 C CA . LEU B 1 193 ? -6.617 -5.141 10.672 1 98.06 193 LEU B CA 1
ATOM 3189 C C . LEU B 1 193 ? -7.504 -6.379 10.578 1 98.06 193 LEU B C 1
ATOM 3191 O O . LEU B 1 193 ? -8.344 -6.48 9.688 1 98.06 193 LEU B O 1
ATOM 3195 N N . ARG B 1 194 ? -7.418 -7.316 11.484 1 97.94 194 ARG B N 1
ATOM 3196 C CA . ARG B 1 194 ? -8.25 -8.516 11.508 1 97.94 194 ARG B CA 1
ATOM 3197 C C . ARG B 1 194 ? -9.727 -8.156 11.648 1 97.94 194 ARG B C 1
ATOM 3199 O O . ARG B 1 194 ? -10.578 -8.727 10.969 1 97.94 194 ARG B O 1
ATOM 3206 N N . ARG B 1 195 ? -9.992 -7.199 12.492 1 98.44 195 ARG B N 1
ATOM 3207 C CA . ARG B 1 195 ? -11.375 -6.836 12.805 1 98.44 195 ARG B CA 1
ATOM 3208 C C . ARG B 1 195 ? -12.07 -6.23 11.586 1 98.44 195 ARG B C 1
ATOM 3210 O O . ARG B 1 195 ? -13.281 -6.371 11.422 1 98.44 195 ARG B O 1
ATOM 3217 N N . ILE B 1 196 ? -11.289 -5.605 10.719 1 98.62 196 ILE B N 1
ATOM 3218 C CA . ILE B 1 196 ? -11.953 -4.863 9.648 1 98.62 196 ILE B CA 1
ATOM 3219 C C . ILE B 1 196 ? -11.867 -5.648 8.344 1 98.62 196 ILE B C 1
ATOM 3221 O O . ILE B 1 196 ? -12.5 -5.289 7.352 1 98.62 196 ILE B O 1
ATOM 3225 N N . TRP B 1 197 ? -11.141 -6.738 8.297 1 98.5 197 TRP B N 1
ATOM 3226 C CA . TRP B 1 197 ? -10.766 -7.461 7.086 1 98.5 197 TRP B CA 1
ATOM 3227 C C . TRP B 1 197 ? -12.008 -7.863 6.289 1 98.5 197 TRP B C 1
ATOM 3229 O O . TRP B 1 197 ? -12.156 -7.473 5.133 1 98.5 197 TRP B O 1
ATOM 3239 N N . ASP B 1 198 ? -12.938 -8.57 6.895 1 98.06 198 ASP B N 1
ATOM 3240 C CA . ASP B 1 198 ? -14.117 -9.086 6.199 1 98.06 198 ASP B CA 1
ATOM 3241 C C . ASP B 1 198 ? -15.023 -7.945 5.75 1 98.06 198 ASP B C 1
ATOM 3243 O O . ASP B 1 198 ? -15.609 -8 4.664 1 98.06 198 ASP B O 1
ATOM 3247 N N . ALA B 1 199 ? -15.148 -6.957 6.613 1 98.44 199 ALA B N 1
ATOM 3248 C CA . ALA B 1 199 ? -15.977 -5.809 6.258 1 98.44 199 ALA B CA 1
ATOM 3249 C C . ALA B 1 199 ? -15.414 -5.074 5.047 1 98.44 199 ALA B C 1
ATOM 3251 O O . ALA B 1 199 ? -16.172 -4.574 4.207 1 98.44 199 ALA B O 1
ATOM 3252 N N . ALA B 1 200 ? -14.078 -4.953 4.996 1 98.5 200 ALA B N 1
ATOM 3253 C CA . ALA B 1 200 ? -13.438 -4.328 3.846 1 98.5 200 ALA B CA 1
ATOM 3254 C C . ALA B 1 200 ? -13.727 -5.105 2.564 1 98.5 200 ALA B C 1
ATOM 3256 O O . ALA B 1 200 ? -14.094 -4.52 1.545 1 98.5 200 ALA B O 1
ATOM 3257 N N . VAL B 1 201 ? -13.586 -6.41 2.609 1 98.25 201 VAL B N 1
ATOM 3258 C CA . VAL B 1 201 ? -13.812 -7.277 1.457 1 98.25 201 VAL B CA 1
ATOM 3259 C C . VAL B 1 201 ? -15.266 -7.164 1.003 1 98.25 201 VAL B C 1
ATOM 3261 O O . VAL B 1 201 ? -15.539 -6.922 -0.175 1 98.25 201 VAL B O 1
ATOM 3264 N N . ARG B 1 202 ? -16.188 -7.25 1.916 1 96.31 202 ARG B N 1
ATOM 3265 C CA . ARG B 1 202 ? -17.609 -7.211 1.603 1 96.31 202 ARG B CA 1
ATOM 3266 C C . ARG B 1 202 ? -18.016 -5.836 1.081 1 96.31 202 ARG B C 1
ATOM 3268 O O . ARG B 1 202 ? -18.828 -5.734 0.158 1 96.31 202 ARG B O 1
ATOM 3275 N N . GLY B 1 203 ? -17.422 -4.84 1.671 1 96 203 GLY B N 1
ATOM 3276 C CA . GLY B 1 203 ? -17.781 -3.479 1.318 1 96 203 GLY B CA 1
ATOM 3277 C C . GLY B 1 203 ? -17.078 -2.975 0.072 1 96 203 GLY B C 1
ATOM 3278 O O . GLY B 1 203 ? -17.422 -1.915 -0.456 1 96 203 GLY B O 1
ATOM 3279 N N . GLY B 1 204 ? -16.078 -3.73 -0.344 1 97.31 204 GLY B N 1
ATOM 3280 C CA . GLY B 1 204 ? -15.336 -3.328 -1.532 1 97.31 204 GLY B CA 1
ATOM 3281 C C . GLY B 1 204 ? -14.391 -2.168 -1.283 1 97.31 204 GLY B C 1
ATOM 3282 O O . GLY B 1 204 ? -14.219 -1.307 -2.148 1 97.31 204 GLY B O 1
ATOM 3283 N N . PHE B 1 205 ? -13.867 -2.027 -0.114 1 98.44 205 PHE B N 1
ATOM 3284 C CA . PHE B 1 205 ? -12.938 -0.951 0.214 1 98.44 205 PHE B CA 1
ATOM 3285 C C . PHE B 1 205 ? -11.5 -1.457 0.208 1 98.44 205 PHE B C 1
ATOM 3287 O O . PHE B 1 205 ? -11.227 -2.566 0.668 1 98.44 205 PHE B O 1
ATOM 3294 N N . ARG B 1 206 ? -10.664 -0.673 -0.319 1 98.62 206 ARG B N 1
ATOM 3295 C CA . ARG B 1 206 ? -9.234 -0.948 -0.208 1 98.62 206 ARG B CA 1
ATOM 3296 C C . ARG B 1 206 ? -8.734 -0.659 1.201 1 98.62 206 ARG B C 1
ATOM 3298 O O . ARG B 1 206 ? -9.25 0.227 1.883 1 98.62 206 ARG B O 1
ATOM 3305 N N . VAL B 1 207 ? -7.715 -1.429 1.622 1 98.81 207 VAL B N 1
ATOM 3306 C CA . VAL B 1 207 ? -7.109 -1.229 2.936 1 98.81 207 VAL B CA 1
ATOM 3307 C C . VAL B 1 207 ? -5.664 -0.759 2.771 1 98.81 207 VAL B C 1
ATOM 3309 O O . VAL B 1 207 ? -4.934 -1.266 1.919 1 98.81 207 VAL B O 1
ATOM 3312 N N . THR B 1 208 ? -5.309 0.251 3.475 1 98.69 208 THR B N 1
ATOM 3313 C CA . THR B 1 208 ? -3.92 0.678 3.59 1 98.69 208 THR B CA 1
ATOM 3314 C C . THR B 1 208 ? -3.426 0.53 5.027 1 98.69 208 THR B C 1
ATOM 3316 O O . THR B 1 208 ? -4.105 0.949 5.969 1 98.69 208 THR B O 1
ATOM 3319 N N . PRO B 1 209 ? -2.273 -0.125 5.242 1 98.12 209 PRO B N 1
ATOM 3320 C CA . PRO B 1 209 ? -1.711 -0.176 6.59 1 98.12 209 PRO B CA 1
ATOM 3321 C C . PRO B 1 209 ? -1.057 1.14 7.008 1 98.12 209 PRO B C 1
ATOM 3323 O O . PRO B 1 209 ? -1.203 2.152 6.316 1 98.12 209 PRO B O 1
ATOM 3326 N N . ARG B 1 210 ? -0.513 1.125 8.148 1 97.31 210 ARG B N 1
ATOM 3327 C CA . ARG B 1 210 ? 0.43 2.137 8.617 1 97.31 210 ARG B CA 1
ATOM 3328 C C . ARG B 1 210 ? 1.815 1.536 8.828 1 97.31 210 ARG B C 1
ATOM 3330 O O . ARG B 1 210 ? 2.125 1.048 9.922 1 97.31 210 ARG B O 1
ATOM 3337 N N . LEU B 1 211 ? 2.619 1.628 7.793 1 97.19 211 LEU B N 1
ATOM 3338 C CA . LEU B 1 211 ? 3.902 0.933 7.793 1 97.19 211 LEU B CA 1
ATOM 3339 C C . LEU B 1 211 ? 4.742 1.342 9 1 97.19 211 LEU B C 1
ATOM 3341 O O . LEU B 1 211 ? 5.355 0.493 9.648 1 97.19 211 LEU B O 1
ATOM 3345 N N . HIS B 1 212 ? 4.754 2.656 9.297 1 96 212 HIS B N 1
ATOM 3346 C CA . HIS B 1 212 ? 5.602 3.15 10.375 1 96 212 HIS B CA 1
ATOM 3347 C C . HIS B 1 212 ? 5.148 2.611 11.727 1 96 212 HIS B C 1
ATOM 3349 O O . HIS B 1 212 ? 5.977 2.322 12.594 1 96 212 HIS B O 1
ATOM 3355 N N . ILE B 1 213 ? 3.838 2.457 11.891 1 95.69 213 ILE B N 1
ATOM 3356 C CA . ILE B 1 213 ? 3.32 1.906 13.133 1 95.69 213 ILE B CA 1
ATOM 3357 C C . ILE B 1 213 ? 3.676 0.424 13.234 1 95.69 213 ILE B C 1
ATOM 3359 O O . ILE B 1 213 ? 4.039 -0.064 14.305 1 95.69 213 ILE B O 1
ATOM 3363 N N . MET B 1 214 ? 3.611 -0.269 12.141 1 94.5 214 MET B N 1
ATOM 3364 C CA . MET B 1 214 ? 3.939 -1.692 12.109 1 94.5 214 MET B CA 1
ATOM 3365 C C . MET B 1 214 ? 5.406 -1.918 12.453 1 94.5 214 MET B C 1
ATOM 3367 O O . MET B 1 214 ? 5.758 -2.918 13.086 1 94.5 214 MET B O 1
ATOM 3371 N N . ALA B 1 215 ? 6.203 -0.974 12.062 1 94 215 ALA B N 1
ATOM 3372 C CA . ALA B 1 215 ? 7.645 -1.123 12.258 1 94 215 ALA B CA 1
ATOM 3373 C C . ALA B 1 215 ? 8.078 -0.586 13.617 1 94 215 ALA B C 1
ATOM 3375 O O . ALA B 1 215 ? 8.867 -1.22 14.32 1 94 215 ALA B O 1
ATOM 3376 N N . TRP B 1 216 ? 7.422 0.597 14.008 1 93.31 216 TRP B N 1
ATOM 3377 C CA . TRP B 1 216 ? 8.047 1.352 15.086 1 93.31 216 TRP B CA 1
ATOM 3378 C C . TRP B 1 216 ? 7.027 1.742 16.156 1 93.31 216 TRP B C 1
ATOM 3380 O O . TRP B 1 216 ? 7.363 2.42 17.125 1 93.31 216 TRP B O 1
ATOM 3390 N N . GLY B 1 217 ? 5.828 1.303 15.961 1 91.62 217 GLY B N 1
ATOM 3391 C CA . GLY B 1 217 ? 4.809 1.872 16.828 1 91.62 217 GLY B CA 1
ATOM 3392 C C . GLY B 1 217 ? 4.672 3.377 16.672 1 91.62 217 GLY B C 1
ATOM 3393 O O . GLY B 1 217 ? 4.656 3.896 15.555 1 91.62 217 GLY B O 1
ATOM 3394 N N . ASN B 1 218 ? 4.504 4.062 17.672 1 86.62 218 ASN B N 1
ATOM 3395 C CA . ASN B 1 218 ? 4.266 5.5 17.578 1 86.62 218 ASN B CA 1
ATOM 3396 C C . ASN B 1 218 ? 5.555 6.297 17.766 1 86.62 218 ASN B C 1
ATOM 3398 O O . ASN B 1 218 ? 5.527 7.445 18.203 1 86.62 218 ASN B O 1
ATOM 3402 N N . ALA B 1 219 ? 6.645 5.742 17.422 1 88.75 219 ALA B N 1
ATOM 3403 C CA . ALA B 1 219 ? 7.922 6.441 17.516 1 88.75 219 ALA B CA 1
ATOM 3404 C C . ALA B 1 219 ? 7.938 7.68 16.625 1 88.75 219 ALA B C 1
ATOM 3406 O O . ALA B 1 219 ? 7.434 7.645 15.492 1 88.75 219 ALA B O 1
ATOM 3407 N N . ARG B 1 220 ? 8.484 8.773 17.078 1 85.5 220 ARG B N 1
ATOM 3408 C CA . ARG B 1 220 ? 8.523 10.031 16.344 1 85.5 220 ARG B CA 1
ATOM 3409 C C . ARG B 1 220 ? 9.586 10 15.25 1 85.5 220 ARG B C 1
ATOM 3411 O O . ARG B 1 220 ? 10.688 9.484 15.469 1 85.5 220 ARG B O 1
ATOM 3418 N N . GLY B 1 221 ? 9.305 10.625 14.141 1 85.06 221 GLY B N 1
ATOM 3419 C CA . GLY B 1 221 ? 10.281 10.805 13.078 1 85.06 221 GLY B CA 1
ATOM 3420 C C . GLY B 1 221 ? 10.641 9.516 12.375 1 85.06 221 GLY B C 1
ATOM 3421 O O . GLY B 1 221 ? 11.773 9.344 11.922 1 85.06 221 GLY B O 1
ATOM 3422 N N . LYS B 1 222 ? 9.797 8.602 12.516 1 87.88 222 LYS B N 1
ATOM 3423 C CA . LYS B 1 222 ? 10.016 7.344 11.812 1 87.88 222 LYS B CA 1
ATOM 3424 C C . LYS B 1 222 ? 9.07 7.207 10.625 1 87.88 222 LYS B C 1
ATOM 3426 O O . LYS B 1 222 ? 7.988 7.805 10.609 1 87.88 222 LYS B O 1
#

Foldseek 3Di:
DPPQQKFFWQDWAWDADFWAPRHGDIEIETAGAAAPFQFVLDLPNVRHDRPHHDIDGLVRNLVVNVVNVQAAEYEYHGHALQVCPVRNSLVNLQSNCVRHAYEYEHQQQDDHDPSNVVSHQAYEHEHEDVNRVGDGHHDLVQQPDPRYAYEYEFQALVSLVRVVVVCVVSVHPQVRYEYEYRFQALVSQVNSCVRCVVSCVVVVHHYGYRRCRNVPRSDPND/DPPQQKFFWQDWAWDADFWAPRHGDIEIETAGAAAPFQFVLDLPNVRNDRPHHDIDGLVRNLVVNVVNVQAAEYEYHGHALQVCPVRNSLVNLQSNCVRHAYEYEHQQQDDHDPSNVVSHQAYEHEHEDVNSVGDGHHDLVQQPDPRYAYEYEFQALVSLVRVVVVCVVSVHPQVRYEYEYRFQALVSQVNSCVRCVVSCVVVVHHYGYRRCRNVPRSDPND

Radius of gyration: 22.44 Å; Cα contacts (8 Å, |Δi|>4): 1090; chains: 2; bounding box: 46×76×48 Å

Solvent-accessible surface area (backbone atoms only — not comparable to full-atom values): 22321 Å² total; per-residue (Å²): 128,84,74,69,45,48,44,38,37,60,50,72,48,70,34,56,34,33,45,59,96,53,42,20,30,34,24,29,37,40,25,24,34,14,28,94,70,72,44,73,73,54,69,57,64,81,20,39,41,70,77,39,56,42,80,38,37,44,69,56,51,45,51,57,50,58,70,66,74,50,65,56,24,32,36,40,24,49,33,32,41,73,77,32,54,96,42,29,39,37,62,35,40,48,58,44,42,81,41,29,48,27,31,37,39,33,47,35,52,68,69,74,51,73,68,36,50,71,33,46,59,30,34,45,24,32,54,66,48,77,86,27,74,44,92,59,64,71,35,67,58,49,45,72,36,91,44,41,34,36,37,34,71,28,56,33,45,68,46,51,52,50,46,53,54,50,35,62,74,62,57,37,60,63,92,41,37,28,42,23,47,46,52,56,31,39,67,44,29,27,51,14,40,52,50,25,44,65,50,28,38,75,68,59,33,26,41,28,62,50,51,41,27,45,50,54,23,58,54,80,90,91,127,84,73,68,44,48,44,39,38,60,49,74,48,70,33,56,32,33,45,60,98,54,43,21,30,33,24,29,37,41,24,25,33,14,28,93,68,71,44,73,72,53,69,57,63,81,21,36,43,70,78,39,57,42,80,39,38,44,68,56,51,46,52,57,51,58,70,65,74,48,67,56,24,32,36,42,24,50,33,34,42,72,77,32,53,94,41,30,40,37,61,36,42,47,58,43,43,81,42,30,49,27,31,38,39,34,48,35,52,68,69,74,52,72,69,36,51,73,33,45,59,31,34,45,25,32,54,66,48,76,84,27,75,43,93,60,62,70,34,68,59,48,46,71,37,92,43,42,32,36,37,33,71,27,57,32,47,68,46,51,52,50,47,54,52,50,33,62,73,60,59,38,60,64,93,40,38,28,41,22,49,45,52,57,33,40,70,44,29,26,52,14,40,55,50,27,46,64,48,28,38,75,69,60,33,25,41,29,62,49,50,41,28,44,50,54,23,59,55,81,91,90

Organism: Pyrobaculum aerophilum (strain ATCC 51768 / DSM 7523 / JCM 9630 / CIP 104966 / NBRC 100827 / IM2) (NCBI:txid178306)

InterPro domains:
  IPR007197 Radical SAM [PF04055] (33-147)
  IPR007197 Radical SAM [PS51918] (22-222)
  IPR007197 Radical SAM [SFLDS00029] (30-130)
  IPR013785 Aldolase-type TIM barrel [G3DSA:3.20.20.70] (7-215)
  IPR024924 7-carboxy-7-deazaguanine synthase-like [MF_00917] (7-219)
  IPR024924 7-carboxy-7-deazaguanine synthase-like [PIRSF000370] (7-221)
  IPR058240 Radical SAM superfamily [SSF102114] (29-191)